Protein AF-A0AAE1AYA0-F1 (afdb_monomer_lite)

Sequence (391 aa):
MIQSLRWNLAQKEGGDSVVDEEDGDSIVDDSVVDEEDGDSIVDGEEGANSIVVREEGADSVVGGEEGVDSIVDGEQDGEEGANSIVDGEEGVDSIVDREEGANSIVDREEGADSFVDGEEGVDSIVDGEEGGDSVVDGEEGADSIVDGEEGVDSIVDGEQGADSIVDGEEGADSIVDGEKGADSFVDGEEGADSIVDGDEGADSFVDGEEGADSIVDGEEGDGEEGADSIVDGEEGANSIVDGEEGADSIVDGEEGADSIVDRQEGANSIVDGEEGADSIVDDGEDCADFIVDGEEGADSIVDREEGADSIVDGRIVLTLLLEEGADSIVDGEEGADSIVGGEECGDTIGDEEEGADSIVDGEEGDDSAEEIDSVKREVKALLVKGVGRFA

Radius of gyration: 27.56 Å; chains: 1; bounding box: 66×39×86 Å

Organism: NCBI:txid231223

Secondary structure (DSSP, 8-state):
-HHHHHHHHHHH-S------SSS-----SEEEE-SSS--EEEEESS-EEEEEE-SS-EEEEEEEEEEEEEEEE--S--SS-EEEEEEEEEEEEEEEEEEEEEEEEEEEEEEEEEEEEEEEEEEEEEEEEEEEEEEEEEEEEEEEEEEEEEEEEEEEEETT-EEEEEEETT-EEEEEEEBTBEEEEEEESS-EEEEEEETT-EEEEEEESS-EEEEEEE---SSS--EEEEEEESS-EEEEEEESS-EEEEEEESS-EEEEEEESS-EEEEEEESS-EEEEEEE-SS--EEEEEESS-EEEEEEESS--EEEEEESSEEEEEESSS-EEEEEESS--EEEEE-SS---EEEEE-TT---EE-S------HHHHHHHHHHHHHHHHHHGGG--

Foldseek 3Di:
DVVVVVVVVVPPDPDPPPPDDDDDQDADQEDEDDDDDDEAEHEHAEHTEYEYEEAEEYEYETEYAEHTEYEAYYDDDYPYEYEYEWYYAYAIEYEFAEAEHTEYEEEYEADYEYEWYYAAHTEYEWEYAHEEYYEWYYAHETEYEYEYEAYYEYEWEYANETEYEWEYAHETEYEWEYAAETEYEWEYACETEYEWEYANAYEYEWEYANEYEYEWEYHDDPDLYWYEYEWEYANEYEYEGETENEYEYEFEYANEYEYEYEYAEEYEYEFAYAQEYEYEYEYHDYEYEYETAYAAEYEYEYHYDDEYEYEYYYQEYEYHAHEDDYEYEYEYNAAHEYEHDYDDDYAYHYDDDPHYDYHDPYDHDPDDPVVSVVVVVVVVVVVVVVVVPPD

Structure (mmCIF, N/CA/C/O backbone):
data_AF-A0AAE1AYA0-F1
#
_entry.id   AF-A0AAE1AYA0-F1
#
loop_
_atom_site.group_PDB
_atom_site.id
_atom_site.type_symbol
_atom_site.label_atom_id
_atom_site.label_alt_id
_atom_site.label_comp_id
_atom_site.label_asym_id
_atom_site.label_entity_id
_atom_site.label_seq_id
_atom_site.pdbx_PDB_ins_code
_atom_site.Cartn_x
_atom_site.Cartn_y
_atom_site.Cartn_z
_atom_site.occupancy
_atom_site.B_iso_or_equiv
_atom_site.auth_seq_id
_atom_site.auth_comp_id
_atom_site.auth_asym_id
_atom_site.auth_atom_id
_atom_site.pdbx_PDB_model_num
ATOM 1 N N . MET A 1 1 ? 8.132 17.082 -20.319 1.00 33.81 1 MET A N 1
ATOM 2 C CA . MET A 1 1 ? 9.471 17.606 -19.935 1.00 33.81 1 MET A CA 1
ATOM 3 C C . MET A 1 1 ? 10.578 16.988 -20.803 1.00 33.81 1 MET A C 1
ATOM 5 O O . MET A 1 1 ? 11.505 17.686 -21.213 1.00 33.81 1 MET A O 1
ATOM 9 N N . ILE A 1 2 ? 10.353 15.738 -21.206 1.00 35.69 2 ILE A N 1
ATOM 10 C CA . ILE A 1 2 ? 11.074 14.866 -22.145 1.00 35.69 2 ILE A CA 1
ATOM 11 C C . ILE A 1 2 ? 11.607 15.566 -23.413 1.00 35.69 2 ILE A C 1
ATOM 13 O O . ILE A 1 2 ? 12.790 15.468 -23.723 1.00 35.69 2 ILE A O 1
ATOM 17 N N . GLN A 1 3 ? 10.820 16.408 -24.105 1.00 33.41 3 GLN A N 1
ATOM 18 C CA . GLN A 1 3 ? 11.326 17.135 -25.292 1.00 33.41 3 GLN A CA 1
ATOM 19 C C . GLN A 1 3 ? 12.483 18.116 -25.000 1.00 33.41 3 GLN A C 1
ATOM 21 O O . GLN A 1 3 ? 13.282 18.408 -25.892 1.00 33.41 3 GLN A O 1
ATOM 26 N N . SER A 1 4 ? 12.586 18.648 -23.774 1.00 34.00 4 SER A N 1
ATOM 27 C CA . SER A 1 4 ? 13.729 19.490 -23.373 1.00 34.00 4 SER A CA 1
ATOM 28 C C . SER A 1 4 ? 14.957 18.661 -22.978 1.00 34.00 4 SER A C 1
ATOM 30 O O . SER A 1 4 ? 16.074 19.137 -23.189 1.00 34.00 4 SER A O 1
ATOM 32 N N . LEU A 1 5 ? 14.764 17.443 -22.456 1.00 39.72 5 LEU A N 1
ATOM 33 C CA . LEU A 1 5 ? 15.823 16.465 -22.162 1.00 39.72 5 LEU A CA 1
ATOM 34 C C . LEU A 1 5 ? 16.424 15.907 -23.459 1.00 39.72 5 LEU A C 1
ATOM 36 O O . LEU A 1 5 ? 17.626 16.074 -23.678 1.00 39.72 5 LEU A O 1
ATOM 40 N N . ARG A 1 6 ? 15.572 15.465 -24.401 1.00 38.69 6 ARG A N 1
ATOM 41 C CA . ARG A 1 6 ? 15.940 15.109 -25.790 1.00 38.69 6 ARG A CA 1
ATOM 42 C C . ARG A 1 6 ? 16.827 16.168 -26.457 1.00 38.69 6 ARG A C 1
ATOM 44 O O . ARG A 1 6 ? 17.748 15.848 -27.202 1.00 38.69 6 ARG A O 1
ATOM 51 N N . TRP A 1 7 ? 16.577 17.455 -26.195 1.00 33.69 7 TRP A N 1
ATOM 52 C CA . TRP A 1 7 ? 17.359 18.546 -26.788 1.00 33.69 7 TRP A CA 1
ATOM 53 C C . TRP A 1 7 ? 18.688 18.831 -26.071 1.00 33.69 7 TRP A C 1
ATOM 55 O O . TRP A 1 7 ? 19.635 19.292 -26.712 1.00 33.69 7 TRP A O 1
ATOM 65 N N . ASN A 1 8 ? 18.766 18.600 -24.758 1.00 36.56 8 ASN A N 1
ATOM 66 C CA . ASN A 1 8 ? 19.980 18.832 -23.972 1.00 36.56 8 ASN A CA 1
ATOM 67 C C . ASN A 1 8 ? 21.006 17.705 -24.140 1.00 36.56 8 ASN A C 1
ATOM 69 O O . ASN A 1 8 ? 22.193 18.013 -24.271 1.00 36.56 8 ASN A O 1
ATOM 73 N N . LEU A 1 9 ? 20.570 16.443 -24.212 1.00 39.91 9 LEU A N 1
ATOM 74 C CA . LEU A 1 9 ? 21.470 15.301 -24.411 1.00 39.91 9 LEU A CA 1
ATOM 75 C C . LEU A 1 9 ? 22.108 15.339 -25.812 1.00 39.91 9 LEU A C 1
ATOM 77 O O . LEU A 1 9 ? 23.330 15.313 -25.948 1.00 39.91 9 LEU A O 1
ATOM 81 N N . ALA A 1 10 ? 21.307 15.649 -26.840 1.00 42.19 10 ALA A N 1
ATOM 82 C CA . ALA A 1 10 ? 21.772 15.853 -28.218 1.00 42.19 10 ALA A CA 1
ATOM 83 C C . ALA A 1 10 ? 22.782 17.016 -28.407 1.00 42.19 10 ALA A C 1
ATOM 85 O O . ALA A 1 10 ? 23.360 17.173 -29.485 1.00 42.19 10 ALA A O 1
ATOM 86 N N . GLN A 1 11 ? 22.986 17.883 -27.405 1.00 37.62 11 GLN A N 1
ATOM 87 C CA . GLN A 1 11 ? 23.966 18.982 -27.450 1.00 37.62 11 GLN A CA 1
ATOM 88 C C . GLN A 1 11 ? 25.286 18.659 -26.733 1.00 37.62 11 GLN A C 1
ATOM 90 O O . GLN A 1 11 ? 26.266 19.381 -26.957 1.00 37.62 11 GLN A O 1
ATOM 95 N N . LYS A 1 12 ? 25.320 17.648 -25.852 1.00 37.25 12 LYS A N 1
ATOM 96 C CA . LYS A 1 12 ? 26.459 17.395 -24.954 1.00 37.25 12 LYS A CA 1
ATOM 97 C C . LYS A 1 12 ? 27.565 16.570 -25.624 1.00 37.25 12 LYS A C 1
ATOM 99 O O . LYS A 1 12 ? 28.739 16.818 -25.358 1.00 37.25 12 LYS A O 1
ATOM 104 N N . GLU A 1 13 ? 27.217 15.743 -26.602 1.00 38.91 13 GLU A N 1
ATOM 105 C CA . GLU A 1 13 ? 28.126 14.779 -27.218 1.00 38.91 13 GLU A CA 1
ATOM 106 C C . GLU A 1 13 ? 28.423 15.125 -28.686 1.00 38.91 13 GLU A C 1
ATOM 108 O O . GLU A 1 13 ? 27.560 15.231 -29.555 1.00 38.91 13 GLU A O 1
ATOM 113 N N . GLY A 1 14 ? 29.703 15.330 -28.987 1.00 32.44 14 GLY A N 1
ATOM 114 C CA . GLY A 1 14 ? 30.216 15.502 -30.343 1.00 32.44 14 GLY A CA 1
ATOM 115 C C . GLY A 1 14 ? 30.458 14.172 -31.055 1.00 32.44 14 GLY A C 1
ATOM 116 O O . GLY A 1 14 ? 31.501 14.043 -31.704 1.00 32.44 14 GLY A O 1
ATOM 117 N N . GLY A 1 15 ? 29.536 13.217 -30.947 1.00 33.94 15 GLY A N 1
ATOM 118 C CA . GLY A 1 15 ? 29.652 11.883 -31.526 1.00 33.94 15 GLY A CA 1
ATOM 119 C C . GLY A 1 15 ? 28.302 11.341 -31.984 1.00 33.94 15 GLY A C 1
ATOM 120 O O . GLY A 1 15 ? 27.676 10.586 -31.265 1.00 33.94 15 GLY A O 1
ATOM 121 N N . ASP A 1 16 ? 27.876 11.681 -33.204 1.00 34.97 16 ASP A N 1
ATOM 122 C CA . ASP A 1 16 ? 26.909 10.845 -33.930 1.00 34.97 16 ASP A CA 1
ATOM 123 C C . ASP A 1 16 ? 27.562 9.464 -34.126 1.00 34.97 16 ASP A C 1
ATOM 125 O O . ASP A 1 16 ? 28.413 9.306 -35.013 1.00 34.97 16 ASP A O 1
ATOM 129 N N . SER A 1 17 ? 27.181 8.461 -33.341 1.00 35.94 17 SER A N 1
ATOM 130 C CA . SER A 1 17 ? 27.207 7.073 -33.802 1.00 35.94 17 SER A CA 1
ATOM 131 C C . SER A 1 17 ? 25.781 6.619 -34.053 1.00 35.94 17 SER A C 1
ATOM 133 O O . SER A 1 17 ? 25.221 5.824 -33.314 1.00 35.94 17 SER A O 1
ATOM 135 N N . VAL A 1 18 ? 25.210 7.133 -35.143 1.00 34.47 18 VAL A N 1
ATOM 136 C CA . VAL A 1 18 ? 24.113 6.457 -35.836 1.00 34.47 18 VAL A CA 1
ATOM 137 C C . VAL A 1 18 ? 24.665 5.105 -36.291 1.00 34.47 18 VAL A C 1
ATOM 139 O O . VAL A 1 18 ? 25.616 5.062 -37.082 1.00 34.47 18 VAL A O 1
ATOM 142 N N . VAL A 1 19 ? 24.143 4.017 -35.733 1.00 37.12 19 VAL A N 1
ATOM 143 C CA . VAL A 1 19 ? 24.541 2.655 -36.088 1.00 37.12 19 VAL A CA 1
ATOM 144 C C . VAL A 1 19 ? 23.963 2.352 -37.474 1.00 37.12 19 VAL A C 1
ATOM 146 O O . VAL A 1 19 ? 22.764 2.183 -37.634 1.00 37.12 19 VAL A O 1
ATOM 149 N N . ASP A 1 20 ? 24.817 2.342 -38.503 1.00 33.53 20 ASP A N 1
ATOM 150 C CA . ASP A 1 20 ? 24.484 1.787 -39.823 1.00 33.53 20 ASP A CA 1
ATOM 151 C C . ASP A 1 20 ? 24.476 0.251 -39.688 1.00 33.53 20 ASP A C 1
ATOM 153 O O . ASP A 1 20 ? 25.505 -0.345 -39.350 1.00 33.53 20 ASP A O 1
ATOM 157 N N . GLU A 1 21 ? 23.330 -0.371 -39.973 1.00 44.53 21 GLU A N 1
ATOM 158 C CA . GLU A 1 21 ? 23.114 -1.820 -40.026 1.00 44.53 21 GLU A CA 1
ATOM 159 C C . GLU A 1 21 ? 24.237 -2.562 -40.782 1.00 44.53 21 GLU A C 1
ATOM 161 O O . GLU A 1 21 ? 24.446 -2.355 -41.980 1.00 44.53 21 GLU A O 1
ATOM 166 N N . GLU A 1 22 ? 24.947 -3.462 -40.099 1.00 36.59 22 GLU A N 1
ATOM 167 C CA . GLU A 1 22 ? 25.309 -4.810 -40.573 1.00 36.59 22 GLU A CA 1
ATOM 168 C C . GLU A 1 22 ? 26.148 -5.508 -39.480 1.00 36.59 22 GLU A C 1
ATOM 170 O O . GLU A 1 22 ? 27.347 -5.269 -39.345 1.00 36.59 22 GLU A O 1
ATOM 175 N N . ASP A 1 23 ? 25.503 -6.414 -38.740 1.00 39.00 23 ASP A N 1
ATOM 176 C CA . ASP A 1 23 ? 26.092 -7.423 -37.847 1.00 39.00 23 ASP A CA 1
ATOM 177 C C . ASP A 1 23 ? 26.921 -6.915 -36.633 1.00 39.00 23 ASP A C 1
ATOM 179 O O . ASP A 1 23 ? 28.152 -6.828 -36.702 1.00 39.00 23 ASP A O 1
ATOM 183 N N . GLY A 1 24 ? 26.275 -6.777 -35.465 1.00 32.44 24 GLY A N 1
ATOM 184 C CA . GLY A 1 24 ? 26.909 -7.009 -34.155 1.00 32.44 24 GLY A CA 1
ATOM 185 C C . GLY A 1 24 ? 26.628 -5.965 -33.073 1.00 32.44 24 GLY A C 1
ATOM 186 O O . GLY A 1 24 ? 26.996 -4.809 -33.247 1.00 32.44 24 GLY A O 1
ATOM 187 N N . ASP A 1 25 ? 26.065 -6.434 -31.955 1.00 35.78 25 ASP A N 1
ATOM 188 C CA . ASP A 1 25 ? 25.894 -5.767 -30.656 1.00 35.78 25 ASP A CA 1
ATOM 189 C C . ASP A 1 25 ? 27.031 -4.767 -30.376 1.00 35.78 25 ASP A C 1
ATOM 191 O O . ASP A 1 25 ? 28.193 -5.149 -30.176 1.00 35.78 25 ASP A O 1
ATOM 195 N N . SER A 1 26 ? 26.716 -3.472 -30.428 1.00 39.00 26 SER A N 1
ATOM 196 C CA . SER A 1 26 ? 27.653 -2.400 -30.110 1.00 39.00 26 SER A CA 1
ATOM 197 C C . SER A 1 26 ? 27.361 -1.879 -28.712 1.00 39.00 26 SER A C 1
ATOM 199 O O . SER A 1 26 ? 26.448 -1.082 -28.543 1.00 39.00 26 SER A O 1
ATOM 201 N N . ILE A 1 27 ? 28.167 -2.315 -27.746 1.00 44.03 27 ILE A N 1
ATOM 202 C CA . ILE A 1 27 ? 28.256 -1.702 -26.419 1.00 44.03 27 ILE A CA 1
ATOM 203 C C . ILE A 1 27 ? 28.769 -0.268 -26.623 1.00 44.03 27 ILE A C 1
ATOM 205 O O . ILE A 1 27 ? 29.884 -0.072 -27.127 1.00 44.03 27 ILE A O 1
ATOM 209 N N . VAL A 1 28 ? 27.917 0.712 -26.346 1.00 51.00 28 VAL A N 1
ATOM 210 C CA . VAL A 1 28 ? 28.199 2.151 -26.421 1.00 51.00 28 VAL A CA 1
ATOM 211 C C . VAL A 1 28 ? 28.004 2.745 -25.029 1.00 51.00 28 VAL A C 1
ATOM 213 O O . VAL A 1 28 ? 27.150 2.255 -24.307 1.00 51.00 28 VAL A O 1
ATOM 216 N N . ASP A 1 29 ? 28.783 3.773 -24.674 1.00 53.44 29 ASP A N 1
ATOM 217 C CA . ASP A 1 29 ? 28.665 4.456 -23.370 1.00 53.44 29 ASP A CA 1
ATOM 218 C C . ASP A 1 29 ? 27.330 5.229 -23.257 1.00 53.44 29 ASP A C 1
ATOM 220 O O . ASP A 1 29 ? 26.771 5.357 -22.184 1.00 53.44 29 ASP A O 1
ATOM 224 N N . ASP A 1 30 ? 26.779 5.700 -24.381 1.00 63.28 30 ASP A N 1
ATOM 225 C CA . ASP A 1 30 ? 25.440 6.291 -24.461 1.00 63.28 30 ASP A CA 1
ATOM 226 C C . ASP A 1 30 ? 24.755 5.797 -25.742 1.00 63.28 30 ASP A C 1
ATOM 228 O O . ASP A 1 30 ? 25.370 5.790 -26.820 1.00 63.28 30 ASP A O 1
ATOM 232 N N . SER A 1 31 ? 23.473 5.435 -25.665 1.00 65.94 31 SER A N 1
ATOM 233 C CA . SER A 1 31 ? 22.680 5.049 -26.833 1.00 65.94 31 SER A CA 1
ATOM 234 C C . SER A 1 31 ? 21.377 5.834 -26.941 1.00 65.94 31 SER A C 1
ATOM 236 O O . SER A 1 31 ? 20.686 6.103 -25.963 1.00 65.94 31 SER A O 1
ATOM 238 N N . VAL A 1 32 ? 21.044 6.225 -28.172 1.00 60.88 32 VAL A N 1
ATOM 239 C CA . VAL A 1 32 ? 19.717 6.733 -28.524 1.00 60.88 32 VAL A CA 1
ATOM 240 C C . VAL A 1 32 ? 19.245 5.912 -29.709 1.00 60.88 32 VAL A C 1
ATOM 242 O O . VAL A 1 32 ? 19.850 5.996 -30.785 1.00 60.88 32 VAL A O 1
ATOM 245 N N . VAL A 1 33 ? 18.197 5.112 -29.518 1.00 64.00 33 VAL A N 1
ATOM 246 C CA . VAL A 1 33 ? 17.671 4.225 -30.560 1.00 64.00 33 VAL A CA 1
ATOM 247 C C . VAL A 1 33 ? 16.290 4.704 -31.015 1.00 64.00 33 VAL A C 1
ATOM 249 O O . VAL A 1 33 ? 15.387 4.884 -30.207 1.00 64.00 33 VAL A O 1
ATOM 252 N N . ASP A 1 34 ? 16.158 4.942 -32.324 1.00 57.00 34 ASP A N 1
ATOM 253 C CA . ASP A 1 34 ? 14.989 5.564 -32.987 1.00 57.00 34 ASP A CA 1
ATOM 254 C C . ASP A 1 34 ? 14.735 4.901 -34.372 1.00 57.00 34 ASP A C 1
ATOM 256 O O . ASP A 1 34 ? 14.246 5.534 -35.306 1.00 57.00 34 ASP A O 1
ATOM 260 N N . GLU A 1 35 ? 15.164 3.640 -34.571 1.00 50.94 35 GLU A N 1
ATOM 261 C CA . GLU A 1 35 ? 14.922 2.871 -35.813 1.00 50.94 35 GLU A CA 1
ATOM 262 C C . GLU A 1 35 ? 14.000 1.652 -35.583 1.00 50.94 35 GLU A C 1
ATOM 264 O O . GLU A 1 35 ? 13.852 1.195 -34.449 1.00 50.94 35 GLU A O 1
ATOM 269 N N . GLU A 1 36 ? 13.376 1.179 -36.680 1.00 51.78 36 GLU A N 1
ATOM 270 C CA . GLU A 1 36 ? 12.169 0.317 -36.748 1.00 51.78 36 GLU A CA 1
ATOM 271 C C . GLU A 1 36 ? 12.240 -1.031 -35.998 1.00 51.78 36 GLU A C 1
ATOM 273 O O . GLU A 1 36 ? 11.193 -1.613 -35.766 1.00 51.78 36 GLU A O 1
ATOM 278 N N . ASP A 1 37 ? 13.421 -1.514 -35.604 1.00 52.66 37 ASP A N 1
ATOM 279 C CA . ASP A 1 37 ? 13.614 -2.702 -34.760 1.00 52.66 37 ASP A CA 1
ATOM 280 C C . ASP A 1 37 ? 14.918 -2.508 -33.954 1.00 52.66 37 ASP A C 1
ATOM 282 O O . ASP A 1 37 ? 15.969 -2.290 -34.567 1.00 52.66 37 ASP A O 1
ATOM 286 N N . GLY A 1 38 ? 14.924 -2.630 -32.618 1.00 57.91 38 GLY A N 1
ATOM 287 C CA . GLY A 1 38 ? 16.206 -2.875 -31.936 1.00 57.91 38 GLY A CA 1
ATOM 288 C C . GLY A 1 38 ? 16.301 -2.577 -30.450 1.00 57.91 38 GLY A C 1
ATOM 289 O O . GLY A 1 38 ? 16.657 -1.472 -30.064 1.00 57.91 38 GLY A O 1
ATOM 290 N N . ASP A 1 39 ? 16.101 -3.571 -29.606 1.00 70.31 39 ASP A N 1
ATOM 291 C CA . ASP A 1 39 ? 16.470 -3.536 -28.186 1.00 70.31 39 ASP A CA 1
ATOM 292 C C . ASP A 1 39 ? 17.809 -2.809 -27.965 1.00 70.31 39 ASP A C 1
ATOM 294 O O . ASP A 1 39 ? 18.777 -3.012 -28.714 1.00 70.31 39 ASP A O 1
ATOM 298 N N . SER A 1 40 ? 17.869 -1.921 -26.975 1.00 72.81 40 SER A N 1
ATOM 299 C CA . SER A 1 40 ? 19.121 -1.248 -26.636 1.00 72.81 40 SER A CA 1
ATOM 300 C C . SER A 1 40 ? 19.826 -2.006 -25.529 1.00 72.81 40 SER A C 1
ATOM 302 O O . SER A 1 40 ? 19.225 -2.292 -24.500 1.00 72.81 40 SER A O 1
ATOM 304 N N . ILE A 1 41 ? 21.112 -2.283 -25.725 1.00 76.31 41 ILE A N 1
ATOM 305 C CA . ILE A 1 41 ? 21.983 -2.774 -24.660 1.00 76.31 41 ILE A CA 1
ATOM 306 C C . ILE A 1 41 ? 23.145 -1.794 -24.534 1.00 76.31 41 ILE A C 1
ATOM 308 O O . ILE A 1 41 ? 23.935 -1.641 -25.474 1.00 76.31 41 ILE A O 1
ATOM 312 N N . VAL A 1 42 ? 23.225 -1.129 -23.388 1.00 75.94 42 VAL A N 1
ATOM 313 C CA . VAL A 1 42 ? 24.241 -0.132 -23.035 1.00 75.94 42 VAL A CA 1
ATOM 314 C C . VAL A 1 42 ? 25.000 -0.665 -21.826 1.00 75.94 42 VAL A C 1
ATOM 316 O O . VAL A 1 42 ? 24.391 -1.160 -20.888 1.00 75.94 42 VAL A O 1
ATOM 319 N N . ASP A 1 43 ? 26.328 -0.635 -21.885 1.00 76.88 43 ASP A N 1
ATOM 320 C CA . ASP A 1 43 ? 27.203 -1.084 -20.795 1.00 76.88 43 ASP A CA 1
ATOM 321 C C . ASP A 1 43 ? 28.429 -0.160 -20.767 1.00 76.88 43 ASP A C 1
ATOM 323 O O . ASP A 1 43 ? 29.169 -0.089 -21.757 1.00 76.88 43 ASP A O 1
ATOM 327 N N . GLY A 1 44 ? 28.595 0.609 -19.689 1.00 66.31 44 GLY A N 1
ATOM 328 C CA . GLY A 1 44 ? 29.562 1.709 -19.599 1.00 66.31 44 GLY A CA 1
ATOM 329 C C . GLY A 1 44 ? 30.313 1.764 -18.264 1.00 66.31 44 GLY A C 1
ATOM 330 O O . GLY A 1 44 ? 29.733 1.594 -17.202 1.00 66.31 44 GLY A O 1
ATOM 331 N N . GLU A 1 45 ? 31.624 2.044 -18.301 1.00 64.50 45 GLU A N 1
ATOM 332 C CA . GLU A 1 45 ? 32.474 2.105 -17.087 1.00 64.50 45 GLU A CA 1
ATOM 333 C C . GLU A 1 45 ? 32.364 3.443 -16.303 1.00 64.50 45 GLU A C 1
ATOM 335 O O . GLU A 1 45 ? 32.765 3.485 -15.152 1.00 64.50 45 GLU A O 1
ATOM 340 N N . GLU A 1 46 ? 31.905 4.559 -16.894 1.00 65.19 46 GLU A N 1
ATOM 341 C CA . GLU A 1 46 ? 31.835 5.894 -16.229 1.00 65.19 46 GLU A CA 1
ATOM 342 C C . GLU A 1 46 ? 30.532 6.650 -16.605 1.00 65.19 46 GLU A C 1
ATOM 344 O O . GLU A 1 46 ? 30.565 7.853 -16.899 1.00 65.19 46 GLU A O 1
ATOM 349 N N . GLY A 1 47 ? 29.409 5.933 -16.702 1.00 67.94 47 GLY A N 1
ATOM 350 C CA . GLY A 1 47 ? 28.131 6.453 -17.207 1.00 67.94 47 GLY A CA 1
ATOM 351 C C . GLY A 1 47 ? 27.570 5.592 -18.323 1.00 67.94 47 GLY A C 1
ATOM 352 O O . GLY A 1 47 ? 28.281 5.316 -19.294 1.00 67.94 47 GLY A O 1
ATOM 353 N N . ALA A 1 48 ? 26.307 5.198 -18.183 1.00 76.56 48 ALA A N 1
ATOM 354 C CA . ALA A 1 48 ? 25.588 4.422 -19.179 1.00 76.56 48 ALA A CA 1
ATOM 355 C C . ALA A 1 48 ? 24.170 4.966 -19.319 1.00 76.56 48 ALA A C 1
ATOM 357 O O . ALA A 1 48 ? 23.336 4.747 -18.454 1.00 76.56 48 ALA A O 1
ATOM 358 N N . ASN A 1 49 ? 23.890 5.681 -20.412 1.00 78.31 49 ASN A N 1
ATOM 359 C CA . ASN A 1 49 ? 22.544 6.198 -20.654 1.00 78.31 49 ASN A CA 1
ATOM 360 C C . ASN A 1 49 ? 21.927 5.556 -21.890 1.00 78.31 49 ASN A C 1
ATOM 362 O O . ASN A 1 49 ? 22.524 5.566 -22.974 1.00 78.31 49 ASN A O 1
ATOM 366 N N . SER A 1 50 ? 20.698 5.066 -21.764 1.00 78.38 50 SER A N 1
ATOM 367 C CA . SER A 1 50 ? 19.908 4.613 -22.901 1.00 78.38 50 SER A CA 1
ATOM 368 C C . SER A 1 50 ? 18.605 5.377 -23.014 1.00 78.38 50 SER A C 1
ATOM 370 O O . SER A 1 50 ? 17.873 5.561 -22.050 1.00 78.38 50 SER A O 1
ATOM 372 N N . ILE A 1 51 ? 18.301 5.816 -24.232 1.00 79.06 51 ILE A N 1
ATOM 373 C CA . ILE A 1 51 ? 16.985 6.342 -24.573 1.00 79.06 51 ILE A CA 1
ATOM 374 C C . ILE A 1 51 ? 16.457 5.556 -25.766 1.00 79.06 51 ILE A C 1
ATOM 376 O O . ILE A 1 51 ? 16.965 5.687 -26.887 1.00 79.06 51 ILE A O 1
ATOM 380 N N . VAL A 1 52 ? 15.400 4.788 -25.534 1.00 75.12 52 VAL A N 1
ATOM 381 C CA . VAL A 1 52 ? 14.650 4.069 -26.560 1.00 75.12 52 VAL A CA 1
ATOM 382 C C . VAL A 1 52 ? 13.327 4.788 -26.756 1.00 75.12 52 VAL A C 1
ATOM 384 O O . VAL A 1 52 ? 12.531 4.875 -25.830 1.00 75.12 52 VAL A O 1
ATOM 387 N N . VAL A 1 53 ? 13.098 5.329 -27.959 1.00 73.69 53 VAL A N 1
ATOM 388 C CA . VAL A 1 53 ? 11.790 5.907 -28.302 1.00 73.69 53 VAL A CA 1
ATOM 389 C C . VAL A 1 53 ? 11.211 5.219 -29.526 1.00 73.69 53 VAL A C 1
ATOM 391 O O . VAL A 1 53 ? 11.827 5.297 -30.592 1.00 73.69 53 VAL A O 1
ATOM 394 N N . ARG A 1 54 ? 10.053 4.552 -29.396 1.00 70.62 54 ARG A N 1
ATOM 395 C CA . ARG A 1 54 ? 9.491 3.703 -30.469 1.00 70.62 54 ARG A CA 1
ATOM 396 C C . ARG A 1 54 ? 7.972 3.650 -30.565 1.00 70.62 54 ARG A C 1
ATOM 398 O O . ARG A 1 54 ? 7.268 3.827 -29.587 1.00 70.62 54 ARG A O 1
ATOM 405 N N . GLU A 1 55 ? 7.488 3.302 -31.760 1.00 58.22 55 GLU A N 1
ATOM 406 C CA . GLU A 1 55 ? 6.067 2.994 -32.006 1.00 58.22 55 GLU A CA 1
ATOM 407 C C . GLU A 1 55 ? 5.718 1.524 -31.634 1.00 58.22 55 GLU A C 1
ATOM 409 O O . GLU A 1 55 ? 4.681 1.272 -31.028 1.00 58.22 55 GLU A O 1
ATOM 414 N N . GLU A 1 56 ? 6.595 0.541 -31.894 1.00 65.38 56 GLU A N 1
ATOM 415 C CA . GLU A 1 56 ? 6.376 -0.888 -31.570 1.00 65.38 56 GLU A CA 1
ATOM 416 C C . GLU A 1 56 ? 7.522 -1.428 -30.691 1.00 65.38 56 GLU A C 1
ATOM 418 O O . GLU A 1 56 ? 8.671 -1.125 -31.003 1.00 65.38 56 GLU A O 1
ATOM 423 N N . GLY A 1 57 ? 7.189 -2.187 -29.631 1.00 67.38 57 GLY A N 1
ATOM 424 C CA . GLY A 1 57 ? 8.056 -3.018 -28.768 1.00 67.38 57 GLY A CA 1
ATOM 425 C C . GLY A 1 57 ? 9.448 -2.469 -28.420 1.00 67.38 57 GLY A C 1
ATOM 426 O O . GLY A 1 57 ? 10.329 -2.348 -29.278 1.00 67.38 57 GLY A O 1
ATOM 427 N N . ALA A 1 58 ? 9.704 -2.183 -27.143 1.00 73.38 58 ALA A N 1
ATOM 428 C CA . ALA A 1 58 ? 10.972 -1.584 -26.734 1.00 73.38 58 ALA A CA 1
ATOM 429 C C . ALA A 1 58 ? 11.550 -2.215 -25.469 1.00 73.38 58 ALA A C 1
ATOM 431 O O . ALA A 1 58 ? 11.089 -1.939 -24.369 1.00 73.38 58 ALA A O 1
ATOM 432 N N . ASP A 1 59 ? 12.626 -2.983 -25.640 1.00 80.31 59 ASP A N 1
ATOM 433 C CA . ASP A 1 59 ? 13.431 -3.449 -24.517 1.00 80.31 59 ASP A CA 1
ATOM 434 C C . ASP A 1 59 ? 14.713 -2.610 -24.389 1.00 80.31 59 ASP A C 1
ATOM 436 O O . ASP A 1 59 ? 15.419 -2.347 -25.374 1.00 80.31 59 ASP A O 1
ATOM 440 N N . SER A 1 60 ? 15.031 -2.202 -23.165 1.00 82.44 60 SER A N 1
ATOM 441 C CA . SER A 1 60 ? 16.280 -1.538 -22.806 1.00 82.44 60 SER A CA 1
ATOM 442 C C . SER A 1 60 ? 16.959 -2.292 -21.675 1.00 82.44 60 SER A C 1
ATOM 444 O O . SER A 1 60 ? 16.330 -2.649 -20.685 1.00 82.44 60 SER A O 1
ATOM 446 N N . VAL A 1 61 ? 18.257 -2.536 -21.830 1.00 84.69 61 VAL A N 1
ATOM 447 C CA . VAL A 1 61 ? 19.123 -3.027 -20.762 1.00 84.69 61 VAL A CA 1
ATOM 448 C C . VAL A 1 61 ? 20.305 -2.078 -20.655 1.00 84.69 61 VAL A C 1
ATOM 450 O O . VAL A 1 61 ? 21.051 -1.906 -21.624 1.00 84.69 61 VAL A O 1
ATOM 453 N N . VAL A 1 62 ? 20.471 -1.459 -19.495 1.00 83.25 62 VAL A N 1
ATOM 454 C CA . VAL A 1 62 ? 21.502 -0.450 -19.247 1.00 83.25 62 VAL A CA 1
ATOM 455 C C . VAL A 1 62 ? 22.281 -0.856 -18.006 1.00 83.25 62 VAL A C 1
ATOM 457 O O . VAL A 1 62 ? 21.690 -1.091 -16.962 1.00 83.25 62 VAL A O 1
ATOM 460 N N . GLY A 1 63 ? 23.596 -0.989 -18.143 1.00 83.44 63 GLY A N 1
ATOM 461 C CA . GLY A 1 63 ? 24.496 -1.346 -17.051 1.00 83.44 63 GLY A CA 1
ATOM 462 C C . GLY A 1 63 ? 25.646 -0.354 -16.922 1.00 83.44 63 GLY A C 1
ATOM 463 O O . GLY A 1 63 ? 26.197 0.076 -17.939 1.00 83.44 63 GLY A O 1
ATOM 464 N N . GLY A 1 64 ? 26.064 -0.009 -15.709 1.00 81.88 64 GLY A N 1
ATOM 465 C CA . GLY A 1 64 ? 27.278 0.789 -15.523 1.00 81.88 64 GLY A CA 1
ATOM 466 C C . GLY A 1 64 ? 27.687 1.011 -14.072 1.00 81.88 64 GLY A C 1
ATOM 467 O O . GLY A 1 64 ? 26.938 0.700 -13.165 1.00 81.88 64 GLY A O 1
ATOM 468 N N . GLU A 1 65 ? 28.897 1.529 -13.839 1.00 78.81 65 GLU A N 1
ATOM 469 C CA . GLU A 1 65 ? 29.382 1.767 -12.462 1.00 78.81 65 GLU A CA 1
ATOM 470 C C . GLU A 1 65 ? 28.725 3.018 -11.833 1.00 78.81 65 GLU A C 1
ATOM 472 O O . GLU A 1 65 ? 28.207 2.953 -10.730 1.00 78.81 65 GLU A O 1
ATOM 477 N N . GLU A 1 66 ? 28.680 4.154 -12.537 1.00 78.50 66 GLU A N 1
ATOM 478 C CA . GLU A 1 66 ? 28.126 5.416 -12.010 1.00 78.50 66 GLU A CA 1
ATOM 479 C C . GLU A 1 66 ? 27.176 6.059 -13.030 1.00 78.50 66 GLU A C 1
ATOM 481 O O . GLU A 1 66 ? 27.552 6.178 -14.196 1.00 78.50 66 GLU A O 1
ATOM 486 N N . GLY A 1 67 ? 26.021 6.574 -12.600 1.00 79.38 67 GLY A N 1
ATOM 487 C CA . GLY A 1 67 ? 25.099 7.388 -13.398 1.00 79.38 67 GLY A CA 1
ATOM 488 C C . GLY A 1 67 ? 24.487 6.616 -14.562 1.00 79.38 67 GLY A C 1
ATOM 489 O O . GLY A 1 67 ? 24.887 6.823 -15.718 1.00 79.38 67 GLY A O 1
ATOM 490 N N . VAL A 1 68 ? 23.565 5.712 -14.236 1.00 83.75 68 VAL A N 1
ATOM 491 C CA . VAL A 1 68 ? 22.947 4.789 -15.186 1.00 83.75 68 VAL A CA 1
ATOM 492 C C . VAL A 1 68 ? 21.487 5.175 -15.402 1.00 83.75 68 VAL A C 1
ATOM 494 O O . VAL A 1 68 ? 20.644 4.899 -14.560 1.00 83.75 68 VAL A O 1
ATOM 497 N N . ASP A 1 69 ? 21.181 5.777 -16.552 1.00 84.50 69 ASP A N 1
ATOM 498 C CA . ASP A 1 69 ? 19.824 6.241 -16.856 1.00 84.50 69 ASP A CA 1
ATOM 499 C C . ASP A 1 69 ? 19.223 5.427 -18.015 1.00 84.50 69 ASP A C 1
ATOM 501 O O . ASP A 1 69 ? 19.802 5.342 -19.106 1.00 84.50 69 ASP A O 1
ATOM 505 N N . SER A 1 70 ? 18.013 4.899 -17.848 1.00 85.75 70 SER A N 1
ATOM 506 C CA . SER A 1 70 ? 17.229 4.296 -18.931 1.00 85.75 70 SER A CA 1
ATOM 507 C C . SER A 1 70 ? 15.905 5.024 -19.105 1.00 85.75 70 SER A C 1
ATOM 509 O O . SER A 1 70 ? 15.169 5.257 -18.154 1.00 85.75 70 SER A O 1
ATOM 511 N N . ILE A 1 71 ? 15.578 5.377 -20.346 1.00 85.06 71 ILE A N 1
ATOM 512 C CA . ILE A 1 71 ? 14.258 5.890 -20.708 1.00 85.06 71 ILE A CA 1
ATOM 513 C C . ILE A 1 71 ? 13.727 5.057 -21.863 1.00 85.06 71 ILE A C 1
ATOM 515 O O . ILE A 1 71 ? 14.308 5.063 -22.954 1.00 85.06 71 ILE A O 1
ATOM 519 N N . VAL A 1 72 ? 12.598 4.399 -21.639 1.00 84.69 72 VAL A N 1
ATOM 520 C CA . VAL A 1 72 ? 11.836 3.673 -22.647 1.00 84.69 72 VAL A CA 1
ATOM 521 C C . VAL A 1 72 ? 10.481 4.355 -22.800 1.00 84.69 72 VAL A C 1
ATOM 523 O O . VAL A 1 72 ? 9.662 4.328 -21.898 1.00 84.69 72 VAL A O 1
ATOM 526 N N . ASP A 1 73 ? 10.267 5.014 -23.935 1.00 82.81 73 ASP A N 1
ATOM 527 C CA . ASP A 1 73 ? 9.072 5.825 -24.221 1.00 82.81 73 ASP A CA 1
ATOM 528 C C . ASP A 1 73 ? 8.497 5.398 -25.581 1.00 82.81 73 ASP A C 1
ATOM 530 O O . ASP A 1 73 ? 9.247 5.166 -26.538 1.00 82.81 73 ASP A O 1
ATOM 534 N N . GLY A 1 74 ? 7.179 5.281 -25.721 1.00 68.38 74 GLY A N 1
ATOM 535 C CA . GLY A 1 74 ? 6.585 4.995 -27.022 1.00 68.38 74 GLY A CA 1
ATOM 536 C C . GLY A 1 74 ? 5.184 5.543 -27.248 1.00 68.38 74 GLY A C 1
ATOM 537 O O . GLY A 1 74 ? 4.264 5.264 -26.495 1.00 68.38 74 GLY A O 1
ATOM 538 N N . GLU A 1 75 ? 4.992 6.256 -28.366 1.00 59.66 75 GLU A N 1
ATOM 539 C CA . GLU A 1 75 ? 3.674 6.754 -28.774 1.00 59.66 75 GLU A CA 1
ATOM 540 C C . GLU A 1 75 ? 2.899 5.678 -29.568 1.00 59.66 75 GLU A C 1
ATOM 542 O O . GLU A 1 75 ? 3.282 5.352 -30.690 1.00 59.66 75 GLU A O 1
ATOM 547 N N . GLN A 1 76 ? 1.782 5.225 -28.987 1.00 53.72 76 GLN A N 1
ATOM 548 C CA . GLN A 1 76 ? 0.529 4.724 -29.585 1.00 53.72 76 GLN A CA 1
ATOM 549 C C . GLN A 1 76 ? 0.543 3.655 -30.701 1.00 53.72 76 GLN A C 1
ATOM 551 O O . GLN A 1 76 ? 1.077 3.868 -31.788 1.00 53.72 76 GLN A O 1
ATOM 556 N N . ASP A 1 77 ? -0.265 2.602 -30.481 1.00 52.66 77 ASP A N 1
ATOM 557 C CA . ASP A 1 77 ? -0.701 1.514 -31.395 1.00 52.66 77 ASP A CA 1
ATOM 558 C C . ASP A 1 77 ? 0.109 0.186 -31.391 1.00 52.66 77 ASP A C 1
ATOM 560 O O . ASP A 1 77 ? -0.180 -0.702 -32.207 1.00 52.66 77 ASP A O 1
ATOM 564 N N . GLY A 1 78 ? 1.090 -0.009 -30.505 1.00 54.00 78 GLY A N 1
ATOM 565 C CA . GLY A 1 78 ? 1.859 -1.263 -30.442 1.00 54.00 78 GLY A CA 1
ATOM 566 C C . GLY A 1 78 ? 1.288 -2.288 -29.453 1.00 54.00 78 GLY A C 1
ATOM 567 O O . GLY A 1 78 ? 1.398 -2.064 -28.261 1.00 54.00 78 GLY A O 1
ATOM 568 N N . GLU A 1 79 ? 0.807 -3.452 -29.924 1.00 59.78 79 GLU A N 1
ATOM 569 C CA . GLU A 1 79 ? 0.391 -4.611 -29.080 1.00 59.78 79 GLU A CA 1
ATOM 570 C C . GLU A 1 79 ? 1.574 -5.299 -28.338 1.00 59.78 79 GLU A C 1
ATOM 572 O O . GLU A 1 79 ? 1.479 -6.459 -27.933 1.00 59.78 79 GLU A O 1
ATOM 577 N N . GLU A 1 80 ? 2.745 -4.661 -28.266 1.00 70.25 80 GLU A N 1
ATOM 578 C CA . GLU A 1 80 ? 3.950 -5.219 -27.646 1.00 70.25 80 GLU A CA 1
ATOM 579 C C . GLU A 1 80 ? 4.451 -4.270 -26.564 1.00 70.25 80 GLU A C 1
ATOM 581 O O . GLU A 1 80 ? 4.632 -3.076 -26.834 1.00 70.25 80 GLU A O 1
ATOM 586 N N . GLY A 1 81 ? 4.695 -4.830 -25.379 1.00 78.75 81 GLY A N 1
ATOM 587 C CA . GLY A 1 81 ? 5.156 -4.098 -24.208 1.00 78.75 81 GLY A CA 1
ATOM 588 C C . GLY A 1 81 ? 6.584 -3.580 -24.273 1.00 78.75 81 GLY A C 1
ATOM 589 O O . GLY A 1 81 ? 7.307 -3.787 -25.255 1.00 78.75 81 GLY A O 1
ATOM 590 N N . ALA A 1 82 ? 6.958 -2.862 -23.223 1.00 84.06 82 ALA A N 1
ATOM 591 C CA . ALA A 1 82 ? 8.286 -2.332 -22.992 1.00 84.06 82 ALA A CA 1
ATOM 592 C C . ALA A 1 82 ? 8.848 -2.868 -21.686 1.00 84.06 82 ALA A C 1
ATOM 594 O O . AL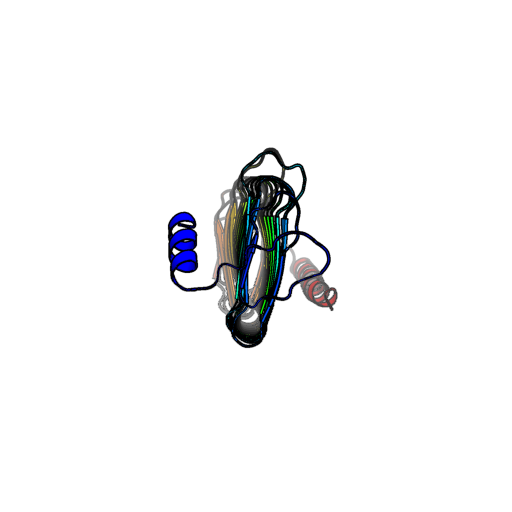A A 1 82 ? 8.165 -2.896 -20.667 1.00 84.06 82 ALA A O 1
ATOM 595 N N . ASN A 1 83 ? 10.118 -3.253 -21.731 1.00 86.12 83 ASN A N 1
ATOM 596 C CA . ASN A 1 83 ? 10.855 -3.655 -20.546 1.00 86.12 83 ASN A CA 1
ATOM 597 C C . ASN A 1 83 ? 12.114 -2.796 -20.424 1.00 86.12 83 ASN A C 1
ATOM 599 O O . ASN A 1 83 ? 12.896 -2.692 -21.371 1.00 86.12 83 ASN A O 1
ATOM 603 N N . SER A 1 84 ? 12.345 -2.216 -19.254 1.00 88.94 84 SER A N 1
ATOM 604 C CA . SER A 1 84 ? 13.610 -1.573 -18.901 1.00 88.94 84 SER A CA 1
ATOM 605 C C . SER A 1 84 ? 14.267 -2.356 -17.776 1.00 88.94 84 SER A C 1
ATOM 607 O O . SER A 1 84 ? 13.622 -2.690 -16.788 1.00 88.94 84 SER A O 1
ATOM 609 N N . ILE A 1 85 ? 15.545 -2.679 -17.942 1.00 89.94 85 ILE A N 1
ATOM 610 C CA . ILE A 1 85 ? 16.381 -3.250 -16.889 1.00 89.94 85 ILE A CA 1
ATOM 611 C C . ILE A 1 85 ? 17.584 -2.335 -16.724 1.00 89.94 85 ILE A C 1
ATOM 613 O O . ILE A 1 85 ? 18.323 -2.114 -17.690 1.00 89.94 85 ILE A O 1
ATOM 617 N N . VAL A 1 86 ? 17.778 -1.822 -15.517 1.00 88.88 86 VAL A N 1
ATOM 618 C CA . VAL A 1 86 ? 18.846 -0.879 -15.194 1.00 88.88 86 VAL A CA 1
ATOM 619 C C . VAL A 1 86 ? 19.629 -1.406 -13.996 1.00 88.88 86 VAL A C 1
ATOM 621 O O . VAL A 1 86 ? 19.036 -1.760 -12.986 1.00 88.88 86 VAL A O 1
ATOM 624 N N . ASP A 1 87 ? 20.947 -1.517 -14.147 1.00 89.50 87 ASP A N 1
ATOM 625 C CA . ASP A 1 87 ? 21.864 -2.088 -13.149 1.00 89.50 87 ASP A CA 1
ATOM 626 C C . ASP A 1 87 ? 23.074 -1.156 -12.971 1.00 89.50 87 ASP A C 1
ATOM 628 O O . ASP A 1 87 ? 23.746 -0.818 -13.956 1.00 89.50 87 ASP A O 1
ATOM 632 N N . GLY A 1 88 ? 23.374 -0.725 -11.745 1.00 84.81 88 GLY A N 1
ATOM 633 C CA . GLY A 1 88 ? 24.583 0.063 -11.497 1.00 84.81 88 GLY A CA 1
ATOM 634 C C . GLY A 1 88 ? 24.960 0.303 -10.040 1.00 84.81 88 GLY A C 1
ATOM 635 O O . GLY A 1 88 ? 24.195 0.000 -9.143 1.00 84.81 88 GLY A O 1
ATOM 636 N N . GLU A 1 89 ? 26.165 0.826 -9.776 1.00 84.81 89 GLU A N 1
ATOM 637 C CA . GLU A 1 89 ? 26.629 1.023 -8.387 1.00 84.81 89 GLU A CA 1
ATOM 638 C C . GLU A 1 89 ? 26.080 2.335 -7.790 1.00 84.81 89 GLU A C 1
ATOM 640 O O . GLU A 1 89 ? 25.510 2.313 -6.707 1.00 84.81 89 GLU A O 1
ATOM 645 N N . GLU A 1 90 ? 26.185 3.470 -8.494 1.00 82.44 90 GLU A N 1
ATOM 646 C CA . GLU A 1 90 ? 25.726 4.781 -7.990 1.00 82.44 90 GLU A CA 1
ATOM 647 C C . GLU A 1 90 ? 24.767 5.489 -8.966 1.00 82.44 90 GLU A C 1
ATOM 649 O O . GLU A 1 90 ? 25.145 5.764 -10.107 1.00 82.44 90 GLU A O 1
ATOM 654 N N . GLY A 1 91 ? 23.587 5.906 -8.495 1.00 80.00 91 GLY A N 1
ATOM 655 C CA . GLY A 1 91 ? 22.647 6.783 -9.201 1.00 80.00 91 GLY A CA 1
ATOM 656 C C . GLY A 1 91 ? 22.032 6.134 -10.438 1.00 80.00 91 GLY A C 1
ATOM 657 O O . GLY A 1 91 ? 22.526 6.346 -11.551 1.00 80.00 91 GLY A O 1
ATOM 658 N N . VAL A 1 92 ? 20.970 5.356 -10.229 1.00 85.12 92 VAL A N 1
ATOM 659 C CA . VAL A 1 92 ? 20.339 4.529 -11.261 1.00 85.12 92 VAL A CA 1
ATOM 660 C C . VAL A 1 92 ? 18.878 4.926 -11.471 1.00 85.12 92 VAL A C 1
ATOM 662 O O . VAL A 1 92 ? 18.041 4.664 -10.621 1.00 85.12 92 VAL A O 1
ATOM 665 N N . ASP A 1 93 ? 18.551 5.496 -12.629 1.00 86.88 93 ASP A N 1
ATOM 666 C CA . ASP A 1 93 ? 17.196 5.975 -12.920 1.00 86.88 93 ASP A CA 1
ATOM 667 C C . ASP A 1 93 ? 16.572 5.180 -14.078 1.00 86.88 93 ASP A C 1
ATOM 669 O O . ASP A 1 93 ? 17.172 5.024 -15.149 1.00 86.88 93 ASP A O 1
ATOM 673 N N . SER A 1 94 ? 15.326 4.730 -13.916 1.00 88.88 94 SER A N 1
ATOM 674 C CA . SER A 1 94 ? 14.551 4.086 -14.985 1.00 88.88 94 SER A CA 1
ATOM 675 C C . SER A 1 94 ? 13.212 4.778 -15.187 1.00 88.88 94 SER A C 1
ATOM 677 O O . SER A 1 94 ? 12.476 5.042 -14.243 1.00 88.88 94 SER A O 1
ATOM 679 N N . ILE A 1 95 ? 12.878 5.064 -16.444 1.00 89.69 95 ILE A N 1
ATOM 680 C CA . ILE A 1 95 ? 11.567 5.577 -16.839 1.00 89.69 95 ILE A CA 1
ATOM 681 C C . ILE A 1 95 ? 11.021 4.692 -17.951 1.00 89.69 95 ILE A C 1
ATOM 683 O O . ILE A 1 95 ? 11.656 4.573 -19.004 1.00 89.69 95 ILE A O 1
ATOM 687 N N . VAL A 1 96 ? 9.834 4.129 -17.750 1.00 88.56 96 VAL A N 1
ATOM 688 C CA . VAL A 1 96 ? 9.101 3.356 -18.756 1.00 88.56 96 VAL A CA 1
ATOM 689 C C . VAL A 1 96 ? 7.709 3.959 -18.927 1.00 88.56 96 VAL A C 1
ATOM 691 O O . VAL A 1 96 ? 6.974 4.086 -17.962 1.00 88.56 96 VAL A O 1
ATOM 694 N N . ASP A 1 97 ? 7.368 4.359 -20.148 1.00 89.12 97 ASP A N 1
ATOM 695 C CA . ASP A 1 97 ? 6.071 4.955 -20.506 1.00 89.12 97 ASP A CA 1
ATOM 696 C C . ASP A 1 97 ? 5.519 4.222 -21.737 1.00 89.12 97 ASP A C 1
ATOM 698 O O . ASP A 1 97 ? 6.120 4.280 -22.829 1.00 89.12 97 ASP A O 1
ATOM 702 N N . ARG A 1 98 ? 4.428 3.462 -21.551 1.00 83.75 98 ARG A N 1
ATOM 703 C CA . ARG A 1 98 ? 3.815 2.679 -22.630 1.00 83.75 98 ARG A CA 1
ATOM 704 C C . ARG A 1 98 ? 2.359 2.281 -22.386 1.00 83.75 98 ARG A C 1
ATOM 706 O O . ARG A 1 98 ? 2.046 1.688 -21.372 1.00 83.75 98 ARG A O 1
ATOM 713 N N . GLU A 1 99 ? 1.512 2.440 -23.411 1.00 82.94 99 GLU A N 1
ATOM 714 C CA . GLU A 1 99 ? 0.087 2.048 -23.344 1.00 82.94 99 GLU A CA 1
ATOM 715 C C . GLU A 1 99 ? -0.138 0.574 -22.959 1.00 82.94 99 GLU A C 1
ATOM 717 O O . GLU A 1 99 ? -0.988 0.296 -22.128 1.00 82.94 99 GLU A O 1
ATOM 722 N N . GLU A 1 100 ? 0.602 -0.380 -23.528 1.00 82.81 100 GLU A N 1
ATOM 723 C CA . GLU A 1 100 ? 0.463 -1.796 -23.157 1.00 82.81 100 GLU A CA 1
ATOM 724 C C . GLU A 1 100 ? 1.762 -2.346 -22.588 1.00 82.81 100 GLU A C 1
ATOM 726 O O . GLU A 1 100 ? 2.794 -2.240 -23.248 1.00 82.81 100 GLU A O 1
ATOM 731 N N . GLY A 1 101 ? 1.685 -2.995 -21.426 1.00 82.44 101 GLY A N 1
ATOM 732 C CA . GLY A 1 101 ? 2.740 -3.767 -20.781 1.00 82.44 101 GLY A CA 1
ATOM 733 C C . GLY A 1 101 ? 4.003 -2.958 -20.527 1.00 82.44 101 GLY A C 1
ATOM 734 O O . GLY A 1 101 ? 4.927 -3.023 -21.341 1.00 82.44 101 GLY A O 1
ATOM 735 N N . ALA A 1 102 ? 4.066 -2.233 -19.416 1.00 88.75 102 ALA A N 1
ATOM 736 C CA . ALA A 1 102 ? 5.223 -1.428 -19.038 1.00 88.75 102 ALA A CA 1
ATOM 737 C C . ALA A 1 102 ? 5.908 -2.047 -17.816 1.00 88.75 102 ALA A C 1
ATOM 739 O O . ALA A 1 102 ? 5.332 -2.071 -16.739 1.00 88.75 102 ALA A O 1
ATOM 740 N N . ASN A 1 103 ? 7.136 -2.547 -17.988 1.00 91.44 103 ASN A N 1
ATOM 741 C CA . ASN A 1 103 ? 7.879 -3.191 -16.905 1.00 91.44 103 ASN A CA 1
ATOM 742 C C . ASN A 1 103 ? 9.233 -2.519 -16.680 1.00 91.44 103 ASN A C 1
ATOM 744 O O . ASN A 1 103 ? 10.007 -2.336 -17.628 1.00 91.44 103 ASN A O 1
ATOM 748 N N . SER A 1 104 ? 9.565 -2.238 -15.425 1.00 92.19 104 SER A N 1
ATOM 749 C CA . SER A 1 104 ? 10.869 -1.711 -15.020 1.00 92.19 104 SER A CA 1
ATOM 750 C C . SER A 1 104 ? 11.486 -2.574 -13.926 1.00 92.19 104 SER A C 1
ATOM 752 O O . SER A 1 104 ? 10.811 -2.987 -12.990 1.00 92.19 104 SER A O 1
ATOM 754 N N . ILE A 1 105 ? 12.779 -2.860 -14.056 1.00 93.31 105 ILE A N 1
ATOM 755 C CA . ILE A 1 105 ? 13.590 -3.481 -13.008 1.00 93.31 105 ILE A CA 1
ATOM 756 C C . ILE A 1 105 ? 14.823 -2.611 -12.805 1.00 93.31 105 ILE A C 1
ATOM 758 O O . ILE A 1 105 ? 15.566 -2.370 -13.763 1.00 93.31 105 ILE A O 1
ATOM 762 N N . VAL A 1 106 ? 15.048 -2.182 -11.569 1.00 90.88 106 VAL A N 1
ATOM 763 C CA . VAL A 1 106 ? 16.197 -1.373 -11.164 1.00 90.88 106 VAL A CA 1
ATOM 764 C C . VAL A 1 106 ? 16.913 -2.053 -9.996 1.00 90.88 106 VAL A C 1
ATOM 766 O O . VAL A 1 106 ? 16.268 -2.405 -9.018 1.00 90.88 106 VAL A O 1
ATOM 769 N N . ASP A 1 107 ? 18.222 -2.269 -10.124 1.00 90.50 107 ASP A N 1
ATOM 770 C CA . ASP A 1 107 ? 19.090 -2.931 -9.128 1.00 90.50 107 ASP A CA 1
ATOM 771 C C . ASP A 1 107 ? 20.364 -2.094 -8.934 1.00 90.50 107 ASP A C 1
ATOM 773 O O . ASP A 1 107 ? 20.960 -1.661 -9.934 1.00 90.50 107 ASP A O 1
ATOM 777 N N . ARG A 1 108 ? 20.756 -1.809 -7.679 1.00 83.81 108 ARG A N 1
ATOM 778 C CA . ARG A 1 108 ? 21.924 -0.954 -7.381 1.00 83.81 108 ARG A CA 1
ATOM 779 C C . ARG A 1 108 ? 22.434 -0.917 -5.932 1.00 83.81 108 ARG A C 1
ATOM 781 O O . ARG A 1 108 ? 21.768 -1.355 -5.009 1.00 83.81 108 ARG A O 1
ATOM 788 N N . GLU A 1 109 ? 23.599 -0.284 -5.716 1.00 83.44 109 GLU A N 1
ATOM 789 C CA . GLU A 1 109 ? 24.134 0.009 -4.366 1.00 83.44 109 GLU A CA 1
ATOM 790 C C . GLU A 1 109 ? 23.592 1.355 -3.800 1.00 83.44 109 GLU A C 1
ATOM 792 O O . GLU A 1 109 ? 22.939 1.352 -2.763 1.00 83.44 109 GLU A O 1
ATOM 797 N N . GLU A 1 110 ? 23.747 2.509 -4.472 1.00 84.06 110 GLU A N 1
ATOM 798 C CA . GLU A 1 110 ? 23.361 3.841 -3.929 1.00 84.06 110 GLU A CA 1
ATOM 799 C C . GLU A 1 110 ? 22.396 4.645 -4.845 1.00 84.06 110 GLU A C 1
ATOM 801 O O . GLU A 1 110 ? 22.789 5.048 -5.939 1.00 84.06 110 GLU A O 1
ATOM 806 N N . GLY A 1 111 ? 21.175 4.972 -4.385 1.00 75.69 111 GLY A N 1
ATOM 807 C CA . GLY A 1 111 ? 20.182 5.882 -5.014 1.00 75.69 111 GLY A CA 1
ATOM 808 C C . GLY A 1 111 ? 19.576 5.486 -6.385 1.00 75.69 111 GLY A C 1
ATOM 809 O O . GLY A 1 111 ? 20.288 5.370 -7.381 1.00 75.69 111 GLY A O 1
ATOM 810 N N . ALA A 1 112 ? 18.253 5.269 -6.450 1.00 80.81 112 ALA A N 1
ATOM 811 C CA . ALA A 1 112 ? 17.504 4.836 -7.637 1.00 80.81 112 ALA A CA 1
ATOM 812 C C . ALA A 1 112 ? 16.040 5.157 -7.519 1.00 80.81 112 ALA A C 1
ATOM 814 O O . ALA A 1 112 ? 15.410 4.840 -6.508 1.00 80.81 112 ALA A O 1
ATOM 815 N N . ASP A 1 113 ? 15.560 5.616 -8.663 1.00 86.56 113 ASP A N 1
ATOM 816 C CA . ASP A 1 113 ? 14.192 5.988 -8.900 1.00 86.56 113 ASP A CA 1
ATOM 817 C C . ASP A 1 113 ? 13.692 5.182 -10.112 1.00 86.56 113 ASP A C 1
ATOM 819 O O . ASP A 1 113 ? 14.298 5.189 -11.194 1.00 86.56 113 ASP A O 1
ATOM 823 N N . SER A 1 114 ? 12.561 4.499 -9.956 1.00 90.56 114 SER A N 1
ATOM 824 C CA . SER A 1 114 ? 11.817 3.894 -11.062 1.00 90.56 114 SER A CA 1
ATOM 825 C C . SER A 1 114 ? 10.492 4.623 -11.244 1.00 90.56 114 SER A C 1
ATOM 827 O O . SER A 1 114 ? 9.748 4.839 -10.292 1.00 90.56 114 SER A O 1
ATOM 829 N N . PHE A 1 115 ? 10.189 5.007 -12.481 1.00 93.94 115 PHE A N 1
ATOM 830 C CA . PHE A 1 115 ? 8.879 5.522 -12.866 1.00 93.94 115 PHE A CA 1
ATOM 831 C C . PHE A 1 115 ? 8.319 4.676 -14.005 1.00 93.94 115 PHE A C 1
ATOM 833 O O . PHE A 1 115 ? 8.947 4.579 -15.066 1.00 93.94 115 PHE A O 1
ATOM 840 N N . VAL A 1 116 ? 7.139 4.098 -13.801 1.00 92.44 116 VAL A N 1
ATOM 841 C CA . VAL A 1 116 ? 6.469 3.239 -14.778 1.00 92.44 116 VAL A CA 1
ATOM 842 C C . VAL A 1 116 ? 5.036 3.729 -14.975 1.00 92.44 116 VAL A C 1
ATOM 844 O O . VAL A 1 116 ? 4.296 3.872 -14.012 1.00 92.44 116 VAL A O 1
ATOM 847 N N . ASP A 1 117 ? 4.667 4.020 -16.217 1.00 92.56 117 ASP A N 1
ATOM 848 C CA . ASP A 1 117 ? 3.345 4.530 -16.606 1.00 92.56 117 ASP A CA 1
ATOM 849 C C . ASP A 1 117 ? 2.828 3.718 -17.800 1.00 92.56 117 ASP A C 1
ATOM 851 O O . ASP A 1 117 ? 3.556 3.512 -18.786 1.00 92.56 117 ASP A O 1
ATOM 855 N N . GLY A 1 118 ? 1.592 3.231 -17.710 1.00 88.00 118 GLY A N 1
ATOM 856 C CA . GLY A 1 118 ? 0.940 2.507 -18.793 1.00 88.00 118 GLY A CA 1
ATOM 857 C C . GLY A 1 118 ? -0.557 2.289 -18.606 1.00 88.00 118 GLY A C 1
ATOM 858 O O . GLY A 1 118 ? -1.128 2.620 -17.581 1.00 88.00 118 GLY A O 1
ATOM 859 N N . GLU A 1 119 ? -1.228 1.732 -19.617 1.00 88.38 119 GLU A N 1
ATOM 860 C CA . GLU A 1 119 ? -2.677 1.483 -19.533 1.00 88.38 119 GLU A CA 1
ATOM 861 C C . GLU A 1 119 ? -3.018 0.017 -19.251 1.00 88.38 119 GLU A C 1
ATOM 863 O O . GLU A 1 119 ? -4.026 -0.254 -18.616 1.00 88.38 119 GLU A O 1
ATOM 868 N N . GLU A 1 120 ? -2.192 -0.955 -19.647 1.00 87.69 120 GLU A N 1
ATOM 869 C CA . GLU A 1 120 ? -2.421 -2.368 -19.302 1.00 87.69 120 GLU A CA 1
ATOM 870 C C . GLU A 1 120 ? -1.174 -3.022 -18.698 1.00 87.69 120 GLU A C 1
ATOM 872 O O . GLU A 1 120 ? -0.160 -3.128 -19.387 1.00 87.69 120 GLU A O 1
ATOM 877 N N . GLY A 1 121 ? -1.275 -3.554 -17.472 1.00 87.06 121 GLY A N 1
ATOM 878 C CA . GLY A 1 121 ? -0.239 -4.367 -16.822 1.00 87.06 121 GLY A CA 1
ATOM 879 C C . GLY A 1 121 ? 1.090 -3.637 -16.632 1.00 87.06 121 GLY A C 1
ATOM 880 O O . GLY A 1 121 ? 2.001 -3.776 -17.458 1.00 87.06 121 GLY A O 1
ATOM 881 N N . VAL A 1 122 ? 1.178 -2.865 -15.553 1.00 94.06 122 VAL A N 1
ATOM 882 C CA . VAL A 1 122 ? 2.321 -2.010 -15.233 1.00 94.06 122 VAL A CA 1
ATOM 883 C C . VAL A 1 122 ? 3.053 -2.574 -14.015 1.00 94.06 122 VAL A C 1
ATOM 885 O O . VAL A 1 122 ? 2.485 -2.596 -12.932 1.00 94.06 122 VAL A O 1
ATOM 888 N N . ASP A 1 123 ? 4.308 -3.000 -14.188 1.00 95.44 123 ASP A N 1
ATOM 889 C CA . ASP A 1 123 ? 5.107 -3.621 -13.122 1.00 95.44 123 ASP A CA 1
ATOM 890 C C . ASP A 1 123 ? 6.408 -2.832 -12.863 1.00 95.44 123 ASP A C 1
ATOM 892 O O . ASP A 1 123 ? 7.178 -2.536 -13.787 1.00 95.44 123 ASP A O 1
ATOM 896 N N . SER A 1 124 ? 6.735 -2.568 -11.597 1.00 95.50 124 SER A N 1
ATOM 897 C CA . SER A 1 124 ? 8.027 -1.999 -11.183 1.00 95.50 124 SER A CA 1
ATOM 898 C C . SER A 1 124 ? 8.673 -2.823 -10.074 1.00 95.50 124 SER A C 1
ATOM 900 O O . SER A 1 124 ? 8.019 -3.224 -9.116 1.00 95.50 124 SER A O 1
ATOM 902 N N . ILE A 1 125 ? 9.976 -3.075 -10.201 1.00 95.62 125 ILE A N 1
ATOM 903 C CA . ILE A 1 125 ? 10.799 -3.678 -9.148 1.00 95.62 125 ILE A CA 1
ATOM 904 C C . ILE A 1 125 ? 12.029 -2.801 -8.935 1.00 95.62 125 ILE A C 1
ATOM 906 O O . ILE A 1 125 ? 12.776 -2.558 -9.889 1.00 95.62 125 ILE A O 1
ATOM 910 N N . VAL A 1 126 ? 12.256 -2.370 -7.698 1.00 93.94 126 VAL A N 1
ATOM 911 C CA . VAL A 1 126 ? 13.423 -1.582 -7.285 1.00 93.94 126 VAL A CA 1
ATOM 912 C C . VAL A 1 126 ? 14.112 -2.280 -6.114 1.00 93.94 126 VAL A C 1
ATOM 914 O O . VAL A 1 126 ? 13.464 -2.608 -5.129 1.00 93.94 126 VAL A O 1
ATOM 917 N N . ASP A 1 127 ? 15.415 -2.519 -6.241 1.00 92.94 127 ASP A N 1
ATOM 918 C CA . ASP A 1 127 ? 16.279 -3.104 -5.207 1.00 92.94 127 ASP A CA 1
ATOM 919 C C . ASP A 1 127 ? 17.497 -2.184 -5.011 1.00 92.94 127 ASP A C 1
ATOM 921 O O . ASP A 1 127 ? 18.161 -1.823 -5.997 1.00 92.94 127 ASP A O 1
ATOM 925 N N . GLY A 1 128 ? 17.792 -1.768 -3.774 1.00 86.31 128 GLY A N 1
ATOM 926 C CA . GLY A 1 128 ? 19.069 -1.111 -3.498 1.00 86.31 128 GLY A CA 1
ATOM 927 C C . GLY A 1 128 ? 19.445 -0.847 -2.039 1.00 86.31 128 GLY A C 1
ATOM 928 O O . GLY A 1 128 ? 18.596 -0.679 -1.180 1.00 86.31 128 GLY A O 1
ATOM 929 N N . GLU A 1 129 ? 20.754 -0.753 -1.759 1.00 87.25 129 GLU A N 1
ATOM 930 C CA . GLU A 1 129 ? 21.265 -0.593 -0.380 1.00 87.25 129 GLU A CA 1
ATOM 931 C C . GLU A 1 129 ? 20.917 0.797 0.217 1.00 87.25 129 GLU A C 1
ATOM 933 O O . GLU A 1 129 ? 20.246 0.873 1.239 1.00 87.25 129 GLU A O 1
ATOM 938 N N . GLU A 1 130 ? 21.312 1.915 -0.412 1.00 86.94 130 GLU A N 1
ATOM 939 C CA . GLU A 1 130 ? 21.047 3.277 0.110 1.00 86.94 130 GLU A CA 1
ATOM 940 C C . GLU A 1 130 ? 19.910 3.992 -0.660 1.00 86.94 130 GLU A C 1
ATOM 942 O O . GLU A 1 130 ? 20.165 4.721 -1.629 1.00 86.94 130 GLU A O 1
ATOM 947 N N . GLY A 1 131 ? 18.656 3.804 -0.242 1.00 79.31 131 GLY A N 1
ATOM 948 C CA . GLY A 1 131 ? 17.446 4.405 -0.831 1.00 79.31 131 GLY A CA 1
ATOM 949 C C . GLY A 1 131 ? 16.668 3.432 -1.710 1.00 79.31 131 GLY A C 1
ATOM 950 O O . GLY A 1 131 ? 17.248 2.445 -2.154 1.00 79.31 131 GLY A O 1
ATOM 951 N N . GLY A 1 132 ? 15.442 3.763 -2.118 1.00 83.06 132 GLY A N 1
ATOM 952 C CA . GLY A 1 132 ? 14.700 3.063 -3.177 1.00 83.06 132 GLY A CA 1
ATOM 953 C C . GLY A 1 132 ? 13.336 3.692 -3.421 1.00 83.06 132 GLY A C 1
ATOM 954 O O . GLY A 1 132 ? 12.462 3.528 -2.586 1.00 83.06 132 GLY A O 1
ATOM 955 N N . ASP A 1 133 ? 13.152 4.365 -4.561 1.00 91.19 133 ASP A N 1
ATOM 956 C CA . ASP A 1 133 ? 11.887 5.036 -4.877 1.00 91.19 133 ASP A CA 1
ATOM 957 C C . ASP A 1 133 ? 11.237 4.389 -6.111 1.00 91.19 133 ASP A C 1
ATOM 959 O O . ASP A 1 133 ? 11.858 4.262 -7.175 1.00 91.19 133 ASP A O 1
ATOM 963 N N . SER A 1 134 ? 9.961 4.019 -6.007 1.00 93.81 134 SER A N 1
ATOM 964 C CA . SER A 1 134 ? 9.169 3.514 -7.135 1.00 93.81 134 SER A CA 1
ATOM 965 C C . SER A 1 134 ? 7.849 4.263 -7.264 1.00 93.81 134 SER A C 1
ATOM 967 O O . SER A 1 134 ? 7.147 4.501 -6.283 1.00 93.81 134 SER A O 1
ATOM 969 N N . VAL A 1 135 ? 7.499 4.632 -8.495 1.00 96.31 135 VAL A N 1
ATOM 970 C CA . VAL A 1 135 ? 6.198 5.211 -8.836 1.00 96.31 135 VAL A CA 1
ATOM 971 C C . VAL A 1 135 ? 5.606 4.447 -10.013 1.00 96.31 135 VAL A C 1
ATOM 973 O O . VAL A 1 135 ? 6.237 4.369 -11.072 1.00 96.31 135 VAL A O 1
ATOM 976 N N . VAL A 1 136 ? 4.395 3.926 -9.831 1.00 95.88 136 VAL A N 1
ATOM 977 C CA . VAL A 1 136 ? 3.671 3.115 -10.817 1.00 95.88 136 VAL A CA 1
ATOM 978 C C . VAL A 1 136 ? 2.270 3.689 -11.038 1.00 95.88 136 VAL A C 1
ATOM 980 O O . VAL A 1 136 ? 1.556 3.940 -10.074 1.00 95.88 136 VAL A O 1
ATOM 983 N N . ASP A 1 137 ? 1.894 3.912 -12.298 1.00 96.12 137 ASP A N 1
ATOM 984 C CA . ASP A 1 137 ? 0.571 4.404 -12.722 1.00 96.12 137 ASP A CA 1
ATOM 985 C C . ASP A 1 137 ? 0.017 3.469 -13.815 1.00 96.12 137 ASP A C 1
ATOM 987 O O . ASP A 1 137 ? 0.700 3.237 -14.822 1.00 96.12 137 ASP A O 1
ATOM 991 N N . GLY A 1 138 ? -1.167 2.879 -13.595 1.00 92.12 138 GLY A N 1
ATOM 992 C CA . GLY A 1 138 ? -1.735 1.834 -14.457 1.00 92.12 138 GLY A CA 1
ATOM 993 C C . GLY A 1 138 ? -3.266 1.799 -14.553 1.00 92.12 138 GLY A C 1
ATOM 994 O O . GLY A 1 138 ? -3.942 1.551 -13.562 1.00 92.12 138 GLY A O 1
ATOM 995 N N . GLU A 1 139 ? -3.862 1.910 -15.752 1.00 92.25 139 GLU A N 1
ATOM 996 C CA . GLU A 1 139 ? -5.335 1.767 -15.879 1.00 92.25 139 GLU A CA 1
ATOM 997 C C . GLU A 1 139 ? -5.815 0.326 -15.561 1.00 92.25 139 GLU A C 1
ATOM 999 O O . GLU A 1 139 ? -6.723 0.125 -14.754 1.00 92.25 139 GLU A O 1
ATOM 1004 N N . GLU A 1 140 ? -5.222 -0.707 -16.170 1.00 92.06 140 GLU A N 1
ATOM 1005 C CA . GLU A 1 140 ? -5.562 -2.125 -15.961 1.00 92.06 140 GLU A CA 1
ATOM 1006 C C . GLU A 1 140 ? -4.467 -2.884 -15.183 1.00 92.06 140 GLU A C 1
ATOM 1008 O O . GLU A 1 140 ? -3.876 -3.842 -15.696 1.00 92.06 140 GLU A O 1
ATOM 1013 N N . GLY A 1 141 ? -4.235 -2.473 -13.933 1.00 90.88 141 GLY A N 1
ATOM 1014 C CA . GLY A 1 141 ? -3.344 -3.135 -12.972 1.00 90.88 141 GLY A CA 1
ATOM 1015 C C . GLY A 1 141 ? -1.969 -2.475 -12.868 1.00 90.88 141 GLY A C 1
ATOM 1016 O O . GLY A 1 141 ? -1.275 -2.333 -13.881 1.00 90.88 141 GLY A O 1
ATOM 1017 N N . ALA A 1 142 ? -1.597 -2.111 -11.642 1.00 96.19 142 ALA A N 1
ATOM 1018 C CA . ALA A 1 142 ? -0.336 -1.476 -11.287 1.00 96.19 142 ALA A CA 1
ATOM 1019 C C . ALA A 1 142 ? 0.299 -2.198 -10.086 1.00 96.19 142 ALA A C 1
ATOM 1021 O O . ALA A 1 142 ? -0.281 -2.203 -9.005 1.00 96.19 142 ALA A O 1
ATOM 1022 N N . ASP A 1 143 ? 1.490 -2.769 -10.277 1.00 97.38 143 ASP A N 1
ATOM 1023 C CA . ASP A 1 143 ? 2.202 -3.546 -9.259 1.00 97.38 143 ASP A CA 1
ATOM 1024 C C . ASP A 1 143 ? 3.595 -2.938 -8.995 1.00 97.38 143 ASP A C 1
ATOM 1026 O O . ASP A 1 143 ? 4.386 -2.712 -9.920 1.00 97.38 143 ASP A O 1
ATOM 1030 N N . SER A 1 144 ? 3.943 -2.722 -7.724 1.00 97.06 144 SER A N 1
ATOM 1031 C CA . SER A 1 144 ? 5.269 -2.236 -7.308 1.00 97.06 144 SER A CA 1
ATOM 1032 C C . SER A 1 144 ? 5.875 -3.098 -6.203 1.00 97.06 144 SER A C 1
ATOM 1034 O O . SER A 1 144 ? 5.203 -3.466 -5.240 1.00 97.06 144 SER A O 1
ATOM 1036 N N . ILE A 1 145 ? 7.168 -3.404 -6.328 1.00 97.00 145 ILE A N 1
ATOM 1037 C CA . ILE A 1 145 ? 7.972 -4.031 -5.274 1.00 97.00 145 ILE A CA 1
ATOM 1038 C C . ILE A 1 145 ? 9.229 -3.194 -5.054 1.00 97.00 145 ILE A C 1
ATOM 1040 O O . ILE A 1 145 ? 9.987 -2.971 -6.003 1.00 97.00 145 ILE A O 1
ATOM 1044 N N . VAL A 1 146 ? 9.469 -2.779 -3.813 1.00 95.69 146 VAL A N 1
ATOM 1045 C CA . VAL A 1 146 ? 10.648 -1.999 -3.417 1.00 95.69 146 VAL A CA 1
ATOM 1046 C C . VAL A 1 146 ? 11.324 -2.658 -2.213 1.00 95.69 146 VAL A C 1
ATOM 1048 O O . VAL A 1 146 ? 10.654 -2.968 -1.234 1.00 95.69 146 VAL A O 1
ATOM 1051 N N . ASP A 1 147 ? 12.631 -2.896 -2.305 1.00 94.56 147 ASP A N 1
ATOM 1052 C CA . ASP A 1 147 ? 13.465 -3.501 -1.253 1.00 94.56 147 ASP A CA 1
ATOM 1053 C C . ASP A 1 147 ? 14.739 -2.656 -1.065 1.00 94.56 147 ASP A C 1
ATOM 1055 O O . ASP A 1 147 ? 15.343 -2.224 -2.058 1.00 94.56 147 ASP A O 1
ATOM 1059 N N . GLY A 1 148 ? 15.145 -2.395 0.181 1.00 91.31 148 GLY A N 1
ATOM 1060 C CA . GLY A 1 148 ? 16.391 -1.679 0.458 1.00 91.31 148 GLY A CA 1
ATOM 1061 C C . GLY A 1 148 ? 16.804 -1.545 1.925 1.00 91.31 148 GLY A C 1
ATOM 1062 O O . GLY A 1 148 ? 16.022 -1.767 2.840 1.00 91.31 148 GLY A O 1
ATOM 1063 N N . GLU A 1 149 ? 18.068 -1.173 2.178 1.00 91.12 149 GLU A N 1
ATOM 1064 C CA . GLU A 1 149 ? 18.567 -1.025 3.561 1.00 91.12 149 GLU A CA 1
ATOM 1065 C C . GLU A 1 149 ? 18.201 0.348 4.156 1.00 91.12 149 GLU A C 1
ATOM 1067 O O . GLU A 1 149 ? 17.774 0.418 5.300 1.00 91.12 149 GLU A O 1
ATOM 1072 N N . GLU A 1 150 ? 18.329 1.458 3.419 1.00 89.94 150 GLU A N 1
ATOM 1073 C CA . GLU A 1 150 ? 18.062 2.801 3.970 1.00 89.94 150 GLU A CA 1
ATOM 1074 C C . GLU A 1 150 ? 16.957 3.561 3.220 1.00 89.94 150 GLU A C 1
ATOM 1076 O O . GLU A 1 150 ? 17.238 4.135 2.175 1.00 89.94 150 GLU A O 1
ATOM 1081 N N . GLY A 1 151 ? 15.754 3.679 3.796 1.00 85.62 151 GLY A N 1
ATOM 1082 C CA . GLY A 1 151 ? 14.686 4.578 3.334 1.00 85.62 151 GLY A CA 1
ATOM 1083 C C . GLY A 1 151 ? 14.119 4.235 1.954 1.00 85.62 151 GLY A C 1
ATOM 1084 O O . GLY A 1 151 ? 14.634 4.700 0.932 1.00 85.62 151 GLY A O 1
ATOM 1085 N N . VAL A 1 152 ? 13.035 3.462 1.938 1.00 92.81 152 VAL A N 1
ATOM 1086 C CA . VAL A 1 152 ? 12.363 3.013 0.713 1.00 92.81 152 VAL A CA 1
ATOM 1087 C C . VAL A 1 152 ? 10.924 3.519 0.626 1.00 92.81 152 VAL A C 1
ATOM 1089 O O . VAL A 1 152 ? 10.160 3.397 1.580 1.00 92.81 152 VAL A O 1
ATOM 1092 N N . ASP A 1 153 ? 10.560 4.043 -0.546 1.00 95.38 153 ASP A N 1
ATOM 1093 C CA . ASP A 1 153 ? 9.262 4.657 -0.819 1.00 95.38 153 ASP A CA 1
ATOM 1094 C C . ASP A 1 153 ? 8.610 4.018 -2.065 1.00 95.38 153 ASP A C 1
ATOM 1096 O O . ASP A 1 153 ? 9.218 3.911 -3.138 1.00 95.38 153 ASP A O 1
ATOM 1100 N N . SER A 1 154 ? 7.326 3.664 -1.974 1.00 96.62 154 SER A N 1
ATOM 1101 C CA . SER A 1 154 ? 6.525 3.205 -3.121 1.00 96.62 154 SER A CA 1
ATOM 1102 C C . SER A 1 154 ? 5.223 3.991 -3.251 1.00 96.62 154 SER A C 1
ATOM 1104 O O . SER A 1 154 ? 4.519 4.229 -2.269 1.00 96.62 154 SER A O 1
ATOM 1106 N N . ILE A 1 155 ? 4.887 4.392 -4.479 1.00 97.75 155 ILE A N 1
ATOM 1107 C CA . ILE A 1 155 ? 3.602 5.009 -4.825 1.00 97.75 155 ILE A CA 1
ATOM 1108 C C . ILE A 1 155 ? 2.986 4.248 -5.996 1.00 97.75 155 ILE A C 1
ATOM 1110 O O . ILE A 1 155 ? 3.605 4.155 -7.059 1.00 97.75 155 ILE A O 1
ATOM 1114 N N . VAL A 1 156 ? 1.760 3.760 -5.822 1.00 97.31 156 VAL A N 1
ATOM 1115 C CA . VAL A 1 156 ? 1.029 2.994 -6.841 1.00 97.31 156 VAL A CA 1
ATOM 1116 C C . VAL A 1 156 ? -0.375 3.573 -7.026 1.00 97.31 156 VAL A C 1
ATOM 1118 O O . VAL A 1 156 ? -1.082 3.783 -6.046 1.00 97.31 156 VAL A O 1
ATOM 1121 N N . ASP A 1 157 ? -0.759 3.844 -8.272 1.00 97.19 157 ASP A N 1
ATOM 1122 C CA . ASP A 1 157 ? -2.096 4.313 -8.671 1.00 97.19 157 ASP A CA 1
ATOM 1123 C C . ASP A 1 157 ? -2.654 3.378 -9.757 1.00 97.19 157 ASP A C 1
ATOM 1125 O O . ASP A 1 157 ? -1.960 3.106 -10.748 1.00 97.19 157 ASP A O 1
ATOM 1129 N N . GLY A 1 158 ? -3.883 2.869 -9.591 1.00 94.12 158 GLY A N 1
ATOM 1130 C CA . GLY A 1 158 ? -4.519 2.086 -10.649 1.00 94.12 158 GLY A CA 1
ATOM 1131 C C . GLY A 1 158 ? -6.049 1.989 -10.670 1.00 94.12 158 GLY A C 1
ATOM 1132 O O . GLY A 1 158 ? -6.719 1.731 -9.675 1.00 94.12 158 GLY A O 1
ATOM 1133 N N . GLU A 1 159 ? -6.651 2.091 -11.865 1.00 93.00 159 GLU A N 1
ATOM 1134 C CA . GLU A 1 159 ? -8.124 2.094 -12.010 1.00 93.00 159 GLU A CA 1
ATOM 1135 C C . GLU A 1 159 ? -8.775 0.699 -11.838 1.00 93.00 159 GLU A C 1
ATOM 1137 O O . GLU A 1 159 ? -9.993 0.570 -11.668 1.00 93.00 159 GLU A O 1
ATOM 1142 N N . GLN A 1 160 ? -8.024 -0.394 -11.994 1.00 92.06 160 GLN A N 1
ATOM 1143 C CA . GLN A 1 160 ? -8.552 -1.770 -11.918 1.00 92.06 160 GLN A CA 1
ATOM 1144 C C . GLN A 1 160 ? -7.793 -2.662 -10.926 1.00 92.06 160 GLN A C 1
ATOM 1146 O O . GLN A 1 160 ? -7.898 -3.889 -11.029 1.00 92.06 160 GLN A O 1
ATOM 1151 N N . GLY A 1 161 ? -7.052 -2.053 -10.003 1.00 91.88 161 GLY A N 1
ATOM 1152 C CA . GLY A 1 161 ? -6.225 -2.728 -9.007 1.00 91.88 161 GLY A CA 1
ATOM 1153 C C . GLY A 1 161 ? -4.852 -2.072 -8.897 1.00 91.88 161 GLY A C 1
ATOM 1154 O O . GLY A 1 161 ? -4.231 -1.790 -9.928 1.00 91.88 161 GLY A O 1
ATOM 1155 N N . ALA A 1 162 ? -4.407 -1.860 -7.665 1.00 96.44 162 ALA A N 1
ATOM 1156 C CA . ALA A 1 162 ? -3.102 -1.313 -7.330 1.00 96.44 162 ALA A CA 1
ATOM 1157 C C . ALA A 1 162 ? -2.503 -2.105 -6.159 1.00 96.44 162 ALA A C 1
ATOM 1159 O O . ALA A 1 162 ? -3.112 -2.158 -5.092 1.00 96.44 162 ALA A O 1
ATOM 1160 N N . ASP A 1 163 ? -1.318 -2.688 -6.357 1.00 97.75 163 ASP A N 1
ATOM 1161 C CA . ASP A 1 163 ? -0.640 -3.523 -5.362 1.00 97.75 163 ASP A CA 1
ATOM 1162 C C . ASP A 1 163 ? 0.777 -2.985 -5.079 1.00 97.75 163 ASP A C 1
ATOM 1164 O O . ASP A 1 163 ? 1.573 -2.744 -5.994 1.00 97.75 163 ASP A O 1
ATOM 1168 N N . SER A 1 164 ? 1.138 -2.848 -3.800 1.00 97.75 164 SER A N 1
ATOM 1169 C CA . SER A 1 164 ? 2.480 -2.414 -3.375 1.00 97.75 164 SER A CA 1
ATOM 1170 C C . SER A 1 164 ? 3.066 -3.318 -2.290 1.00 97.75 164 SER A C 1
ATOM 1172 O O . SER A 1 164 ? 2.394 -3.663 -1.315 1.00 97.75 164 SER A O 1
ATOM 1174 N N . ILE A 1 165 ? 4.341 -3.685 -2.444 1.00 97.94 165 ILE A N 1
ATOM 1175 C CA . ILE A 1 165 ? 5.140 -4.384 -1.429 1.00 97.94 165 ILE A CA 1
ATOM 1176 C C . ILE A 1 165 ? 6.416 -3.583 -1.170 1.00 97.94 165 ILE A C 1
ATOM 1178 O O . ILE A 1 165 ? 7.181 -3.342 -2.106 1.00 97.94 165 ILE A O 1
ATOM 1182 N N . VAL A 1 166 ? 6.662 -3.220 0.088 1.00 97.25 166 VAL A N 1
ATOM 1183 C CA . VAL A 1 166 ? 7.834 -2.439 0.509 1.00 97.25 166 VAL A CA 1
ATOM 1184 C C . VAL A 1 166 ? 8.523 -3.116 1.699 1.00 97.25 166 VAL A C 1
ATOM 1186 O O . VAL A 1 166 ? 7.847 -3.488 2.656 1.00 97.25 166 VAL A O 1
ATOM 1189 N N . ASP A 1 167 ? 9.843 -3.299 1.623 1.00 96.19 167 ASP A N 1
ATOM 1190 C CA . ASP A 1 167 ? 10.697 -3.882 2.677 1.00 96.19 167 ASP A CA 1
ATOM 1191 C C . ASP A 1 167 ? 11.918 -2.971 2.916 1.00 96.19 167 ASP A C 1
ATOM 1193 O O . ASP A 1 167 ? 12.613 -2.625 1.954 1.00 96.19 167 ASP A O 1
ATOM 1197 N N . GLY A 1 168 ? 12.152 -2.542 4.165 1.00 93.44 168 GLY A N 1
ATOM 1198 C CA . GLY A 1 168 ? 13.189 -1.558 4.507 1.00 93.44 168 GLY A CA 1
ATOM 1199 C C . GLY A 1 168 ? 13.854 -1.733 5.880 1.00 93.44 168 GLY A C 1
ATOM 1200 O O . GLY A 1 168 ? 13.170 -1.789 6.895 1.00 93.44 168 GLY A O 1
ATOM 1201 N N . GLU A 1 169 ? 15.193 -1.712 5.982 1.00 93.12 169 GLU A N 1
ATOM 1202 C CA . GLU A 1 169 ? 15.846 -1.733 7.315 1.00 93.12 169 GLU A CA 1
ATOM 1203 C C . GLU A 1 169 ? 15.677 -0.380 8.058 1.00 93.12 169 GLU A C 1
ATOM 1205 O O . GLU A 1 169 ? 15.144 -0.339 9.163 1.00 93.12 169 GLU A O 1
ATOM 1210 N N . GLU A 1 170 ? 16.069 0.757 7.467 1.00 92.56 170 GLU A N 1
ATOM 1211 C CA . GLU A 1 170 ? 15.957 2.102 8.074 1.00 92.56 170 GLU A CA 1
ATOM 1212 C C . GLU A 1 170 ? 14.718 2.894 7.583 1.00 92.56 170 GLU A C 1
ATOM 1214 O O . GLU A 1 170 ? 14.809 4.094 7.294 1.00 92.56 170 GLU A O 1
ATOM 1219 N N . GLY A 1 171 ? 13.562 2.229 7.477 1.00 91.69 171 GLY A N 1
ATOM 1220 C CA . GLY A 1 171 ? 12.259 2.845 7.182 1.00 91.69 171 GLY A CA 1
ATOM 1221 C C . GLY A 1 171 ? 11.646 2.434 5.839 1.00 91.69 171 GLY A C 1
ATOM 1222 O O . GLY A 1 171 ? 12.344 2.424 4.820 1.00 91.69 171 GLY A O 1
ATOM 1223 N N . ALA A 1 172 ? 10.342 2.149 5.849 1.00 96.25 172 ALA A N 1
ATOM 1224 C CA . ALA A 1 172 ? 9.570 1.732 4.681 1.00 96.25 172 ALA A CA 1
ATOM 1225 C C . ALA A 1 172 ? 8.214 2.452 4.590 1.00 96.25 172 ALA A C 1
ATOM 1227 O O . ALA A 1 172 ? 7.386 2.316 5.491 1.00 96.25 172 ALA A O 1
ATOM 1228 N N . ASP A 1 173 ? 7.972 3.160 3.480 1.00 97.62 173 ASP A N 1
ATOM 1229 C CA . ASP A 1 173 ? 6.741 3.920 3.241 1.00 97.62 173 ASP A CA 1
ATOM 1230 C C . ASP A 1 173 ? 6.023 3.441 1.961 1.00 97.62 173 ASP A C 1
ATOM 1232 O O . ASP A 1 173 ? 6.614 3.329 0.880 1.00 97.62 173 ASP A O 1
ATOM 1236 N N . SER A 1 174 ? 4.706 3.222 2.042 1.00 97.88 174 SER A N 1
ATOM 1237 C CA . SER A 1 174 ? 3.864 2.882 0.881 1.00 97.88 174 SER A CA 1
ATOM 1238 C C . SER A 1 174 ? 2.603 3.744 0.798 1.00 97.88 174 SER A C 1
ATOM 1240 O O . SER A 1 174 ? 1.918 3.978 1.796 1.00 97.88 174 SER A O 1
ATOM 1242 N N . ILE A 1 175 ? 2.274 4.198 -0.416 1.00 98.25 175 ILE A N 1
ATOM 1243 C CA . ILE A 1 175 ? 1.005 4.858 -0.747 1.00 98.25 175 ILE A CA 1
ATOM 1244 C C . ILE A 1 175 ? 0.365 4.138 -1.934 1.00 98.25 175 ILE A C 1
ATOM 1246 O O . ILE A 1 175 ? 0.968 4.067 -3.006 1.00 98.25 175 ILE A O 1
ATOM 1250 N N . VAL A 1 176 ? -0.868 3.666 -1.759 1.00 97.94 176 VAL A N 1
ATOM 1251 C CA . VAL A 1 176 ? -1.619 2.933 -2.788 1.00 97.94 176 VAL A CA 1
ATOM 1252 C C . VAL A 1 176 ? -3.003 3.556 -2.975 1.00 97.94 176 VAL A C 1
ATOM 1254 O O . VAL A 1 176 ? -3.709 3.779 -1.995 1.00 97.94 176 VAL A O 1
ATOM 1257 N N . ASP A 1 177 ? -3.372 3.852 -4.222 1.00 97.19 177 ASP A N 1
ATOM 1258 C CA . ASP A 1 177 ? -4.690 4.367 -4.628 1.00 97.19 177 ASP A CA 1
ATOM 1259 C C . ASP A 1 177 ? -5.277 3.449 -5.713 1.00 97.19 177 ASP A C 1
ATOM 1261 O O . ASP A 1 177 ? -4.597 3.139 -6.699 1.00 97.19 177 ASP A O 1
ATOM 1265 N N . GLY A 1 178 ? -6.514 2.976 -5.530 1.00 93.31 178 GLY A N 1
ATOM 1266 C CA . GLY A 1 178 ? -7.139 2.032 -6.453 1.00 93.31 178 GLY A CA 1
ATOM 1267 C C . GLY A 1 178 ? -8.655 2.170 -6.602 1.00 93.31 178 GLY A C 1
ATOM 1268 O O . GLY A 1 178 ? -9.413 1.922 -5.668 1.00 93.31 178 GLY A O 1
ATOM 1269 N N . GLU A 1 179 ? -9.155 2.419 -7.823 1.00 91.75 179 GLU A N 1
ATOM 1270 C CA . GLU A 1 179 ? -10.616 2.539 -8.037 1.00 91.75 179 GLU A CA 1
ATOM 1271 C C . GLU A 1 179 ? -11.372 1.206 -7.821 1.00 91.75 179 GLU A C 1
ATOM 1273 O O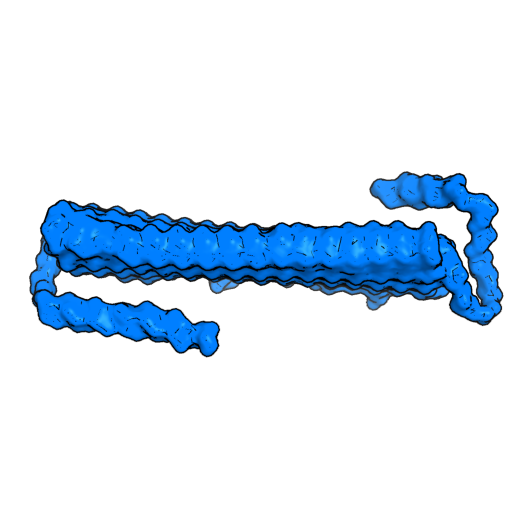 . GLU A 1 179 ? -12.594 1.203 -7.687 1.00 91.75 179 GLU A O 1
ATOM 1278 N N . LYS A 1 180 ? -10.696 0.047 -7.862 1.00 90.06 180 LYS A N 1
ATOM 1279 C CA . LYS A 1 180 ? -11.341 -1.282 -7.737 1.00 90.06 180 LYS A CA 1
ATOM 1280 C C . LYS A 1 180 ? -10.654 -2.251 -6.785 1.00 90.06 180 LYS A C 1
ATOM 1282 O O . LYS A 1 180 ? -10.773 -3.467 -6.961 1.00 90.06 180 LYS A O 1
ATOM 1287 N N . GLY A 1 181 ? -9.901 -1.711 -5.845 1.00 90.69 181 GLY A N 1
ATOM 1288 C CA . GLY A 1 181 ? -9.050 -2.481 -4.954 1.00 90.69 181 GLY A CA 1
ATOM 1289 C C . GLY A 1 181 ? -7.670 -1.854 -4.875 1.00 90.69 181 GLY A C 1
ATOM 1290 O O . GLY A 1 181 ? -7.070 -1.553 -5.913 1.00 90.69 181 GLY A O 1
ATOM 1291 N N . ALA A 1 182 ? -7.196 -1.686 -3.651 1.00 95.50 182 ALA A N 1
ATOM 1292 C CA . ALA A 1 182 ? -5.864 -1.214 -3.329 1.00 95.50 182 ALA A CA 1
ATOM 1293 C C . ALA A 1 182 ? -5.297 -2.080 -2.198 1.00 95.50 182 ALA A C 1
ATOM 1295 O O . ALA A 1 182 ? -5.898 -2.145 -1.126 1.00 95.50 182 ALA A O 1
ATOM 1296 N N . ASP A 1 183 ? -4.151 -2.721 -2.434 1.00 97.31 183 ASP A N 1
ATOM 1297 C CA . ASP A 1 183 ? -3.497 -3.603 -1.465 1.00 97.31 183 ASP A CA 1
ATOM 1298 C C . ASP A 1 183 ? -2.073 -3.105 -1.156 1.00 97.31 183 ASP A C 1
ATOM 1300 O O . ASP A 1 183 ? -1.257 -2.871 -2.055 1.00 97.31 183 ASP A O 1
ATOM 1304 N N . SER A 1 184 ? -1.728 -2.998 0.131 1.00 97.88 184 SER A N 1
ATOM 1305 C CA . SER A 1 184 ? -0.371 -2.649 0.576 1.00 97.88 184 SER A CA 1
ATOM 1306 C C . SER A 1 184 ? 0.189 -3.642 1.592 1.00 97.88 184 SER A C 1
ATOM 1308 O O . SER A 1 184 ? -0.469 -4.007 2.566 1.00 97.88 184 SER A O 1
ATOM 1310 N N . PHE A 1 185 ? 1.460 -4.010 1.413 1.00 98.25 185 PHE A N 1
ATOM 1311 C CA . PHE A 1 185 ? 2.264 -4.735 2.398 1.00 98.25 185 PHE A CA 1
ATOM 1312 C C . PHE A 1 185 ? 3.556 -3.965 2.686 1.00 98.25 185 PHE A C 1
ATOM 1314 O O . PHE A 1 185 ? 4.317 -3.692 1.757 1.00 98.25 185 PHE A O 1
ATOM 1321 N N . VAL A 1 186 ? 3.807 -3.635 3.953 1.00 97.88 186 VAL A N 1
ATOM 1322 C CA . VAL A 1 186 ? 5.000 -2.892 4.386 1.00 97.88 186 VAL A CA 1
ATOM 1323 C C . VAL A 1 186 ? 5.659 -3.606 5.568 1.00 97.88 186 VAL A C 1
ATOM 1325 O O . VAL A 1 186 ? 4.976 -3.938 6.536 1.00 97.88 186 VAL A O 1
ATOM 1328 N N . ASP A 1 187 ? 6.964 -3.851 5.474 1.00 97.38 187 ASP A N 1
ATOM 1329 C CA . ASP A 1 187 ? 7.810 -4.421 6.534 1.00 97.38 187 ASP A CA 1
ATOM 1330 C C . ASP A 1 187 ? 9.003 -3.481 6.777 1.00 97.38 187 ASP A C 1
ATOM 1332 O O . ASP A 1 187 ? 9.632 -3.035 5.811 1.00 97.38 187 ASP A O 1
ATOM 1336 N N . GLY A 1 188 ? 9.296 -3.139 8.037 1.00 94.50 188 GLY A N 1
ATOM 1337 C CA . GLY A 1 188 ? 10.399 -2.229 8.349 1.00 94.50 188 GLY A CA 1
ATOM 1338 C C . GLY A 1 188 ? 11.047 -2.388 9.728 1.00 94.50 188 GLY A C 1
ATOM 1339 O O . GLY A 1 188 ? 10.366 -2.380 10.749 1.00 94.50 188 GLY A O 1
ATOM 1340 N N . GLU A 1 189 ? 12.385 -2.448 9.812 1.00 93.88 189 GLU A N 1
ATOM 1341 C CA . GLU A 1 189 ? 13.062 -2.573 11.122 1.00 93.88 189 GLU A CA 1
ATOM 1342 C C . GLU A 1 189 ? 12.973 -1.262 11.945 1.00 93.88 189 GLU A C 1
ATOM 1344 O O . GLU A 1 189 ? 12.513 -1.281 13.086 1.00 93.88 189 GLU A O 1
ATOM 1349 N N . GLU A 1 190 ? 13.358 -0.100 11.398 1.00 92.69 190 GLU A N 1
ATOM 1350 C CA . GLU A 1 190 ? 13.298 1.196 12.118 1.00 92.69 190 GLU A CA 1
ATOM 1351 C C . GLU A 1 190 ? 11.987 1.994 11.902 1.00 92.69 190 GLU A C 1
ATOM 1353 O O . GLU A 1 190 ? 11.886 3.153 12.323 1.00 92.69 190 GLU A O 1
ATOM 1358 N N . GLY A 1 191 ? 10.980 1.398 11.258 1.00 93.12 191 GLY A N 1
ATOM 1359 C CA . GLY A 1 191 ? 9.649 1.985 11.076 1.00 93.12 191 GLY A CA 1
ATOM 1360 C C . GLY A 1 191 ? 8.972 1.581 9.766 1.00 93.12 191 GLY A C 1
ATOM 1361 O O . GLY A 1 191 ? 9.641 1.458 8.739 1.00 93.12 191 GLY A O 1
ATOM 1362 N N . ALA A 1 192 ? 7.651 1.416 9.801 1.00 96.94 192 ALA A N 1
ATOM 1363 C CA . ALA A 1 192 ? 6.845 1.048 8.640 1.00 96.94 192 ALA A CA 1
ATOM 1364 C C . ALA A 1 192 ? 5.540 1.860 8.589 1.00 96.94 192 ALA A C 1
ATOM 1366 O O . ALA A 1 192 ? 4.740 1.800 9.525 1.00 96.94 192 ALA A O 1
ATOM 1367 N N . ASP A 1 193 ? 5.309 2.575 7.484 1.00 98.06 193 ASP A N 1
ATOM 1368 C CA . ASP A 1 193 ? 4.119 3.405 7.277 1.00 98.06 193 ASP A CA 1
ATOM 1369 C C . ASP A 1 193 ? 3.372 2.994 5.991 1.00 98.06 193 ASP A C 1
ATOM 1371 O O . ASP A 1 193 ? 3.950 2.877 4.905 1.00 98.06 193 ASP A O 1
ATOM 1375 N N . SER A 1 194 ? 2.047 2.836 6.078 1.00 98.06 194 SER A N 1
ATOM 1376 C CA . SER A 1 194 ? 1.195 2.583 4.905 1.00 98.06 194 SER A CA 1
ATOM 1377 C C . SER A 1 194 ? -0.051 3.464 4.860 1.00 98.06 194 SER A C 1
ATOM 1379 O O . SER A 1 194 ? -0.745 3.658 5.865 1.00 98.06 194 SER A O 1
ATOM 1381 N N . ILE A 1 195 ? -0.358 3.971 3.663 1.00 98.19 195 ILE A N 1
ATOM 1382 C CA . ILE A 1 195 ? -1.610 4.656 3.336 1.00 98.19 195 ILE A CA 1
ATOM 1383 C C . ILE A 1 195 ? -2.255 3.968 2.133 1.00 98.19 195 ILE A C 1
ATOM 1385 O O . ILE A 1 195 ? -1.646 3.900 1.065 1.00 98.19 195 ILE A O 1
ATOM 1389 N N . VAL A 1 196 ? -3.501 3.528 2.294 1.00 97.44 196 VAL A N 1
ATOM 1390 C CA . VAL A 1 196 ? -4.272 2.839 1.252 1.00 97.44 196 VAL A CA 1
ATOM 1391 C C . VAL A 1 196 ? -5.637 3.508 1.087 1.00 97.44 196 VAL A C 1
ATOM 1393 O O . VAL A 1 196 ? -6.337 3.718 2.077 1.00 97.44 196 VAL A O 1
ATOM 1396 N N . ASP A 1 197 ? -5.993 3.859 -0.149 1.00 95.81 197 ASP A N 1
ATOM 1397 C CA . ASP A 1 197 ? -7.284 4.448 -0.535 1.00 95.81 197 ASP A CA 1
ATOM 1398 C C . ASP A 1 197 ? -7.908 3.601 -1.657 1.00 95.81 197 ASP A C 1
ATOM 1400 O O . ASP A 1 197 ? -7.245 3.314 -2.659 1.00 95.81 197 ASP A O 1
ATOM 1404 N N . GLY A 1 198 ? -9.154 3.153 -1.477 1.00 91.69 198 GLY A N 1
ATOM 1405 C CA . GLY A 1 198 ? -9.824 2.274 -2.432 1.00 91.69 198 GLY A CA 1
ATOM 1406 C C . GLY A 1 198 ? -11.332 2.497 -2.561 1.00 91.69 198 GLY A C 1
ATOM 1407 O O . GLY A 1 198 ? -12.086 2.342 -1.604 1.00 91.69 198 GLY A O 1
ATOM 1408 N N . ASP A 1 199 ? -11.808 2.765 -3.782 1.00 90.00 199 ASP A N 1
ATOM 1409 C CA . ASP A 1 199 ? -13.238 3.024 -4.054 1.00 90.00 199 ASP A CA 1
ATOM 1410 C C . ASP A 1 199 ? -14.120 1.754 -3.972 1.00 90.00 199 ASP A C 1
ATOM 1412 O O . ASP A 1 199 ? -15.327 1.850 -3.749 1.00 90.00 199 ASP A O 1
ATOM 1416 N N . GLU A 1 200 ? -13.562 0.563 -4.229 1.00 88.69 200 GLU A N 1
ATOM 1417 C CA . GLU A 1 200 ? -14.274 -0.727 -4.120 1.00 88.69 200 GLU A CA 1
ATOM 1418 C C . GLU A 1 200 ? -13.530 -1.723 -3.205 1.00 88.69 200 GLU A C 1
ATOM 1420 O O . GLU A 1 200 ? -13.643 -2.927 -3.426 1.00 88.69 200 GLU A O 1
ATOM 1425 N N . GLY A 1 201 ? -12.773 -1.238 -2.213 1.00 8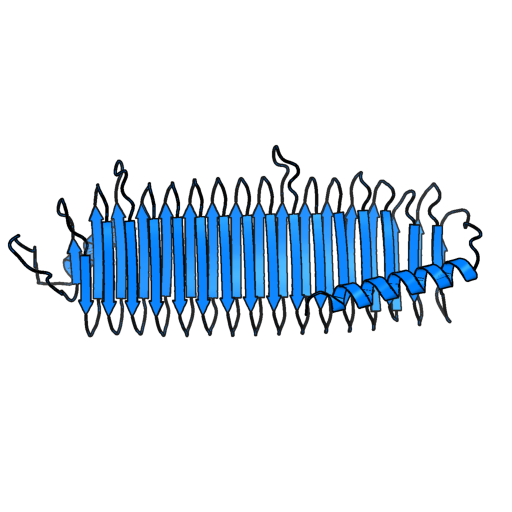9.44 201 GLY A N 1
ATOM 1426 C CA . GLY A 1 201 ? -12.052 -2.058 -1.227 1.00 89.44 201 GLY A CA 1
ATOM 1427 C C . GLY A 1 201 ? -10.592 -1.638 -1.035 1.00 89.44 201 GLY A C 1
ATOM 1428 O O . GLY A 1 201 ? -9.929 -1.248 -1.999 1.00 89.44 201 GLY A O 1
ATOM 1429 N N . ALA A 1 202 ? -10.098 -1.727 0.201 1.00 93.88 202 ALA A N 1
ATOM 1430 C CA . ALA A 1 202 ? -8.734 -1.346 0.561 1.00 93.88 202 ALA A CA 1
ATOM 1431 C C . ALA A 1 202 ? -8.185 -2.229 1.693 1.00 93.88 202 ALA A C 1
ATOM 1433 O O . ALA A 1 202 ? -8.784 -2.286 2.768 1.00 93.88 202 ALA A O 1
ATOM 1434 N N . ASP A 1 203 ? -7.028 -2.859 1.476 1.00 95.44 203 ASP A N 1
ATOM 1435 C CA . ASP A 1 203 ? -6.371 -3.721 2.462 1.00 95.44 203 ASP A CA 1
ATOM 1436 C C . ASP A 1 203 ? -4.937 -3.245 2.757 1.00 95.44 203 ASP A C 1
ATOM 1438 O O . ASP A 1 203 ? -4.132 -2.983 1.858 1.00 95.44 203 ASP A O 1
ATOM 1442 N N . SER A 1 204 ? -4.572 -3.204 4.041 1.00 97.25 204 SER A N 1
ATOM 1443 C CA . SER A 1 204 ? -3.207 -2.892 4.481 1.00 97.25 204 SER A CA 1
ATOM 1444 C C . SER A 1 204 ? -2.676 -3.879 5.518 1.00 97.25 204 SER A C 1
ATOM 1446 O O . SER A 1 204 ? -3.348 -4.215 6.499 1.00 97.25 204 SER A O 1
ATOM 1448 N N . PHE A 1 205 ? -1.424 -4.297 5.329 1.00 98.00 205 PHE A N 1
ATOM 1449 C CA . PHE A 1 205 ? -0.630 -5.010 6.324 1.00 98.00 205 PHE A CA 1
ATOM 1450 C C . PHE A 1 205 ? 0.687 -4.273 6.580 1.00 98.00 205 PHE A C 1
ATOM 1452 O O . PHE A 1 205 ? 1.451 -4.038 5.641 1.00 98.00 205 PHE A O 1
ATOM 1459 N N . VAL A 1 206 ? 0.960 -3.960 7.848 1.00 97.56 206 VAL A N 1
ATOM 1460 C CA . VAL A 1 206 ? 2.169 -3.248 8.283 1.00 97.56 206 VAL A CA 1
ATOM 1461 C C . VAL A 1 206 ? 2.808 -3.979 9.467 1.00 97.56 206 VAL A C 1
ATOM 1463 O O . VAL A 1 206 ? 2.122 -4.271 10.448 1.00 97.56 206 VAL A O 1
ATOM 1466 N N . ASP A 1 207 ? 4.103 -4.271 9.369 1.00 97.44 207 ASP A N 1
ATOM 1467 C CA . ASP A 1 207 ? 4.930 -4.857 10.435 1.00 97.44 207 ASP A CA 1
ATOM 1468 C C . ASP A 1 207 ? 6.161 -3.967 10.657 1.00 97.44 207 ASP A C 1
ATOM 1470 O O . ASP A 1 207 ? 6.819 -3.587 9.685 1.00 97.44 207 ASP A O 1
ATOM 1474 N N . GLY A 1 208 ? 6.466 -3.601 11.906 1.00 94.31 208 GLY A N 1
ATOM 1475 C CA . GLY A 1 208 ? 7.672 -2.822 12.182 1.00 94.31 208 GLY A CA 1
ATOM 1476 C C . GLY A 1 208 ? 8.255 -2.939 13.589 1.00 94.31 208 GLY A C 1
ATOM 1477 O O . GLY A 1 208 ? 7.550 -2.796 14.587 1.00 94.31 208 GLY A O 1
ATOM 1478 N N . GLU A 1 209 ? 9.576 -3.140 13.706 1.00 92.56 209 GLU A N 1
ATOM 1479 C CA . GLU A 1 209 ? 10.213 -3.336 15.023 1.00 92.56 209 GLU A CA 1
ATOM 1480 C C . GLU A 1 209 ? 10.194 -2.037 15.865 1.00 92.56 209 GLU A C 1
ATOM 1482 O O . GLU A 1 209 ? 9.729 -2.049 17.006 1.00 92.56 209 GLU A O 1
ATOM 1487 N N . GLU A 1 210 ? 10.636 -0.891 15.330 1.00 92.69 210 GLU A N 1
ATOM 1488 C CA . GLU A 1 210 ? 10.615 0.399 16.062 1.00 92.69 210 GLU A CA 1
ATOM 1489 C C . GLU A 1 210 ? 9.309 1.212 15.894 1.00 92.69 210 GLU A C 1
ATOM 1491 O O . GLU A 1 210 ? 9.201 2.334 16.404 1.00 92.69 210 GLU A O 1
ATOM 1496 N N . GLY A 1 211 ? 8.298 0.650 15.226 1.00 93.38 211 GLY A N 1
ATOM 1497 C CA . GLY A 1 211 ? 6.951 1.214 15.139 1.00 93.38 211 GLY A CA 1
ATOM 1498 C C . GLY A 1 211 ? 6.265 0.972 13.795 1.00 93.38 211 GLY A C 1
ATOM 1499 O O . GLY A 1 211 ? 6.927 0.892 12.761 1.00 93.38 211 GLY A O 1
ATOM 1500 N N . ALA A 1 212 ? 4.935 0.897 13.821 1.00 96.69 212 ALA A N 1
ATOM 1501 C CA . ALA A 1 212 ? 4.120 0.644 12.637 1.00 96.69 212 ALA A CA 1
ATOM 1502 C C . ALA A 1 212 ? 2.853 1.514 12.615 1.00 96.69 212 ALA A C 1
ATOM 1504 O O . ALA A 1 212 ? 2.082 1.515 13.582 1.00 96.69 212 ALA A O 1
ATOM 1505 N N . ASP A 1 213 ? 2.612 2.217 11.505 1.00 97.94 213 ASP A N 1
ATOM 1506 C CA . ASP A 1 213 ? 1.421 3.045 11.297 1.00 97.94 213 ASP A CA 1
ATOM 1507 C C . ASP A 1 213 ? 0.680 2.652 10.003 1.00 97.94 213 ASP A C 1
ATOM 1509 O O . ASP A 1 213 ? 1.260 2.534 8.923 1.00 97.94 213 ASP A O 1
ATOM 1513 N N . SER A 1 214 ? -0.647 2.514 10.083 1.00 97.75 214 SER A N 1
ATOM 1514 C CA . SER A 1 214 ? -1.496 2.283 8.908 1.00 97.75 214 SER A CA 1
ATOM 1515 C C . SER A 1 214 ? -2.721 3.192 8.877 1.00 97.75 214 SER A C 1
ATOM 1517 O O . SER A 1 214 ? -3.399 3.396 9.888 1.00 97.75 214 SER A O 1
ATOM 1519 N N . ILE A 1 215 ? -3.025 3.717 7.689 1.00 97.62 215 ILE A N 1
ATOM 1520 C CA . ILE A 1 215 ? -4.271 4.422 7.383 1.00 97.62 215 ILE A CA 1
ATOM 1521 C C . ILE A 1 215 ? -4.921 3.751 6.175 1.00 97.62 215 ILE A C 1
ATOM 1523 O O . ILE A 1 215 ? -4.296 3.661 5.121 1.00 97.62 215 ILE A O 1
ATOM 1527 N N . VAL A 1 216 ? -6.172 3.324 6.326 1.00 96.31 216 VAL A N 1
ATOM 1528 C CA . VAL A 1 216 ? -6.956 2.676 5.268 1.00 96.31 216 VAL A CA 1
ATOM 1529 C C . VAL A 1 216 ? -8.300 3.388 5.126 1.00 96.31 216 VAL A C 1
ATOM 1531 O O . VAL A 1 216 ? -8.996 3.583 6.125 1.00 96.31 216 VAL A O 1
ATOM 1534 N N . ASP A 1 217 ? -8.641 3.791 3.905 1.00 93.75 217 ASP A N 1
ATOM 1535 C CA . ASP A 1 217 ? -9.925 4.403 3.541 1.00 93.75 217 ASP A CA 1
ATOM 1536 C C . ASP A 1 217 ? -10.570 3.585 2.411 1.00 93.75 217 ASP A C 1
ATOM 1538 O O . ASP A 1 217 ? -9.956 3.376 1.364 1.00 93.75 217 ASP A O 1
ATOM 1542 N N . GLY A 1 218 ? -11.778 3.069 2.651 1.00 87.00 218 GLY A N 1
ATOM 1543 C CA . GLY A 1 218 ? -12.533 2.252 1.700 1.00 87.00 218 GLY A CA 1
ATOM 1544 C C . GLY A 1 218 ? -13.945 2.795 1.461 1.00 87.00 218 GLY A C 1
ATOM 1545 O O . GLY A 1 218 ? -14.798 2.735 2.353 1.00 87.00 218 GLY A O 1
ATOM 1546 N N . GLU A 1 219 ? -14.238 3.288 0.253 1.00 83.19 219 GLU A N 1
ATOM 1547 C CA . GLU A 1 219 ? -15.578 3.799 -0.098 1.00 83.19 219 GLU A CA 1
ATOM 1548 C C . GLU A 1 219 ? -16.548 2.700 -0.619 1.00 83.19 219 GLU A C 1
ATOM 1550 O O . GLU A 1 219 ? -16.188 1.546 -0.854 1.00 83.19 219 GLU A O 1
ATOM 1555 N N . GLU A 1 220 ? -17.842 3.046 -0.754 1.00 68.56 220 GLU A N 1
ATOM 1556 C CA . GLU A 1 220 ? -18.910 2.140 -1.221 1.00 68.56 220 GLU A CA 1
ATOM 1557 C C . GLU A 1 220 ? -18.750 1.779 -2.712 1.00 68.56 220 GLU A C 1
ATOM 1559 O O . GLU A 1 220 ? -19.115 2.543 -3.617 1.00 68.56 220 GLU A O 1
ATOM 1564 N N . GLY A 1 221 ? -18.316 0.542 -2.964 1.00 61.19 221 GLY A N 1
ATOM 1565 C CA . GLY A 1 221 ? -18.339 -0.094 -4.279 1.00 61.19 221 GLY A CA 1
ATOM 1566 C C . GLY A 1 221 ? -19.660 -0.802 -4.626 1.00 61.19 221 GLY A C 1
ATOM 1567 O O . GLY A 1 221 ? -20.525 -1.055 -3.796 1.00 61.19 221 GLY A O 1
ATOM 1568 N N . ASP A 1 222 ? -19.833 -1.231 -5.888 1.00 57.75 222 ASP A N 1
ATOM 1569 C CA . ASP A 1 222 ? -20.953 -2.118 -6.297 1.00 57.75 222 ASP A CA 1
ATOM 1570 C C . ASP A 1 222 ? -20.812 -3.563 -5.695 1.00 57.75 222 ASP A C 1
ATOM 1572 O O . ASP A 1 222 ? -21.600 -4.464 -6.042 1.00 57.75 222 ASP A O 1
ATOM 1576 N N . GLY A 1 223 ? -19.804 -3.800 -4.834 1.00 53.06 223 GLY A N 1
ATOM 1577 C CA . GLY A 1 223 ? -19.454 -5.040 -4.122 1.00 53.06 223 GLY A CA 1
ATOM 1578 C C . GLY A 1 223 ? -19.370 -4.844 -2.595 1.00 53.06 223 GLY A C 1
ATOM 1579 O O . GLY A 1 223 ? -19.212 -3.727 -2.137 1.00 53.06 223 GLY A O 1
ATOM 1580 N N . GLU A 1 224 ? -19.520 -5.932 -1.824 1.00 55.84 224 GLU A N 1
ATOM 1581 C CA . GLU A 1 224 ? -19.423 -5.936 -0.344 1.00 55.84 224 GLU A CA 1
ATOM 1582 C C . GLU A 1 224 ? -17.948 -5.878 0.095 1.00 55.84 224 GLU A C 1
ATOM 1584 O O . GLU A 1 224 ? -17.444 -6.847 0.668 1.00 55.84 224 GLU A O 1
ATOM 1589 N N . GLU A 1 225 ? -17.227 -4.828 -0.277 1.00 63.69 225 GLU A N 1
ATOM 1590 C CA . GLU A 1 225 ? -15.812 -4.677 0.067 1.00 63.69 225 GLU A CA 1
ATOM 1591 C C . GLU A 1 225 ? -15.651 -3.442 0.956 1.00 63.69 225 GLU A C 1
ATOM 1593 O O . GLU A 1 225 ? -16.300 -2.419 0.744 1.00 63.69 225 GLU A O 1
ATOM 1598 N N . GLY A 1 226 ? -14.897 -3.628 2.036 1.00 81.56 226 GLY A N 1
ATOM 1599 C CA . GLY A 1 226 ? -14.671 -2.650 3.091 1.00 81.56 226 GLY A CA 1
ATOM 1600 C C . GLY A 1 226 ? -13.197 -2.269 3.164 1.00 81.56 226 GLY A C 1
ATOM 1601 O O . GLY A 1 226 ? -12.447 -2.506 2.218 1.00 81.56 226 GLY A O 1
ATOM 1602 N N . ALA A 1 227 ? -12.800 -1.698 4.293 1.00 90.44 227 ALA A N 1
ATOM 1603 C CA . ALA A 1 227 ? -11.418 -1.359 4.597 1.00 90.44 227 ALA A CA 1
ATOM 1604 C C . ALA A 1 227 ? -10.875 -2.287 5.691 1.00 90.44 227 ALA A C 1
ATOM 1606 O O . ALA A 1 227 ? -11.420 -2.303 6.796 1.00 90.44 227 ALA A O 1
ATOM 1607 N N . ASP A 1 228 ? -9.793 -3.019 5.423 1.00 93.00 228 ASP A N 1
ATOM 1608 C CA . ASP A 1 228 ? -9.158 -3.883 6.420 1.00 93.00 228 ASP A CA 1
ATOM 1609 C C . ASP A 1 228 ? -7.710 -3.446 6.707 1.00 93.00 228 ASP A C 1
ATOM 1611 O O . ASP A 1 228 ? -6.913 -3.164 5.812 1.00 93.00 228 ASP A O 1
ATOM 1615 N N . SER A 1 229 ? -7.335 -3.420 7.989 1.00 95.38 229 SER A N 1
ATOM 1616 C CA . SER A 1 229 ? -5.976 -3.080 8.430 1.00 95.38 229 SER A CA 1
ATOM 1617 C C . SER A 1 229 ? -5.461 -4.058 9.482 1.00 95.38 229 SER A C 1
ATOM 1619 O O . SER A 1 229 ? -6.146 -4.376 10.461 1.00 95.38 229 SER A O 1
ATOM 1621 N N . ILE A 1 230 ? -4.225 -4.520 9.298 1.00 96.50 230 ILE A N 1
ATOM 1622 C CA . ILE A 1 230 ? -3.476 -5.292 10.292 1.00 96.50 230 ILE A CA 1
ATOM 1623 C C . ILE A 1 230 ? -2.141 -4.593 10.538 1.00 96.50 230 ILE A C 1
ATOM 1625 O O . ILE A 1 230 ? -1.372 -4.398 9.600 1.00 96.50 230 ILE A O 1
ATOM 1629 N N . VAL A 1 231 ? -1.872 -4.255 11.799 1.00 96.62 231 VAL A N 1
ATOM 1630 C CA . VAL A 1 231 ? -0.659 -3.548 12.223 1.00 96.62 231 VAL A CA 1
ATOM 1631 C C . VAL A 1 231 ? -0.021 -4.278 13.404 1.00 96.62 231 VAL A C 1
ATOM 1633 O O . VAL A 1 231 ? -0.699 -4.535 14.402 1.00 96.62 231 VAL A O 1
ATOM 1636 N N . ASP A 1 232 ? 1.261 -4.613 13.286 1.00 96.75 232 ASP A N 1
ATOM 1637 C CA . ASP A 1 232 ? 2.090 -5.208 14.344 1.00 96.75 232 ASP A CA 1
ATOM 1638 C C . ASP A 1 232 ? 3.333 -4.332 14.559 1.00 96.75 232 ASP A C 1
ATOM 1640 O O . ASP A 1 232 ? 3.971 -3.925 13.586 1.00 96.75 232 ASP A O 1
ATOM 1644 N N . GLY A 1 233 ? 3.672 -4.005 15.809 1.00 92.31 233 GLY A N 1
ATOM 1645 C CA . GLY A 1 233 ? 4.916 -3.285 16.076 1.00 92.31 233 GLY A CA 1
ATOM 1646 C C . GLY A 1 233 ? 5.450 -3.371 17.503 1.00 92.31 233 GLY A C 1
ATOM 1647 O O . GLY A 1 233 ? 4.723 -3.163 18.475 1.00 92.31 233 GLY A O 1
ATOM 1648 N N . GLU A 1 234 ? 6.756 -3.631 17.662 1.00 91.25 234 GLU A N 1
ATOM 1649 C CA . GLU A 1 234 ? 7.339 -3.851 18.998 1.00 91.25 234 GLU A CA 1
ATOM 1650 C C . GLU A 1 234 ? 7.345 -2.552 19.836 1.00 91.25 234 GLU A C 1
ATOM 1652 O O . GLU A 1 234 ? 6.876 -2.548 20.976 1.00 91.25 234 GLU A O 1
ATOM 1657 N N . GLU A 1 235 ? 7.808 -1.420 19.289 1.00 91.94 235 GLU A N 1
ATOM 1658 C CA . GLU A 1 235 ? 7.804 -0.123 20.005 1.00 91.94 235 GLU A CA 1
ATOM 1659 C C . GLU A 1 235 ? 6.497 0.691 19.851 1.00 91.94 235 GLU A C 1
ATOM 1661 O O . GLU A 1 235 ? 6.380 1.802 20.383 1.00 91.94 235 GLU A O 1
ATOM 1666 N N . GLY A 1 236 ? 5.485 0.124 19.191 1.00 93.06 236 GLY A N 1
ATOM 1667 C CA . GLY A 1 236 ? 4.125 0.653 19.143 1.00 93.06 236 GLY A CA 1
ATOM 1668 C C . GLY A 1 236 ? 3.455 0.505 17.779 1.00 93.06 236 GLY A C 1
ATOM 1669 O O . GLY A 1 236 ? 4.117 0.555 16.745 1.00 93.06 236 GLY A O 1
ATOM 1670 N N . ALA A 1 237 ? 2.131 0.372 17.788 1.00 96.44 237 ALA A N 1
ATOM 1671 C CA . ALA A 1 237 ? 1.335 0.154 16.585 1.00 96.44 237 ALA A CA 1
ATOM 1672 C C . ALA A 1 237 ? 0.105 1.069 16.552 1.00 96.44 237 ALA A C 1
ATOM 1674 O O . ALA A 1 237 ? -0.628 1.162 17.542 1.00 96.44 237 ALA A O 1
ATOM 1675 N N . ASN A 1 238 ? -0.147 1.731 15.417 1.00 97.50 238 ASN A N 1
ATOM 1676 C CA . ASN A 1 238 ? -1.340 2.556 15.228 1.00 97.50 238 ASN A CA 1
ATOM 1677 C C . ASN A 1 238 ? -2.078 2.217 13.930 1.00 97.50 238 ASN A C 1
ATOM 1679 O O . ASN A 1 238 ? -1.483 2.113 12.860 1.00 97.50 238 ASN A O 1
ATOM 1683 N N . SER A 1 239 ? -3.406 2.131 14.006 1.00 97.06 239 SER A N 1
ATOM 1684 C CA . SER A 1 239 ? -4.266 1.921 12.837 1.00 97.06 239 SER A CA 1
ATOM 1685 C C . SER A 1 239 ? -5.432 2.906 12.818 1.00 97.06 239 SER A C 1
ATOM 1687 O O . SER A 1 239 ? -6.072 3.167 13.843 1.00 97.06 239 SER A O 1
ATOM 1689 N N . ILE A 1 240 ? -5.719 3.454 11.639 1.00 96.12 240 ILE A N 1
ATOM 1690 C CA . ILE A 1 240 ? -6.936 4.212 11.350 1.00 96.12 240 ILE A CA 1
ATOM 1691 C C . ILE A 1 240 ? -7.622 3.559 10.156 1.00 96.12 240 ILE A C 1
ATOM 1693 O O . ILE A 1 240 ? -7.019 3.460 9.090 1.00 96.12 240 ILE A O 1
ATOM 1697 N N . VAL A 1 241 ? -8.878 3.160 10.333 1.00 93.94 241 VAL A N 1
ATOM 1698 C CA . VAL A 1 241 ? -9.690 2.522 9.293 1.00 93.94 241 VAL A CA 1
ATOM 1699 C C . VAL A 1 241 ? -11.013 3.274 9.151 1.00 93.94 241 VAL A C 1
ATOM 1701 O O . VAL A 1 241 ? -11.723 3.450 10.145 1.00 93.94 241 VAL A O 1
ATOM 1704 N N . ASP A 1 242 ? -11.327 3.724 7.938 1.00 91.50 242 ASP A N 1
ATOM 1705 C CA . ASP A 1 242 ? -12.622 4.310 7.559 1.00 91.50 242 ASP A CA 1
ATOM 1706 C C . ASP A 1 242 ? -13.252 3.459 6.445 1.00 91.50 242 ASP A C 1
ATOM 1708 O O . ASP A 1 242 ? -12.574 3.114 5.477 1.00 91.50 242 ASP A O 1
ATOM 1712 N N . GLY A 1 243 ? -14.520 3.065 6.600 1.00 85.19 243 GLY A N 1
ATOM 1713 C CA . GLY A 1 243 ? -15.196 2.181 5.644 1.00 85.19 243 GLY A CA 1
ATOM 1714 C C . GLY A 1 243 ? -16.721 2.316 5.612 1.00 85.19 243 GLY A C 1
ATOM 1715 O O . GLY A 1 243 ? -17.381 2.381 6.653 1.00 85.19 243 GLY A O 1
ATOM 1716 N N . GLU A 1 244 ? -17.337 2.313 4.421 1.00 82.25 244 GLU A N 1
ATOM 1717 C CA . GLU A 1 244 ? -18.808 2.405 4.317 1.00 82.25 244 GLU A CA 1
ATOM 1718 C C . GLU A 1 244 ? -19.533 1.066 4.614 1.00 82.25 244 GLU A C 1
ATOM 1720 O O . GLU A 1 244 ? -20.438 1.058 5.455 1.00 82.25 244 GLU A O 1
ATOM 1725 N N . GLU A 1 245 ? -19.147 -0.062 3.993 1.00 78.19 245 GLU A N 1
ATOM 1726 C CA . GLU A 1 245 ? -19.821 -1.384 4.139 1.00 78.19 245 GLU A CA 1
ATOM 1727 C C . GLU A 1 245 ? -19.021 -2.446 4.936 1.00 78.19 245 GLU A C 1
ATOM 1729 O O . GLU A 1 245 ? -19.406 -3.620 4.994 1.00 78.19 245 GLU A O 1
ATOM 1734 N N . GLY A 1 246 ? -17.911 -2.053 5.560 1.00 79.62 246 GLY A N 1
ATOM 1735 C CA . GLY A 1 246 ? -17.093 -2.929 6.395 1.00 79.62 246 GLY A CA 1
ATOM 1736 C C . GLY A 1 246 ? -15.796 -2.246 6.808 1.00 79.62 246 GLY A C 1
ATOM 1737 O O . GLY A 1 246 ? -15.154 -1.628 5.965 1.00 79.62 246 GLY A O 1
ATOM 1738 N N . ALA A 1 247 ? -15.415 -2.338 8.081 1.00 86.56 247 ALA A N 1
ATOM 1739 C CA . ALA A 1 247 ? -14.118 -1.847 8.543 1.00 86.56 247 ALA A CA 1
ATOM 1740 C C . ALA A 1 247 ? -13.540 -2.759 9.633 1.00 86.56 247 ALA A C 1
ATOM 1742 O O . ALA A 1 247 ? -14.005 -2.709 10.777 1.00 86.56 247 ALA A O 1
ATOM 1743 N N . ASP A 1 248 ? -12.551 -3.596 9.308 1.00 88.94 248 ASP A N 1
ATOM 1744 C CA . ASP A 1 248 ? -11.882 -4.445 10.297 1.00 88.94 248 ASP A CA 1
ATOM 1745 C C . ASP A 1 248 ? -10.458 -3.941 10.603 1.00 88.94 248 ASP A C 1
ATOM 1747 O O . ASP A 1 248 ? -9.652 -3.662 9.720 1.00 88.94 248 ASP A O 1
ATOM 1751 N N . SER A 1 249 ? -10.117 -3.845 11.891 1.00 92.56 249 SER A N 1
ATOM 1752 C CA . SER A 1 249 ? -8.783 -3.436 12.350 1.00 92.56 249 SER A CA 1
ATOM 1753 C C . SER A 1 249 ? -8.238 -4.419 13.382 1.00 92.56 249 SER A C 1
ATOM 1755 O O . SER A 1 249 ? -8.925 -4.796 14.339 1.00 92.56 249 SER A O 1
ATOM 1757 N N . ILE A 1 250 ? -6.988 -4.839 13.204 1.00 94.06 250 ILE A N 1
ATOM 1758 C CA . ILE A 1 250 ? -6.229 -5.606 14.192 1.00 94.06 250 ILE A CA 1
ATOM 1759 C C . ILE A 1 250 ? -4.923 -4.866 14.461 1.00 94.06 250 ILE A C 1
ATOM 1761 O O . ILE A 1 250 ? -4.143 -4.658 13.539 1.00 94.06 250 ILE A O 1
ATOM 1765 N N . VAL A 1 251 ? -4.687 -4.506 15.721 1.00 95.56 251 VAL A N 1
ATOM 1766 C CA . VAL A 1 251 ? -3.487 -3.790 16.166 1.00 95.56 251 VAL A CA 1
ATOM 1767 C C . VAL A 1 251 ? -2.862 -4.540 17.340 1.00 95.56 251 VAL A C 1
ATOM 1769 O O . VAL A 1 251 ? -3.547 -4.795 18.334 1.00 95.56 251 VAL A O 1
ATOM 1772 N N . ASP A 1 252 ? -1.588 -4.906 17.218 1.00 95.62 252 ASP A N 1
ATOM 1773 C CA . ASP A 1 252 ? -0.782 -5.543 18.269 1.00 95.62 252 ASP A CA 1
ATOM 1774 C C . ASP A 1 252 ? 0.492 -4.716 18.486 1.00 95.62 252 ASP A C 1
ATOM 1776 O O . ASP A 1 252 ? 1.171 -4.374 17.519 1.00 95.62 252 ASP A O 1
ATOM 1780 N N . GLY A 1 253 ? 0.811 -4.352 19.731 1.00 91.31 253 GLY A N 1
ATOM 1781 C CA . GLY A 1 253 ? 2.059 -3.640 20.006 1.00 91.31 253 GLY A CA 1
ATOM 1782 C C . GLY A 1 253 ? 2.588 -3.773 21.431 1.00 91.31 253 GLY A C 1
ATOM 1783 O O . GLY A 1 253 ? 1.861 -3.575 22.406 1.00 91.31 253 GLY A O 1
ATOM 1784 N N . GLU A 1 254 ? 3.885 -4.068 21.595 1.00 90.12 254 GLU A N 1
ATOM 1785 C CA . GLU A 1 254 ? 4.444 -4.318 22.935 1.00 90.12 254 GLU A CA 1
ATOM 1786 C C . GLU A 1 254 ? 4.457 -3.031 23.790 1.00 90.12 254 GLU A C 1
ATOM 1788 O O . GLU A 1 254 ? 3.983 -3.034 24.930 1.00 90.12 254 GLU A O 1
ATOM 1793 N N . GLU A 1 255 ? 4.939 -1.901 23.256 1.00 90.75 255 GLU A N 1
ATOM 1794 C CA . GLU A 1 255 ? 4.966 -0.617 23.989 1.00 90.75 255 GLU A CA 1
ATOM 1795 C C . GLU A 1 255 ? 3.681 0.232 23.856 1.00 90.75 255 GLU A C 1
ATOM 1797 O O . GLU A 1 255 ? 3.570 1.295 24.479 1.00 90.75 255 GLU A O 1
ATOM 1802 N N . GLY A 1 256 ? 2.679 -0.248 23.117 1.00 91.50 256 GLY A N 1
ATOM 1803 C CA . GLY A 1 256 ? 1.354 0.364 23.035 1.00 91.50 256 GLY A CA 1
ATOM 1804 C C . GLY A 1 256 ? 0.656 0.135 21.697 1.00 91.50 256 GLY A C 1
ATOM 1805 O O . GLY A 1 256 ? 1.313 0.030 20.665 1.00 91.50 256 GLY A O 1
ATOM 1806 N N . ALA A 1 257 ? -0.674 0.096 21.721 1.00 95.19 257 ALA A N 1
ATOM 1807 C CA . ALA A 1 257 ? -1.491 -0.109 20.531 1.00 95.19 257 ALA A CA 1
ATOM 1808 C C . ALA A 1 257 ? -2.690 0.848 20.506 1.00 95.19 257 ALA A C 1
ATOM 1810 O O . ALA A 1 257 ? -3.505 0.834 21.432 1.00 95.19 257 ALA A O 1
ATOM 1811 N N . ASP A 1 258 ? -2.829 1.635 19.437 1.00 95.44 258 ASP A N 1
ATOM 1812 C CA . ASP A 1 258 ? -3.973 2.531 19.243 1.00 95.44 258 ASP A CA 1
ATOM 1813 C C . ASP A 1 258 ? -4.738 2.177 17.954 1.00 95.44 258 ASP A C 1
ATOM 1815 O O . ASP A 1 258 ? -4.163 2.027 16.877 1.00 95.44 258 ASP A O 1
ATOM 1819 N N . SER A 1 259 ? -6.067 2.100 18.036 1.00 94.69 259 SER A N 1
ATOM 1820 C CA . SER A 1 259 ? -6.932 1.892 16.865 1.00 94.69 259 SER A CA 1
ATOM 1821 C C . SER A 1 259 ? -8.077 2.897 16.824 1.00 94.69 259 SER A C 1
ATOM 1823 O O . SER A 1 259 ? -8.731 3.177 17.836 1.00 94.69 259 SER A O 1
ATOM 1825 N N . ILE A 1 260 ? -8.345 3.430 15.635 1.00 92.56 260 ILE A N 1
ATOM 1826 C CA . ILE A 1 260 ? -9.549 4.201 15.333 1.00 92.56 260 ILE A CA 1
ATOM 1827 C C . ILE A 1 260 ? -10.261 3.526 14.168 1.00 92.56 260 ILE A C 1
ATOM 1829 O O . ILE A 1 260 ? -9.687 3.401 13.092 1.00 92.56 260 ILE A O 1
ATOM 1833 N N . VAL A 1 261 ? -11.518 3.149 14.376 1.00 89.56 261 VAL A N 1
ATOM 1834 C CA . VAL A 1 261 ? -12.379 2.585 13.333 1.00 89.56 261 VAL A CA 1
ATOM 1835 C C . VAL A 1 261 ? -13.635 3.448 13.213 1.00 89.56 261 VAL A C 1
ATOM 1837 O O . VAL A 1 261 ? -14.352 3.623 14.198 1.00 89.56 261 VAL A O 1
ATOM 1840 N N . ASP A 1 262 ? -13.888 4.020 12.038 1.00 87.44 262 ASP A N 1
ATOM 1841 C CA . ASP A 1 262 ? -15.108 4.779 11.712 1.00 87.44 262 ASP A CA 1
ATOM 1842 C C . ASP A 1 262 ? -15.837 4.076 10.565 1.00 87.44 262 ASP A C 1
ATOM 1844 O O . ASP A 1 262 ? -15.195 3.612 9.624 1.00 87.44 262 ASP A O 1
ATOM 1848 N N . ARG A 1 263 ? -17.164 3.924 10.663 1.00 78.12 263 ARG A N 1
ATOM 1849 C CA . ARG A 1 263 ? -17.935 3.236 9.618 1.00 78.12 263 ARG A CA 1
ATOM 1850 C C . ARG A 1 263 ? -19.451 3.410 9.655 1.00 78.12 263 ARG A C 1
ATOM 1852 O O . ARG A 1 263 ? -20.051 3.773 10.670 1.00 78.12 263 ARG A O 1
ATOM 1859 N N . GLN A 1 264 ? -20.109 2.991 8.564 1.00 74.12 264 GLN A N 1
ATOM 1860 C CA . GLN A 1 264 ? -21.578 2.971 8.446 1.00 74.12 264 GLN A CA 1
ATOM 1861 C C . GLN A 1 264 ? -22.225 1.590 8.725 1.00 74.12 264 GLN A C 1
ATOM 1863 O O . GLN A 1 264 ? -23.205 1.553 9.476 1.00 74.12 264 GLN A O 1
ATOM 1868 N N . GLU A 1 265 ? -21.687 0.465 8.222 1.00 75.00 265 GLU A N 1
ATOM 1869 C CA . GLU A 1 265 ? -22.248 -0.900 8.410 1.00 75.00 265 GLU A CA 1
ATOM 1870 C C . GLU A 1 265 ? -21.152 -1.982 8.661 1.00 75.00 265 GLU A C 1
ATOM 1872 O O . GLU A 1 265 ? -20.309 -2.204 7.813 1.00 75.00 265 GLU A O 1
ATOM 1877 N N . GLY A 1 266 ? -21.161 -2.682 9.811 1.00 73.25 266 GLY A N 1
ATOM 1878 C CA . GLY A 1 266 ? -20.235 -3.773 10.219 1.00 73.25 266 GLY A CA 1
ATOM 1879 C C . GLY A 1 266 ? -18.740 -3.431 10.472 1.00 73.25 266 GLY A C 1
ATOM 1880 O O . GLY A 1 266 ? -18.034 -3.033 9.564 1.00 73.25 266 GLY A O 1
ATOM 1881 N N . ALA A 1 267 ? -18.211 -3.618 11.695 1.00 76.44 267 ALA A N 1
ATOM 1882 C CA . ALA A 1 267 ? -16.772 -3.472 12.014 1.00 76.44 267 ALA A CA 1
ATOM 1883 C C . ALA A 1 267 ? -16.370 -4.479 13.063 1.00 76.44 267 ALA A C 1
ATOM 1885 O O . ALA A 1 267 ? -17.165 -4.827 13.934 1.00 76.44 267 ALA A O 1
ATOM 1886 N N . ASN A 1 268 ? -15.107 -4.858 13.056 1.00 83.50 268 ASN A N 1
ATOM 1887 C CA . ASN A 1 268 ? -14.484 -5.508 14.185 1.00 83.50 268 ASN A CA 1
ATOM 1888 C C . ASN A 1 268 ? -13.150 -4.833 14.471 1.00 83.50 268 ASN A C 1
ATOM 1890 O O . ASN A 1 268 ? -12.372 -4.549 13.570 1.00 83.50 268 ASN A O 1
ATOM 1894 N N . SER A 1 269 ? -12.870 -4.596 15.746 1.00 88.12 269 SER A N 1
ATOM 1895 C CA . SER A 1 269 ? -11.576 -4.063 16.177 1.00 88.12 269 SER A CA 1
ATOM 1896 C C . SER A 1 269 ? -11.003 -4.950 17.267 1.00 88.12 269 SER A C 1
ATOM 1898 O O . SER A 1 269 ? -11.698 -5.318 18.223 1.00 88.12 269 SER A O 1
ATOM 1900 N N . ILE A 1 270 ? -9.741 -5.325 17.105 1.00 90.88 270 ILE A N 1
ATOM 1901 C CA . ILE A 1 270 ? -8.953 -6.012 18.121 1.00 90.88 270 ILE A CA 1
ATOM 1902 C C . ILE A 1 270 ? -7.703 -5.176 18.357 1.00 90.88 270 ILE A C 1
ATOM 1904 O O . ILE A 1 270 ? -6.921 -4.983 17.435 1.00 90.88 270 ILE A O 1
ATOM 1908 N N . VAL A 1 271 ? -7.520 -4.721 19.592 1.00 93.00 271 VAL A N 1
ATOM 1909 C CA . VAL A 1 271 ? -6.345 -3.963 20.030 1.00 93.00 271 VAL A CA 1
ATOM 1910 C C . VAL A 1 271 ? -5.719 -4.695 21.212 1.00 93.00 271 VAL A C 1
ATOM 1912 O O . VAL A 1 271 ? -6.402 -4.926 22.213 1.00 93.00 271 VAL A O 1
ATOM 1915 N N . ASP A 1 272 ? -4.457 -5.095 21.090 1.00 92.62 272 ASP A N 1
ATOM 1916 C CA . ASP A 1 272 ? -3.672 -5.749 22.146 1.00 92.62 272 ASP A CA 1
ATOM 1917 C C . ASP A 1 272 ? -2.386 -4.947 22.380 1.00 92.62 272 ASP A C 1
ATOM 1919 O O . ASP A 1 272 ? -1.667 -4.645 21.431 1.00 92.62 272 ASP A O 1
ATOM 1923 N N . GLY A 1 273 ? -2.107 -4.568 23.628 1.00 89.31 273 GLY A N 1
ATOM 1924 C CA . GLY A 1 273 ? -0.869 -3.867 23.956 1.00 89.31 273 GLY A CA 1
ATOM 1925 C C . GLY A 1 273 ? -0.358 -4.114 25.371 1.00 89.31 273 GLY A C 1
ATOM 1926 O O . GLY A 1 273 ? -1.108 -4.050 26.350 1.00 89.31 273 GLY A O 1
ATOM 1927 N N . GLU A 1 274 ? 0.944 -4.375 25.538 1.00 88.12 274 GLU A N 1
ATOM 1928 C CA . GLU A 1 274 ? 1.472 -4.671 26.880 1.00 88.12 274 GLU A CA 1
ATOM 1929 C C . GLU A 1 274 ? 1.505 -3.405 27.762 1.00 88.12 274 GLU A C 1
ATOM 1931 O O . GLU A 1 274 ? 1.040 -3.423 28.909 1.00 88.12 274 GLU A O 1
ATOM 1936 N N . GLU A 1 275 ? 2.009 -2.274 27.255 1.00 88.12 275 GLU A N 1
ATOM 1937 C CA . GLU A 1 275 ? 2.070 -1.019 28.031 1.00 88.12 275 GLU A CA 1
ATOM 1938 C C . GLU A 1 275 ? 0.805 -0.141 27.936 1.00 88.12 275 GLU A C 1
ATOM 1940 O O . GLU A 1 275 ? 0.631 0.781 28.744 1.00 88.12 275 GLU A O 1
ATOM 1945 N N . GLY A 1 276 ? -0.120 -0.452 27.028 1.00 89.06 276 GLY A N 1
ATOM 1946 C CA . GLY A 1 276 ? -1.409 0.227 26.918 1.00 89.06 276 GLY A CA 1
ATOM 1947 C C . GLY A 1 276 ? -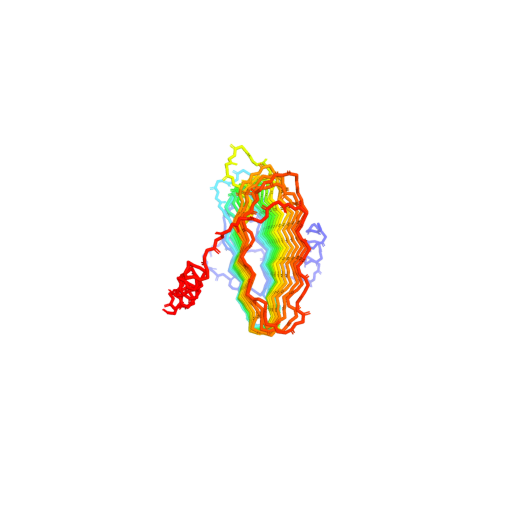2.131 -0.063 25.606 1.00 89.06 276 GLY A C 1
ATOM 1948 O O . GLY A 1 276 ? -1.479 -0.297 24.595 1.00 89.06 276 GLY A O 1
ATOM 1949 N N . ALA A 1 277 ? -3.462 -0.028 25.629 1.00 91.75 277 ALA A N 1
ATOM 1950 C CA . ALA A 1 277 ? -4.284 -0.216 24.438 1.00 91.75 277 ALA A CA 1
ATOM 1951 C C . ALA A 1 277 ? -5.449 0.782 24.406 1.00 91.75 277 ALA A C 1
ATOM 1953 O O . ALA A 1 277 ? -6.312 0.743 25.288 1.00 91.75 277 ALA A O 1
ATOM 1954 N N . ASP A 1 278 ? -5.503 1.641 23.388 1.00 91.25 278 ASP A N 1
ATOM 1955 C CA . ASP A 1 278 ? -6.602 2.586 23.201 1.00 91.25 278 ASP A CA 1
ATOM 1956 C C . ASP A 1 278 ? -7.395 2.255 21.927 1.00 91.25 278 ASP A C 1
ATOM 1958 O O . ASP A 1 278 ? -6.851 2.033 20.849 1.00 91.25 278 ASP A O 1
ATOM 1962 N N . SER A 1 279 ? -8.723 2.248 22.032 1.00 90.06 279 SER A N 1
ATOM 1963 C CA . SER A 1 279 ? -9.600 2.029 20.878 1.00 90.06 279 SER A CA 1
ATOM 1964 C C . SER A 1 279 ? -10.736 3.040 2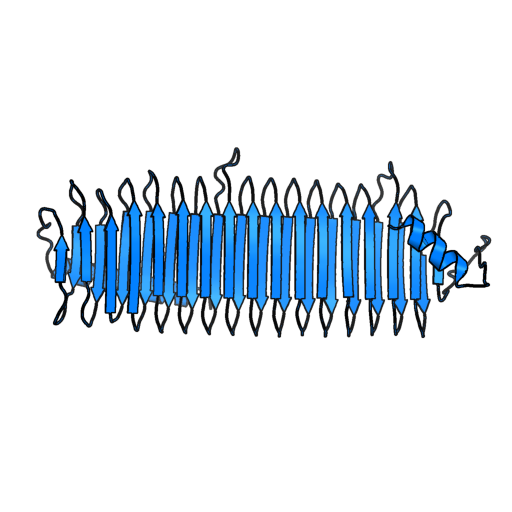0.830 1.00 90.06 279 SER A C 1
ATOM 1966 O O . SER A 1 279 ? -11.416 3.310 21.828 1.00 90.06 279 SER A O 1
ATOM 1968 N N . ILE A 1 280 ? -10.972 3.596 19.648 1.00 87.94 280 ILE A N 1
ATOM 1969 C CA . ILE A 1 280 ? -12.155 4.396 19.352 1.00 87.94 280 ILE A CA 1
ATOM 1970 C C . ILE A 1 280 ? -12.881 3.729 18.201 1.00 87.94 280 ILE A C 1
ATOM 1972 O O . ILE A 1 280 ? -12.307 3.570 17.130 1.00 87.94 280 ILE A O 1
ATOM 1976 N N . VAL A 1 281 ? -14.151 3.404 18.413 1.00 85.12 281 VAL A N 1
ATOM 1977 C CA . VAL A 1 281 ? -15.003 2.901 17.346 1.00 85.12 281 VAL A CA 1
ATOM 1978 C C . VAL A 1 281 ? -16.275 3.730 17.234 1.00 85.12 281 VAL A C 1
ATOM 1980 O O . VAL A 1 281 ? -17.010 3.886 18.215 1.00 85.12 281 VAL A O 1
ATOM 1983 N N . ASP A 1 282 ? -16.506 4.282 16.047 1.00 84.31 282 ASP A N 1
ATOM 1984 C CA . ASP A 1 282 ? -17.778 4.878 15.641 1.00 84.31 282 ASP A CA 1
ATOM 1985 C C . ASP A 1 282 ? -18.449 3.929 14.650 1.00 84.31 282 ASP A C 1
ATOM 1987 O O . ASP A 1 282 ? -17.894 3.560 13.617 1.00 84.31 282 ASP A O 1
ATOM 1991 N N . ASP A 1 283 ? -19.619 3.452 15.035 1.00 72.44 283 ASP A N 1
ATOM 1992 C CA . ASP A 1 283 ? -20.313 2.366 14.384 1.00 72.44 283 ASP A CA 1
ATOM 1993 C C . ASP A 1 283 ? -21.743 2.817 14.071 1.00 72.44 283 ASP A C 1
ATOM 1995 O O . ASP A 1 283 ? -22.509 3.177 14.963 1.00 72.44 283 ASP A O 1
ATOM 1999 N N . GLY A 1 284 ? -22.113 2.823 12.791 1.00 70.25 284 GLY A N 1
ATOM 2000 C CA . GLY A 1 284 ? -23.465 3.161 12.355 1.00 70.25 284 GLY A CA 1
ATOM 2001 C C . GLY A 1 284 ? -24.555 2.158 12.773 1.00 70.25 284 GLY A C 1
ATOM 2002 O O . GLY A 1 284 ? -24.885 1.991 13.950 1.00 70.25 284 GLY A O 1
ATOM 2003 N N . GLU A 1 285 ? -25.235 1.577 11.780 1.00 66.62 285 GLU A N 1
ATOM 2004 C CA . GLU A 1 285 ? -26.538 0.912 11.975 1.00 66.62 285 GLU A CA 1
ATOM 2005 C C . GLU A 1 285 ? -26.446 -0.591 12.338 1.00 66.62 285 GLU A C 1
ATOM 2007 O O . GLU A 1 285 ? -27.478 -1.192 12.647 1.00 66.62 285 GLU A O 1
ATOM 2012 N N . ASP A 1 286 ? -25.254 -1.204 12.330 1.00 67.62 286 ASP A N 1
ATOM 2013 C CA . ASP A 1 286 ? -25.074 -2.667 12.375 1.00 67.62 286 ASP A CA 1
ATOM 2014 C C . ASP A 1 286 ? -24.156 -3.182 13.494 1.00 67.62 286 ASP A C 1
ATOM 2016 O O . ASP A 1 286 ? -23.264 -2.496 13.975 1.00 67.62 286 ASP A O 1
ATOM 2020 N N . CYS A 1 287 ? -24.343 -4.453 13.863 1.00 62.84 287 CYS A N 1
ATOM 2021 C CA . CYS A 1 287 ? -23.621 -5.106 14.955 1.00 62.84 287 CYS A CA 1
ATOM 2022 C C . CYS A 1 287 ? -22.116 -5.278 14.680 1.00 62.84 287 CYS A C 1
ATOM 2024 O O . CYS A 1 287 ? -21.744 -5.865 13.662 1.00 62.84 287 CYS A O 1
ATOM 2026 N N . ALA A 1 288 ? -21.289 -4.917 15.660 1.00 70.00 288 ALA A N 1
ATOM 2027 C CA . ALA A 1 288 ? -19.843 -5.133 15.679 1.00 70.00 288 ALA A CA 1
ATOM 2028 C C . ALA A 1 288 ? -19.355 -5.860 16.934 1.00 70.00 288 ALA A C 1
ATOM 2030 O O . ALA A 1 288 ? -20.005 -5.803 17.980 1.00 70.00 288 ALA A O 1
ATOM 2031 N N . ASP A 1 289 ? -18.172 -6.471 16.847 1.00 78.88 289 ASP A N 1
ATOM 2032 C CA . ASP A 1 289 ? -17.468 -7.023 18.002 1.00 78.88 289 ASP A CA 1
ATOM 2033 C C . ASP A 1 289 ? -16.131 -6.296 18.221 1.00 78.88 289 ASP A C 1
ATOM 2035 O O . ASP A 1 289 ? -15.329 -6.137 17.300 1.00 78.88 289 ASP A O 1
ATOM 2039 N N . PHE A 1 290 ? -15.856 -5.900 19.467 1.00 83.00 290 PHE A N 1
ATOM 2040 C CA . PHE A 1 290 ? -14.630 -5.174 19.817 1.00 83.00 290 PHE A CA 1
ATOM 2041 C C . PHE A 1 290 ? -13.904 -5.791 21.006 1.00 83.00 290 PHE A C 1
ATOM 2043 O O . PHE A 1 290 ? -14.522 -6.168 22.010 1.00 83.00 290 PHE A O 1
ATOM 2050 N N . ILE A 1 291 ? -12.578 -5.859 20.918 1.00 85.44 291 ILE A N 1
ATOM 2051 C CA . ILE A 1 291 ? -11.710 -6.349 21.987 1.00 85.44 291 ILE A CA 1
ATOM 2052 C C . ILE A 1 291 ? -10.559 -5.366 22.183 1.00 85.44 291 ILE A C 1
ATOM 2054 O O . ILE A 1 291 ? -9.855 -5.055 21.233 1.00 85.44 291 ILE A O 1
ATOM 2058 N N . VAL A 1 292 ? -10.355 -4.931 23.423 1.00 87.94 292 VAL A N 1
ATOM 2059 C CA . VAL A 1 292 ? -9.203 -4.122 23.835 1.00 87.94 292 VAL A CA 1
ATOM 2060 C C . VAL A 1 292 ? -8.552 -4.810 25.036 1.00 87.94 292 VAL A C 1
ATOM 2062 O O . VAL A 1 292 ? -9.206 -4.985 26.068 1.00 87.94 292 VAL A O 1
ATOM 2065 N N . ASP A 1 293 ? -7.305 -5.251 24.905 1.00 88.31 293 ASP A N 1
ATOM 2066 C CA . ASP A 1 293 ? -6.515 -5.856 25.986 1.00 88.31 293 ASP A CA 1
ATOM 2067 C C . ASP A 1 293 ? -5.256 -5.016 26.213 1.00 88.31 293 ASP A C 1
ATOM 2069 O O . ASP A 1 293 ? -4.455 -4.833 25.307 1.00 88.31 293 ASP A O 1
ATOM 2073 N N . GLY A 1 294 ? -5.113 -4.457 27.414 1.00 85.12 294 GLY A N 1
ATOM 2074 C CA . GLY A 1 294 ? -3.991 -3.593 27.767 1.00 85.12 294 GLY A CA 1
ATOM 2075 C C . GLY A 1 294 ? -3.420 -3.939 29.138 1.00 85.12 294 GLY A C 1
ATOM 2076 O O . GLY A 1 294 ? -4.065 -3.642 30.151 1.00 85.12 294 GLY A O 1
ATOM 2077 N N . GLU A 1 295 ? -2.218 -4.533 29.243 1.00 83.19 295 GLU A N 1
ATOM 2078 C CA . GLU A 1 295 ? -1.757 -5.033 30.556 1.00 83.19 295 GLU A CA 1
ATOM 2079 C C . GLU A 1 295 ? -1.624 -3.904 31.598 1.00 83.19 295 GLU A C 1
ATOM 2081 O O . GLU A 1 295 ? -2.020 -4.084 32.759 1.00 83.19 295 GLU A O 1
ATOM 2086 N N . GLU A 1 296 ? -1.087 -2.734 31.223 1.00 83.81 296 GLU A N 1
ATOM 2087 C CA . GLU A 1 296 ? -0.981 -1.571 32.122 1.00 83.81 296 GLU A CA 1
ATOM 2088 C C . GLU A 1 296 ? -2.208 -0.640 32.099 1.00 83.81 296 GLU A C 1
ATOM 2090 O O . GLU A 1 296 ? -2.518 -0.017 33.129 1.00 83.81 296 GLU A O 1
ATOM 2095 N N . GLY A 1 297 ? -2.946 -0.583 30.991 1.00 84.00 297 GLY A N 1
ATOM 2096 C CA . GLY A 1 297 ? -4.165 0.209 30.864 1.00 84.00 297 GLY A CA 1
ATOM 2097 C C . GLY A 1 297 ? -4.874 -0.002 29.530 1.00 84.00 297 GLY A C 1
ATOM 2098 O O . GLY A 1 297 ? -4.216 -0.247 28.530 1.00 84.00 297 GLY A O 1
ATOM 2099 N N . ALA A 1 298 ? -6.200 0.100 29.536 1.00 84.75 298 ALA A N 1
ATOM 2100 C CA . ALA A 1 298 ? -7.014 -0.018 28.336 1.00 84.75 298 ALA A CA 1
ATOM 2101 C C . ALA A 1 298 ? -8.135 1.029 28.333 1.00 84.75 298 ALA A C 1
ATOM 2103 O O . ALA A 1 298 ? -9.005 1.002 29.216 1.00 84.75 298 ALA A O 1
ATOM 2104 N N . ASP A 1 299 ? -8.140 1.929 27.352 1.00 84.75 299 ASP A N 1
ATOM 2105 C CA . ASP A 1 299 ? -9.227 2.886 27.164 1.00 84.75 299 ASP A CA 1
ATOM 2106 C C . ASP A 1 299 ? -10.032 2.528 25.908 1.00 84.75 299 ASP A C 1
ATOM 2108 O O . ASP A 1 299 ? -9.493 2.258 24.839 1.00 84.75 299 ASP A O 1
ATOM 2112 N N . SER A 1 300 ? -11.363 2.535 26.018 1.00 83.38 300 SER A N 1
ATOM 2113 C CA . SER A 1 300 ? -12.224 2.367 24.850 1.00 83.38 300 SER A CA 1
ATOM 2114 C C . SER A 1 300 ? -13.394 3.339 24.811 1.00 83.38 300 SER A C 1
ATOM 2116 O O . SER A 1 300 ? -14.037 3.663 25.822 1.00 83.38 300 SER A O 1
ATOM 2118 N N . ILE A 1 301 ? -13.681 3.820 23.606 1.00 80.62 301 ILE A N 1
ATOM 2119 C CA . ILE A 1 301 ? -14.835 4.659 23.304 1.00 80.62 301 ILE A CA 1
ATOM 2120 C C . ILE A 1 301 ? -15.582 4.004 22.156 1.00 80.62 301 ILE A C 1
ATOM 2122 O O . ILE A 1 301 ? -15.019 3.839 21.084 1.00 80.62 301 ILE A O 1
ATOM 2126 N N . VAL A 1 302 ? -16.850 3.668 22.381 1.00 77.81 302 VAL A N 1
ATOM 2127 C CA . VAL A 1 302 ? -17.713 3.096 21.345 1.00 77.81 302 VAL A CA 1
ATOM 2128 C C . VAL A 1 302 ? -18.994 3.920 21.247 1.00 77.81 302 VAL A C 1
ATOM 2130 O O . VAL A 1 302 ? -19.742 4.027 22.233 1.00 77.81 302 VAL A O 1
ATOM 2133 N N . ASP A 1 303 ? -19.235 4.507 20.077 1.00 76.94 303 ASP A N 1
ATOM 2134 C CA . ASP A 1 303 ? -20.511 5.125 19.694 1.00 76.94 303 ASP A CA 1
ATOM 2135 C C . ASP A 1 303 ? -21.227 4.214 18.695 1.00 76.94 303 ASP A C 1
ATOM 2137 O O . ASP A 1 303 ? -20.585 3.718 17.777 1.00 76.94 303 ASP A O 1
ATOM 2141 N N . ARG A 1 304 ? -22.510 3.895 18.935 1.00 69.81 304 ARG A N 1
ATOM 2142 C CA . ARG A 1 304 ? -23.238 2.898 18.127 1.00 69.81 304 ARG A CA 1
ATOM 2143 C C . ARG A 1 304 ? -24.755 3.032 18.122 1.00 69.81 304 ARG A C 1
ATOM 2145 O O . ARG A 1 304 ? -25.348 3.385 19.148 1.00 69.81 304 ARG A O 1
ATOM 2152 N N . GLU A 1 305 ? -25.403 2.654 17.012 1.00 66.12 305 GLU A N 1
ATOM 2153 C CA . GLU A 1 305 ? -26.874 2.633 16.925 1.00 66.12 305 GLU A CA 1
ATOM 2154 C C . GLU A 1 305 ? -27.525 1.284 17.321 1.00 66.12 305 GLU A C 1
ATOM 2156 O O . GLU A 1 305 ? -28.565 1.313 17.987 1.00 66.12 305 GLU A O 1
ATOM 2161 N N . GLU A 1 306 ? -26.947 0.111 17.004 1.00 63.81 306 GLU A N 1
ATOM 2162 C CA . GLU A 1 306 ? -27.517 -1.208 17.372 1.00 63.81 306 GLU A CA 1
ATOM 2163 C C . GLU A 1 306 ? -26.472 -2.260 17.819 1.00 63.81 306 GLU A C 1
ATOM 2165 O O . GLU A 1 306 ? -25.598 -2.646 17.059 1.00 63.81 306 GLU A O 1
ATOM 2170 N N . GLY A 1 307 ? -26.642 -2.811 19.036 1.00 64.69 307 GLY A N 1
ATOM 2171 C CA . GLY A 1 307 ? -26.185 -4.145 19.481 1.00 64.69 307 GLY A CA 1
ATOM 2172 C C . GLY A 1 307 ? -24.793 -4.626 19.038 1.00 64.69 307 GLY A C 1
ATOM 2173 O O . GLY A 1 307 ? -24.668 -5.233 17.984 1.00 64.69 307 GLY A O 1
ATOM 2174 N N . ALA A 1 308 ? -23.801 -4.504 19.922 1.00 63.31 308 ALA A N 1
ATOM 2175 C CA . ALA A 1 308 ? -22.414 -4.944 19.734 1.00 63.31 308 ALA A CA 1
ATOM 2176 C C . ALA A 1 308 ? -21.897 -5.660 20.995 1.00 63.31 308 ALA A C 1
ATOM 2178 O O . ALA A 1 308 ? -22.332 -5.309 22.097 1.00 63.31 308 ALA A O 1
ATOM 2179 N N . ASP A 1 309 ? -20.966 -6.608 20.865 1.00 73.56 309 ASP A N 1
ATOM 2180 C CA . ASP A 1 309 ? -20.286 -7.200 22.023 1.00 73.56 309 ASP A CA 1
ATOM 2181 C C . ASP A 1 309 ? -18.916 -6.524 22.208 1.00 73.56 309 ASP A C 1
ATOM 2183 O O . ASP A 1 309 ? -18.094 -6.484 21.297 1.00 73.56 309 ASP A O 1
ATOM 2187 N N . SER A 1 310 ? -18.638 -5.995 23.404 1.00 76.19 310 SER A N 1
ATOM 2188 C CA . SER A 1 310 ? -17.336 -5.369 23.703 1.00 76.19 310 SER A CA 1
ATOM 2189 C C . SER A 1 310 ? -16.641 -6.029 24.890 1.00 76.19 310 SER A C 1
ATOM 2191 O O . SER A 1 310 ? -17.267 -6.245 25.935 1.00 76.19 310 SER A O 1
ATOM 2193 N N . ILE A 1 311 ? -15.342 -6.289 24.771 1.00 78.75 311 ILE A N 1
ATOM 2194 C CA . ILE A 1 311 ? -14.495 -6.792 25.855 1.00 78.75 311 ILE A CA 1
ATOM 2195 C C . ILE A 1 311 ? -13.334 -5.827 26.060 1.00 78.75 311 ILE A C 1
ATOM 2197 O O . ILE A 1 311 ? -12.587 -5.571 25.125 1.00 78.75 311 ILE A O 1
ATOM 2201 N N . VAL A 1 312 ? -13.163 -5.341 27.288 1.00 81.25 312 VAL A N 1
ATOM 2202 C CA . VAL A 1 312 ? -12.018 -4.510 27.672 1.00 81.25 312 VAL A CA 1
ATOM 2203 C C . VAL A 1 312 ? -11.359 -5.095 28.920 1.00 81.25 312 VAL A C 1
ATOM 2205 O O . VAL A 1 312 ? -12.007 -5.190 29.969 1.00 81.25 312 VAL A O 1
ATOM 2208 N N . ASP A 1 313 ? -10.105 -5.532 28.800 1.00 80.38 313 ASP A N 1
ATOM 2209 C CA . ASP A 1 313 ? -9.276 -6.064 29.895 1.00 80.38 313 ASP A CA 1
ATOM 2210 C C . ASP A 1 313 ? -8.068 -5.145 30.103 1.00 80.38 313 ASP A C 1
ATOM 2212 O O . ASP A 1 313 ? -7.441 -4.697 29.149 1.00 80.38 313 ASP A O 1
ATOM 2216 N N . GLY A 1 314 ? -7.751 -4.836 31.358 1.00 74.75 314 GLY A N 1
ATOM 2217 C CA . GLY A 1 314 ? -6.523 -4.122 31.672 1.00 74.75 314 GLY A CA 1
ATOM 2218 C C . GLY A 1 314 ? -6.346 -3.779 33.140 1.00 74.75 314 GLY A C 1
ATOM 2219 O O . GLY A 1 314 ? -7.216 -3.991 33.985 1.00 74.75 314 GLY A O 1
ATOM 2220 N N . ARG A 1 315 ? -5.183 -3.243 33.521 1.00 72.12 315 ARG A N 1
ATOM 2221 C CA . ARG A 1 315 ? -4.965 -2.862 34.929 1.00 72.12 315 ARG A CA 1
ATOM 2222 C C . ARG A 1 315 ? -5.798 -1.643 35.327 1.00 72.12 315 ARG A C 1
ATOM 2224 O O . ARG A 1 315 ? -6.346 -1.625 36.432 1.00 72.12 315 ARG A O 1
ATOM 2231 N N . ILE A 1 316 ? -5.867 -0.640 34.458 1.00 66.94 316 ILE A N 1
ATOM 2232 C CA . ILE A 1 316 ? -6.705 0.556 34.587 1.00 66.94 316 ILE A CA 1
ATOM 2233 C C . ILE A 1 316 ? -7.582 0.592 33.348 1.00 66.94 316 ILE A C 1
ATOM 2235 O O . ILE A 1 316 ? -7.051 0.514 32.250 1.00 66.94 316 ILE A O 1
ATOM 2239 N N . VAL A 1 317 ? -8.896 0.705 33.523 1.00 69.56 317 VAL A N 1
ATOM 2240 C CA . VAL A 1 317 ? -9.817 0.651 32.388 1.00 69.56 317 VAL A CA 1
ATOM 2241 C C . VAL A 1 317 ? -10.747 1.851 32.381 1.00 69.56 317 VAL A C 1
ATOM 2243 O O . VAL A 1 317 ? -11.363 2.158 33.408 1.00 69.56 317 VAL A O 1
ATOM 2246 N N . LEU A 1 318 ? -10.894 2.495 31.226 1.00 64.25 318 LEU A N 1
ATOM 2247 C CA . LEU A 1 318 ? -11.925 3.500 31.001 1.00 64.25 318 LEU A CA 1
ATOM 2248 C C . LEU A 1 318 ? -12.757 3.125 29.782 1.00 64.25 318 LEU A C 1
ATOM 2250 O O . LEU A 1 318 ? -12.261 3.082 28.668 1.00 64.25 318 LEU A O 1
ATOM 2254 N N . THR A 1 319 ? -14.051 2.891 29.991 1.00 68.00 319 THR A N 1
ATOM 2255 C CA . THR A 1 319 ? -14.971 2.543 28.899 1.00 68.00 319 THR A CA 1
ATOM 2256 C C . THR A 1 319 ? -16.120 3.532 28.811 1.00 68.00 319 THR A C 1
ATOM 2258 O O . THR A 1 319 ? -16.811 3.816 29.800 1.00 68.00 319 THR A O 1
ATOM 2261 N N . LEU A 1 320 ? -16.341 4.063 27.610 1.00 62.00 320 LEU A N 1
ATOM 2262 C CA . LEU A 1 320 ? -17.486 4.904 27.278 1.00 62.00 320 LEU A CA 1
ATOM 2263 C C . LEU A 1 320 ? -18.317 4.219 26.198 1.00 62.00 320 LEU A C 1
ATOM 2265 O O . LEU A 1 320 ? -17.857 4.069 25.074 1.00 62.00 320 LEU A O 1
ATOM 2269 N N . LEU A 1 321 ? -19.549 3.847 26.544 1.00 66.62 321 LEU A N 1
ATOM 2270 C CA . LEU A 1 321 ? -20.492 3.212 25.625 1.00 66.62 321 LEU A CA 1
ATOM 2271 C C . LEU A 1 321 ? -21.726 4.098 25.435 1.00 66.62 321 LEU A C 1
ATOM 2273 O O . LEU A 1 321 ? -22.433 4.415 26.407 1.00 66.62 321 LEU A O 1
ATOM 2277 N N . LEU A 1 322 ? -21.992 4.482 24.189 1.00 55.69 322 LEU A N 1
ATOM 2278 C CA . LEU A 1 322 ? -23.137 5.298 23.792 1.00 55.69 322 LEU A CA 1
ATOM 2279 C C . LEU A 1 322 ? -24.177 4.422 23.051 1.00 55.69 322 LEU A C 1
ATOM 2281 O O . LEU A 1 322 ? -23.903 3.855 22.007 1.00 55.69 322 LEU A O 1
ATOM 2285 N N . GLU A 1 323 ? -25.359 4.292 23.664 1.00 59.50 323 GLU A N 1
ATOM 2286 C CA . GLU A 1 323 ? -26.644 3.729 23.184 1.00 59.50 323 GLU A CA 1
ATOM 2287 C C . GLU A 1 323 ? -26.748 2.200 22.899 1.00 59.50 323 GLU A C 1
ATOM 2289 O O . GLU A 1 323 ? -26.051 1.420 23.541 1.00 59.50 323 GLU A O 1
ATOM 2294 N N . GLU A 1 324 ? -27.815 1.740 22.222 1.00 55.97 324 GLU A N 1
ATOM 2295 C CA . GLU A 1 324 ? -28.683 0.586 22.590 1.00 55.97 324 GLU A CA 1
ATOM 2296 C C . GLU A 1 324 ? -28.087 -0.852 22.536 1.00 55.97 324 GLU A C 1
ATOM 2298 O O . GLU A 1 324 ? -27.398 -1.245 21.603 1.00 55.97 324 GLU A O 1
ATOM 2303 N N . GLY A 1 325 ? -28.497 -1.712 23.490 1.00 57.47 325 GLY A N 1
ATOM 2304 C CA . GLY A 1 325 ? -28.611 -3.174 23.286 1.00 57.47 325 GLY A CA 1
ATOM 2305 C C . GLY A 1 325 ? -27.337 -4.035 23.281 1.00 57.47 325 GLY A C 1
ATOM 2306 O O . GLY A 1 325 ? -27.429 -5.199 22.901 1.00 57.47 325 GLY A O 1
ATOM 2307 N N . ALA A 1 326 ? -26.194 -3.490 23.689 1.00 61.25 326 ALA A N 1
ATOM 2308 C CA . ALA A 1 326 ? -24.883 -4.150 23.669 1.00 61.25 326 ALA A CA 1
ATOM 2309 C C . ALA A 1 326 ? -24.506 -4.850 24.986 1.00 61.25 326 ALA A C 1
ATOM 2311 O O . ALA A 1 326 ? -24.717 -4.282 26.063 1.00 61.25 326 ALA A O 1
ATOM 2312 N N . ASP A 1 327 ? -23.875 -6.022 24.901 1.00 68.06 327 ASP A N 1
ATOM 2313 C CA . ASP A 1 327 ? -23.273 -6.688 26.058 1.00 68.06 327 ASP A CA 1
ATOM 2314 C C . ASP A 1 327 ? -21.810 -6.238 26.201 1.00 68.06 327 ASP A C 1
ATOM 2316 O O . ASP A 1 327 ? -21.051 -6.174 25.233 1.00 68.06 327 ASP A O 1
ATOM 2320 N N . SER A 1 328 ? -21.391 -5.894 27.421 1.00 69.88 328 SER A N 1
ATOM 2321 C CA . SER A 1 328 ? -20.009 -5.471 27.666 1.00 69.88 328 SER A CA 1
ATOM 2322 C C . SER A 1 328 ? -19.372 -6.183 28.845 1.00 69.88 328 SER A C 1
ATOM 2324 O O . SER A 1 328 ? -19.997 -6.416 29.882 1.00 69.88 328 SER A O 1
ATOM 2326 N N . ILE A 1 329 ? -18.096 -6.529 28.693 1.00 70.38 329 ILE A N 1
ATOM 2327 C CA . ILE A 1 329 ? -17.269 -7.103 29.750 1.00 70.38 329 ILE A CA 1
ATOM 2328 C C . ILE A 1 329 ? -16.112 -6.148 30.006 1.00 70.38 329 ILE A C 1
ATOM 2330 O O . ILE A 1 329 ? -15.340 -5.862 29.099 1.00 70.38 329 ILE A O 1
ATOM 2334 N N . VAL A 1 330 ? -15.993 -5.687 31.249 1.00 73.44 330 VAL A N 1
ATOM 2335 C CA . VAL A 1 330 ? -14.927 -4.781 31.686 1.00 73.44 330 VAL A CA 1
ATOM 2336 C C . VAL A 1 330 ? -14.195 -5.429 32.861 1.00 73.44 330 VAL A C 1
ATOM 2338 O O . VAL A 1 330 ? -14.787 -5.642 33.926 1.00 73.44 330 VAL A O 1
ATOM 2341 N N . ASP A 1 331 ? -12.924 -5.781 32.680 1.00 71.50 331 ASP A N 1
ATOM 2342 C CA . ASP A 1 331 ? -12.080 -6.365 33.731 1.00 71.50 331 ASP A CA 1
ATOM 2343 C C . ASP A 1 331 ? -10.938 -5.408 34.083 1.00 71.50 331 ASP A C 1
ATOM 2345 O O . ASP A 1 331 ? -10.130 -5.069 33.230 1.00 71.50 331 ASP A O 1
ATOM 2349 N N . GLY A 1 332 ? -10.901 -4.940 35.337 1.00 64.50 332 GLY A N 1
ATOM 2350 C CA . GLY A 1 332 ? -9.945 -3.930 35.789 1.00 64.50 332 GLY A CA 1
ATOM 2351 C C . GLY A 1 332 ? -9.369 -4.209 37.174 1.00 64.50 332 GLY A C 1
ATOM 2352 O O . GLY A 1 332 ? -10.117 -4.350 38.144 1.00 64.50 332 GLY A O 1
ATOM 2353 N N . GLU A 1 333 ? -8.036 -4.240 37.313 1.00 63.94 333 GLU A N 1
ATOM 2354 C CA . GLU A 1 333 ? -7.397 -4.461 38.625 1.00 63.94 333 GLU A CA 1
ATOM 2355 C C . GLU A 1 333 ? -7.511 -3.242 39.570 1.00 63.94 333 GLU A C 1
ATOM 2357 O O . GLU A 1 333 ? -7.669 -3.412 40.784 1.00 63.94 333 GLU A O 1
ATOM 2362 N N . GLU A 1 334 ? -7.395 -2.013 39.051 1.00 61.16 334 GLU A N 1
ATOM 2363 C CA . GLU A 1 334 ? -7.401 -0.763 39.822 1.00 61.16 334 GLU A CA 1
ATOM 2364 C C . GLU A 1 334 ? -8.171 0.358 39.090 1.00 61.16 334 GLU A C 1
ATOM 2366 O O . GLU A 1 334 ? -7.659 0.970 38.161 1.00 61.16 334 GLU A O 1
ATOM 2371 N N . GLY A 1 335 ? -9.366 0.720 39.581 1.00 55.53 335 GLY A N 1
ATOM 2372 C CA . GLY A 1 335 ? -10.054 1.952 39.158 1.00 55.53 335 GLY A CA 1
ATOM 2373 C C . GLY A 1 335 ? -10.714 1.906 37.778 1.00 55.53 335 GLY A C 1
ATOM 2374 O O . GLY A 1 335 ? -10.657 2.904 37.069 1.00 55.53 335 GLY A O 1
ATOM 2375 N N . ALA A 1 336 ? -11.339 0.779 37.426 1.00 58.34 336 ALA A N 1
ATOM 2376 C CA . ALA A 1 336 ? -12.165 0.679 36.228 1.00 58.34 336 ALA A CA 1
ATOM 2377 C C . ALA A 1 336 ? -13.358 1.646 36.296 1.00 58.34 336 ALA A C 1
ATOM 2379 O O . ALA A 1 336 ? -14.248 1.474 37.128 1.00 58.34 336 ALA A O 1
ATOM 2380 N N . ASP A 1 337 ? -13.392 2.648 35.426 1.00 60.84 337 ASP A N 1
ATOM 2381 C CA . ASP A 1 337 ? -14.528 3.556 35.300 1.00 60.84 337 ASP A CA 1
ATOM 2382 C C . ASP A 1 337 ? -15.277 3.208 34.009 1.00 60.84 337 ASP A C 1
ATOM 2384 O O . ASP A 1 337 ? -14.759 3.366 32.904 1.00 60.84 337 ASP A O 1
ATOM 2388 N N . SER A 1 338 ? -16.515 2.733 34.145 1.00 60.03 338 SER A N 1
ATOM 2389 C CA . SER A 1 338 ? -17.398 2.461 33.006 1.00 60.03 338 SER A CA 1
ATOM 2390 C C . SER A 1 338 ? -18.597 3.402 33.026 1.00 60.03 338 SER A C 1
ATOM 2392 O O . SER A 1 338 ? -19.271 3.588 34.050 1.00 60.03 338 SER A O 1
ATOM 2394 N N . ILE A 1 339 ? -18.879 4.022 31.883 1.00 58.94 339 ILE A N 1
ATOM 2395 C CA . ILE A 1 339 ? -20.076 4.838 31.688 1.00 58.94 339 ILE A CA 1
ATOM 2396 C C . ILE A 1 339 ? -20.854 4.256 30.518 1.00 58.94 339 ILE A C 1
ATOM 2398 O O . ILE A 1 339 ? -20.399 4.296 29.379 1.00 58.94 339 ILE A O 1
ATOM 2402 N N . VAL A 1 340 ? -22.055 3.760 30.812 1.00 60.62 340 VAL A N 1
ATOM 2403 C CA . VAL A 1 340 ? -22.960 3.175 29.819 1.00 60.62 340 VAL A CA 1
ATOM 2404 C C . VAL A 1 340 ? -24.263 3.967 29.811 1.00 60.62 340 VAL A C 1
ATOM 2406 O O . VAL A 1 340 ? -24.964 4.051 30.828 1.00 60.62 340 VAL A O 1
ATOM 2409 N N . GLY A 1 341 ? -24.582 4.587 28.674 1.00 49.78 341 GLY A N 1
ATOM 2410 C CA . GLY A 1 341 ? -25.837 5.316 28.464 1.00 49.78 341 GLY A CA 1
ATOM 2411 C C . GLY A 1 341 ? -26.700 4.658 27.388 1.00 49.78 341 GLY A C 1
ATOM 2412 O O . GLY A 1 341 ? -26.193 4.396 26.314 1.00 49.78 341 GLY A O 1
ATOM 2413 N N . GLY A 1 342 ? -27.994 4.421 27.645 1.00 49.25 342 GLY A N 1
ATOM 2414 C CA . GLY A 1 342 ? -28.946 3.870 26.661 1.00 49.25 342 GLY A CA 1
ATOM 2415 C C . GLY A 1 342 ? -30.366 3.699 27.230 1.00 49.25 342 GLY A C 1
ATOM 2416 O O . GLY A 1 342 ? -30.540 3.655 28.448 1.00 49.25 342 GLY A O 1
ATOM 2417 N N . GLU A 1 343 ? -31.408 3.660 26.383 1.00 42.69 343 GLU A N 1
ATOM 2418 C CA . GLU A 1 343 ? -32.819 3.573 26.828 1.00 42.69 343 GLU A CA 1
ATOM 2419 C C . GLU A 1 343 ? -33.345 2.124 27.017 1.00 42.69 343 GLU A C 1
ATOM 2421 O O . GLU A 1 343 ? -34.306 1.933 27.777 1.00 42.69 343 GLU A O 1
ATOM 2426 N N . GLU A 1 344 ? -32.721 1.103 26.407 1.00 46.50 344 GLU A N 1
ATOM 2427 C CA . GLU A 1 344 ? -33.034 -0.331 26.582 1.00 46.50 344 GLU A CA 1
ATOM 2428 C C . GLU A 1 344 ? -31.776 -1.207 26.816 1.00 46.50 344 GLU A C 1
ATOM 2430 O O . GLU A 1 344 ? -30.645 -0.795 26.583 1.00 46.50 344 GLU A O 1
ATOM 2435 N N . CYS A 1 345 ? -32.005 -2.392 27.394 1.00 41.34 345 CYS A N 1
ATOM 2436 C CA . CYS A 1 345 ? -31.067 -3.240 28.142 1.00 41.34 345 CYS A CA 1
ATOM 2437 C C . CYS A 1 345 ? -29.957 -3.920 27.320 1.00 41.34 345 CYS A C 1
ATOM 2439 O O . CYS A 1 345 ? -30.267 -4.720 26.439 1.00 41.34 345 CYS A O 1
ATOM 2441 N N . GLY A 1 346 ? -28.710 -3.696 27.735 1.00 50.06 346 GLY A N 1
ATOM 2442 C CA . GLY A 1 346 ? -27.556 -4.574 27.527 1.00 50.06 346 GLY A CA 1
ATOM 2443 C C . GLY A 1 346 ? -26.967 -4.998 28.881 1.00 50.06 346 GLY A C 1
ATOM 2444 O O . GLY A 1 346 ? -27.160 -4.279 29.874 1.00 50.06 346 GLY A O 1
ATOM 2445 N N . ASP A 1 347 ? -26.336 -6.171 28.960 1.00 56.44 347 ASP A N 1
ATOM 2446 C CA . ASP A 1 347 ? -25.760 -6.690 30.204 1.00 56.44 347 ASP A CA 1
ATOM 2447 C C . ASP A 1 347 ? -24.282 -6.267 30.324 1.00 56.44 347 ASP A C 1
ATOM 2449 O O . ASP A 1 347 ? -23.416 -6.690 29.563 1.00 56.44 347 ASP A O 1
ATOM 2453 N N . THR A 1 348 ? -23.978 -5.418 31.311 1.00 58.69 348 THR A N 1
ATOM 2454 C CA . THR A 1 348 ? -22.605 -4.984 31.619 1.00 58.69 348 THR A CA 1
ATOM 2455 C C . THR A 1 348 ? -22.037 -5.830 32.757 1.00 58.69 348 THR A C 1
ATOM 2457 O O . THR A 1 348 ? -22.558 -5.801 33.880 1.00 58.69 348 THR A O 1
ATOM 2460 N N . ILE A 1 349 ? -20.953 -6.557 32.508 1.00 59.91 349 ILE A N 1
ATOM 2461 C CA . ILE A 1 349 ? -20.271 -7.398 33.492 1.00 59.91 349 ILE A CA 1
ATOM 2462 C C . ILE A 1 349 ? -18.938 -6.746 33.870 1.00 59.91 349 ILE A C 1
ATOM 2464 O O . ILE A 1 349 ? -17.965 -6.835 33.127 1.00 59.91 349 ILE A O 1
ATOM 2468 N N . GLY A 1 350 ? -18.889 -6.128 35.054 1.00 58.62 350 GLY A N 1
ATOM 2469 C CA . GLY A 1 350 ? -17.673 -5.549 35.634 1.00 58.62 350 GLY A CA 1
ATOM 2470 C C . GLY A 1 350 ? -17.149 -6.344 36.832 1.00 58.62 350 GLY A C 1
ATOM 2471 O O . GLY A 1 350 ? -17.933 -6.740 37.702 1.00 58.62 350 GLY A O 1
ATOM 2472 N N . ASP A 1 351 ? -15.835 -6.558 36.919 1.00 56.19 351 ASP A N 1
ATOM 2473 C CA . ASP A 1 351 ? -15.172 -7.026 38.149 1.00 56.19 351 ASP A CA 1
ATOM 2474 C C . ASP A 1 351 ? -14.325 -5.886 38.720 1.00 56.19 351 ASP A C 1
ATOM 2476 O O . ASP A 1 351 ? -13.193 -5.644 38.323 1.00 56.19 351 ASP A O 1
ATOM 2480 N N . GLU A 1 352 ? -14.936 -5.128 39.623 1.00 51.66 352 GLU A N 1
ATOM 2481 C CA . GLU A 1 352 ? -14.360 -3.924 40.210 1.00 51.66 352 GLU A CA 1
ATOM 2482 C C . GLU A 1 352 ? -13.638 -4.245 41.538 1.00 51.66 352 GLU A C 1
ATOM 2484 O O . GLU A 1 352 ? -14.277 -4.433 42.584 1.00 51.66 352 GLU A O 1
ATOM 2489 N N . GLU A 1 353 ? -12.299 -4.272 41.552 1.00 51.72 353 GLU A N 1
ATOM 2490 C CA . GLU A 1 353 ? -11.517 -4.157 42.800 1.00 51.72 353 GLU A CA 1
ATOM 2491 C C . GLU A 1 353 ? -11.295 -2.664 43.177 1.00 51.72 353 GLU A C 1
ATOM 2493 O O . GLU A 1 353 ? -11.607 -1.752 42.418 1.00 51.72 353 GLU A O 1
ATOM 2498 N N . GLU A 1 354 ? -10.880 -2.385 44.426 1.00 46.94 354 GLU A N 1
ATOM 2499 C CA . GLU A 1 354 ? -10.991 -1.072 45.112 1.00 46.94 354 GLU A CA 1
ATOM 2500 C C . GLU A 1 354 ? -10.917 0.203 44.226 1.00 46.94 354 GLU A C 1
ATOM 2502 O O . GLU A 1 354 ? -9.834 0.638 43.849 1.00 46.94 354 GLU A O 1
ATOM 2507 N N . GLY A 1 355 ? -12.037 0.932 44.094 1.00 47.28 355 GLY A N 1
ATOM 2508 C CA . GLY A 1 355 ? -12.038 2.341 43.661 1.00 47.28 355 GLY A CA 1
ATOM 2509 C C . GLY A 1 355 ? -12.702 2.654 42.321 1.00 47.28 355 GLY A C 1
ATOM 2510 O O . GLY A 1 355 ? -12.717 3.828 41.972 1.00 47.28 355 GLY A O 1
ATOM 2511 N N . ALA A 1 356 ? -13.252 1.653 41.644 1.00 51.25 356 ALA A N 1
ATOM 2512 C CA . ALA A 1 356 ? -14.085 1.798 40.455 1.00 51.25 356 ALA A CA 1
ATOM 2513 C C . ALA A 1 356 ? -15.447 2.466 40.741 1.00 51.25 356 ALA A C 1
ATOM 2515 O O . ALA A 1 356 ? -16.033 2.256 41.814 1.00 51.25 356 ALA A O 1
ATOM 2516 N N . ASP A 1 357 ? -15.933 3.268 39.790 1.00 53.50 357 ASP A N 1
ATOM 2517 C CA . ASP A 1 357 ? -17.278 3.846 39.774 1.00 53.50 357 ASP A CA 1
ATOM 2518 C C . ASP A 1 357 ? -17.974 3.514 38.428 1.00 53.50 357 ASP A C 1
ATOM 2520 O O . ASP A 1 357 ? -17.757 4.188 37.424 1.00 53.50 357 ASP A O 1
ATOM 2524 N N . SER A 1 358 ? -18.888 2.536 38.403 1.00 54.66 358 SER A N 1
ATOM 2525 C CA . SER A 1 358 ? -19.779 2.301 37.252 1.00 54.66 358 SER A CA 1
ATOM 2526 C C . SER A 1 358 ? -21.021 3.204 37.281 1.00 54.66 358 SER A C 1
ATOM 2528 O O . SER A 1 358 ? -21.733 3.328 38.289 1.00 54.66 358 SER A O 1
ATOM 2530 N N . ILE A 1 359 ? -21.312 3.856 36.151 1.00 52.94 359 ILE A N 1
ATOM 2531 C CA . ILE A 1 359 ? -22.540 4.634 35.938 1.00 52.94 359 ILE A CA 1
ATOM 2532 C C . ILE A 1 359 ? -23.311 4.013 34.775 1.00 52.94 359 ILE A C 1
ATOM 2534 O O . ILE A 1 359 ? -23.059 4.325 33.616 1.00 52.94 359 ILE A O 1
ATOM 2538 N N . VAL A 1 360 ? -24.294 3.177 35.112 1.00 54.00 360 VAL A N 1
ATOM 2539 C CA . VAL A 1 360 ? -25.251 2.595 34.161 1.00 54.00 360 VAL A CA 1
ATOM 2540 C C . VAL A 1 360 ? -26.605 3.286 34.332 1.00 54.00 360 VAL A C 1
ATOM 2542 O O . VAL A 1 360 ? -27.175 3.283 35.429 1.00 54.00 360 VAL A O 1
ATOM 2545 N N . ASP A 1 361 ? -27.146 3.887 33.270 1.00 43.75 361 ASP A N 1
ATOM 2546 C CA . ASP A 1 361 ? -28.519 4.423 33.266 1.00 43.75 361 ASP A CA 1
ATOM 2547 C C . ASP A 1 361 ? -29.492 3.351 32.704 1.00 43.75 361 ASP A C 1
ATOM 2549 O O . ASP A 1 361 ? -30.041 3.500 31.623 1.00 43.75 361 ASP A O 1
ATOM 2553 N N . GLY A 1 362 ? -29.698 2.236 33.433 1.00 43.88 362 GLY A N 1
ATOM 2554 C CA . GLY A 1 362 ? -30.522 1.072 33.023 1.00 43.88 362 GLY A CA 1
ATOM 2555 C C . GLY A 1 362 ? -30.842 0.089 34.178 1.00 43.88 362 GLY A C 1
ATOM 2556 O O . GLY A 1 362 ? -30.289 0.225 35.268 1.00 43.88 362 GLY A O 1
ATOM 2557 N N . GLU A 1 363 ? -31.780 -0.867 34.019 1.00 40.22 363 GLU A N 1
ATOM 2558 C CA . GLU A 1 363 ? -32.024 -1.925 35.037 1.00 40.22 363 GLU A CA 1
ATOM 2559 C C . GLU A 1 363 ? -30.965 -3.044 34.903 1.00 40.22 363 GLU A C 1
ATOM 2561 O O . GLU A 1 363 ? -31.002 -3.767 33.918 1.00 40.22 363 GLU A O 1
ATOM 2566 N N . GLU A 1 364 ? -30.072 -3.211 35.894 1.00 43.69 364 GLU A N 1
ATOM 2567 C CA . GLU A 1 364 ? -29.072 -4.304 35.956 1.00 43.69 364 GLU A CA 1
ATOM 2568 C C . GLU A 1 364 ? -29.710 -5.701 35.772 1.00 43.69 364 GLU A C 1
ATOM 2570 O O . GLU A 1 364 ? -30.624 -6.084 36.522 1.00 43.69 364 GLU A O 1
ATOM 2575 N N . GLY A 1 365 ? -29.191 -6.484 34.820 1.00 46.03 365 GLY A N 1
ATOM 2576 C CA . GLY A 1 365 ? -29.373 -7.933 34.754 1.00 46.03 365 GLY A CA 1
ATOM 2577 C C . GLY A 1 365 ? -28.693 -8.625 35.942 1.00 46.03 365 GLY A C 1
ATOM 2578 O O . GLY A 1 365 ? -27.552 -8.347 36.291 1.00 46.03 365 GLY A O 1
ATOM 2579 N N . ASP A 1 366 ? -29.419 -9.505 36.636 1.00 42.78 366 ASP A N 1
ATOM 2580 C CA . ASP A 1 366 ? -28.982 -10.168 37.880 1.00 42.78 366 ASP A CA 1
ATOM 2581 C C . ASP A 1 366 ? -28.189 -11.450 37.534 1.00 42.78 366 ASP A C 1
ATOM 2583 O O . ASP A 1 366 ? -28.632 -12.565 37.841 1.00 42.78 366 ASP A O 1
ATOM 2587 N N . ASP A 1 367 ? -27.056 -11.301 36.840 1.00 49.88 367 ASP A N 1
ATOM 2588 C CA . ASP A 1 367 ? -26.192 -12.420 36.453 1.00 49.88 367 ASP A CA 1
ATOM 2589 C C . ASP A 1 367 ? -25.260 -12.860 37.586 1.00 49.88 367 ASP A C 1
ATOM 2591 O O . ASP A 1 367 ? -24.831 -12.105 38.463 1.00 49.88 367 ASP A O 1
ATOM 2595 N N . SER A 1 368 ? -25.008 -14.168 37.648 1.00 45.88 368 SER A N 1
ATOM 2596 C CA . SER A 1 368 ? -24.343 -14.773 38.798 1.00 45.88 368 SER A CA 1
ATOM 2597 C C . SER A 1 368 ? -22.818 -14.734 38.664 1.00 45.88 368 SER A C 1
ATOM 2599 O O . SER A 1 368 ? -22.271 -15.120 37.639 1.00 45.88 368 SER A O 1
ATOM 2601 N N . ALA A 1 369 ? -22.105 -14.400 39.747 1.00 43.41 369 ALA A N 1
ATOM 2602 C CA . ALA A 1 369 ? -20.631 -14.379 39.794 1.00 43.41 369 ALA A CA 1
ATOM 2603 C C . ALA A 1 369 ? -19.925 -15.676 39.328 1.00 43.41 369 ALA A C 1
ATOM 2605 O O . ALA A 1 369 ? -18.728 -15.672 39.073 1.00 43.41 369 ALA A O 1
ATOM 2606 N N . GLU A 1 370 ? -20.639 -16.805 39.242 1.00 46.88 370 GLU A N 1
ATOM 2607 C CA . GLU A 1 370 ? -20.100 -18.090 38.771 1.00 46.88 370 GLU A CA 1
ATOM 2608 C C . GLU A 1 370 ? -20.120 -18.210 37.227 1.00 46.88 370 GLU A C 1
ATOM 2610 O O . GLU A 1 370 ? -19.314 -18.957 36.670 1.00 46.88 370 GLU A O 1
ATOM 2615 N N . GLU A 1 371 ? -21.016 -17.483 36.545 1.00 47.31 371 GLU A N 1
ATOM 2616 C CA . GLU A 1 371 ? -21.054 -17.341 35.078 1.00 47.31 371 GLU A CA 1
ATOM 2617 C C . GLU A 1 371 ? -19.957 -16.389 34.590 1.00 47.31 371 GLU A C 1
ATOM 2619 O O . GLU A 1 371 ? -19.203 -16.764 33.692 1.00 47.31 371 GLU A 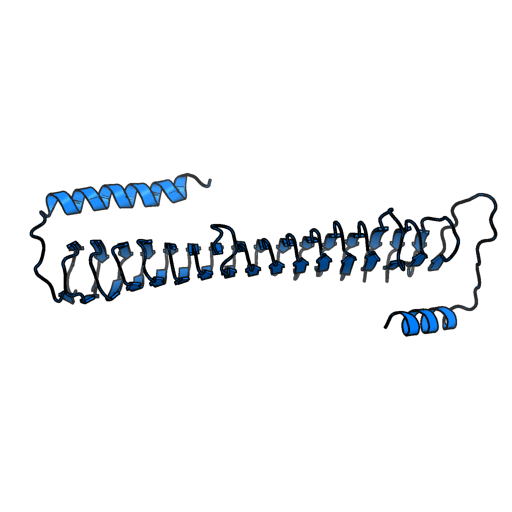O 1
ATOM 2624 N N . ILE A 1 372 ? -19.773 -15.259 35.281 1.00 47.62 372 ILE A N 1
ATOM 2625 C CA . ILE A 1 372 ? -18.714 -14.261 35.033 1.00 47.62 372 ILE A CA 1
ATOM 2626 C C . ILE A 1 372 ? -17.324 -14.922 35.006 1.00 47.62 372 ILE A C 1
ATOM 2628 O O . ILE A 1 372 ? -16.596 -14.869 34.016 1.00 47.62 372 ILE A O 1
ATOM 2632 N N . ASP A 1 373 ? -16.999 -15.676 36.060 1.00 48.56 373 ASP A N 1
ATOM 2633 C CA . ASP A 1 373 ? -15.736 -16.414 36.211 1.00 48.56 373 ASP A CA 1
ATOM 2634 C C . ASP A 1 373 ? -15.508 -17.474 35.111 1.00 48.56 373 ASP A C 1
ATOM 2636 O O . ASP A 1 373 ? -14.393 -17.975 34.914 1.00 48.56 373 ASP A O 1
ATOM 2640 N N . SER A 1 374 ? -16.578 -17.933 34.456 1.00 55.53 374 SER A N 1
ATOM 2641 C CA . SER A 1 374 ? -16.499 -18.910 33.372 1.00 55.53 374 SER A CA 1
ATOM 2642 C C . SER A 1 374 ? -16.176 -18.250 32.041 1.00 55.53 374 SER A C 1
ATOM 2644 O O . SER A 1 374 ? -15.302 -18.769 31.346 1.00 55.53 374 SER A O 1
ATOM 2646 N N . VAL A 1 375 ? -16.843 -17.135 31.729 1.00 51.66 375 VAL A N 1
ATOM 2647 C CA . VAL A 1 375 ? -16.655 -16.368 30.490 1.00 51.66 375 VAL A CA 1
ATOM 2648 C C . VAL A 1 375 ? -15.239 -15.794 30.428 1.00 51.66 375 VAL A C 1
ATOM 2650 O O . VAL A 1 375 ? -14.520 -16.091 29.476 1.00 51.66 375 VAL A O 1
ATOM 2653 N N . LYS A 1 376 ? -14.755 -15.158 31.507 1.00 49.66 376 LYS A N 1
ATOM 2654 C CA . LYS A 1 376 ? -13.363 -14.667 31.618 1.00 49.66 376 LYS A CA 1
ATOM 2655 C C . LYS A 1 376 ? -12.319 -15.722 31.254 1.00 49.66 376 LYS A C 1
ATOM 2657 O O . LYS A 1 376 ? -11.337 -15.478 30.562 1.00 49.66 376 LYS A O 1
ATOM 2662 N N . ARG A 1 377 ? -12.530 -16.956 31.718 1.00 55.69 377 ARG A N 1
ATOM 2663 C CA . ARG A 1 377 ? -11.593 -18.065 31.490 1.00 55.69 377 ARG A CA 1
ATOM 2664 C C . ARG A 1 377 ? -11.611 -18.572 30.047 1.00 55.69 377 ARG A C 1
ATOM 2666 O O . ARG A 1 377 ? -10.670 -19.255 29.646 1.00 55.69 377 ARG A O 1
ATOM 2673 N N . GLU A 1 378 ? -12.699 -18.333 29.326 1.00 50.41 378 GLU A N 1
ATOM 2674 C CA . GLU A 1 378 ? -12.860 -18.700 27.923 1.00 50.41 378 GLU A CA 1
ATOM 2675 C C . GLU A 1 378 ? -12.253 -17.624 27.016 1.00 50.41 378 GLU A C 1
ATOM 2677 O O . GLU A 1 378 ? -11.442 -17.986 26.167 1.00 50.41 378 GLU A O 1
ATOM 2682 N N . VAL A 1 379 ? -12.502 -16.341 27.304 1.00 49.34 379 VAL A N 1
ATOM 2683 C CA . VAL A 1 379 ? -11.901 -15.169 26.631 1.00 49.34 379 VAL A CA 1
ATOM 2684 C C . VAL A 1 379 ? -10.381 -15.141 26.796 1.00 49.34 379 VAL A C 1
ATOM 2686 O O . VAL A 1 379 ? -9.659 -15.219 25.808 1.00 49.34 379 VAL A O 1
ATOM 2689 N N . LYS A 1 380 ? -9.866 -15.236 28.030 1.00 48.19 380 LYS A N 1
ATOM 2690 C CA . LYS A 1 380 ? -8.414 -15.325 28.289 1.00 48.19 380 LYS A CA 1
ATOM 2691 C C . LYS A 1 380 ? -7.759 -16.536 27.618 1.00 48.19 380 LYS A C 1
ATOM 2693 O O . LYS A 1 380 ? -6.554 -16.590 27.414 1.00 48.19 380 LYS A O 1
ATOM 2698 N N . ALA A 1 381 ? -8.538 -17.574 27.307 1.00 53.62 381 ALA A N 1
ATOM 2699 C CA . ALA A 1 381 ? -8.048 -18.732 26.571 1.00 53.62 381 ALA A CA 1
ATOM 2700 C C . ALA A 1 381 ? -8.178 -18.588 25.049 1.00 53.62 381 ALA A C 1
ATOM 2702 O O . ALA A 1 381 ? -7.649 -19.461 24.352 1.00 53.62 381 ALA A O 1
ATOM 2703 N N . LEU A 1 382 ? -8.919 -17.604 24.544 1.00 48.19 382 LEU A N 1
ATOM 2704 C CA . LEU A 1 382 ? -8.981 -17.227 23.136 1.00 48.19 382 LEU A CA 1
ATOM 2705 C C . LEU A 1 382 ? -7.853 -16.250 22.804 1.00 48.19 382 LEU A C 1
ATOM 2707 O O . LEU A 1 382 ? -7.093 -16.596 21.909 1.00 48.19 382 LEU A O 1
ATOM 2711 N N . LEU A 1 383 ? -7.639 -15.203 23.610 1.00 47.03 383 LEU A N 1
ATOM 2712 C CA . LEU A 1 383 ? -6.502 -14.268 23.500 1.00 47.03 383 LEU A CA 1
ATOM 2713 C C . LEU A 1 383 ? -5.157 -15.019 23.470 1.00 47.03 383 LEU A C 1
ATOM 2715 O O . LEU A 1 383 ? -4.482 -15.088 22.449 1.00 47.03 383 LEU A O 1
ATOM 2719 N N . VAL A 1 384 ? -4.885 -15.842 24.493 1.00 44.88 384 VAL A N 1
ATOM 2720 C CA . VAL A 1 384 ? -3.678 -16.703 24.557 1.00 44.88 384 VAL A CA 1
ATOM 2721 C C . VAL A 1 384 ? -3.578 -17.732 23.406 1.00 44.88 384 VAL A C 1
ATOM 2723 O O . VAL A 1 384 ? -2.522 -18.328 23.181 1.00 44.88 384 VAL A O 1
ATOM 2726 N N . LYS A 1 385 ? -4.676 -18.036 22.698 1.00 42.56 385 LYS A N 1
ATOM 2727 C CA . LYS A 1 385 ? -4.661 -18.945 21.535 1.00 42.56 385 LYS A CA 1
ATOM 2728 C C . LYS A 1 385 ? -4.595 -18.226 20.184 1.00 42.56 385 LYS A C 1
ATOM 2730 O O . LYS A 1 385 ? -4.243 -18.928 19.234 1.00 42.56 385 LYS A O 1
ATOM 2735 N N . GLY A 1 386 ? -4.930 -16.938 20.102 1.00 34.03 386 GLY A N 1
ATOM 2736 C CA . GLY A 1 386 ? -4.711 -16.078 18.936 1.00 34.03 386 GLY A CA 1
ATOM 2737 C C . GLY A 1 386 ? -3.214 -15.901 18.712 1.00 34.03 386 GLY A C 1
ATOM 2738 O O . GLY A 1 386 ? -2.685 -16.474 17.761 1.00 34.03 386 GLY A O 1
ATOM 2739 N N . VAL A 1 387 ? -2.525 -15.357 19.720 1.00 39.28 387 VAL A N 1
ATOM 2740 C CA . VAL A 1 387 ? -1.055 -15.206 19.790 1.00 39.28 387 VAL A CA 1
ATOM 2741 C C . VAL A 1 387 ? -0.311 -16.530 19.531 1.00 39.28 387 VAL A C 1
ATOM 2743 O O . VAL A 1 387 ? 0.720 -16.612 18.874 1.00 39.28 387 VAL A O 1
ATOM 2746 N N . GLY A 1 388 ? -0.859 -17.661 19.991 1.00 28.94 388 GLY A N 1
ATOM 2747 C CA . GLY A 1 388 ? -0.225 -18.976 19.829 1.00 28.94 388 GLY A CA 1
ATOM 2748 C C . GLY A 1 388 ? -0.346 -19.626 18.442 1.00 28.94 388 GLY A C 1
ATOM 2749 O O . GLY A 1 388 ? 0.084 -20.779 18.297 1.00 28.94 388 GLY A O 1
ATOM 2750 N N . ARG A 1 389 ? -0.997 -18.986 17.462 1.00 29.11 389 ARG A N 1
ATOM 2751 C CA . ARG A 1 389 ? -1.271 -19.576 16.138 1.00 29.11 389 ARG A CA 1
ATOM 2752 C C . ARG A 1 389 ? -0.567 -18.894 14.965 1.00 29.11 389 ARG A C 1
ATOM 2754 O O . ARG A 1 389 ? -0.648 -19.467 13.879 1.00 29.11 389 ARG A O 1
ATOM 2761 N N . PHE A 1 390 ? 0.143 -17.799 15.217 1.00 33.28 390 PHE A N 1
ATOM 2762 C CA . PHE A 1 390 ? 0.917 -17.051 14.224 1.00 33.28 390 PHE A CA 1
ATOM 2763 C C . PHE A 1 390 ? 2.442 -17.290 14.293 1.00 33.28 390 PHE A C 1
ATOM 2765 O O . PHE A 1 390 ? 3.174 -16.760 13.473 1.00 33.28 390 PHE A O 1
ATOM 2772 N N . ALA A 1 391 ? 2.918 -18.197 15.163 1.00 28.22 391 ALA A N 1
ATOM 2773 C CA . ALA A 1 391 ? 4.316 -18.673 15.188 1.00 28.22 391 ALA A CA 1
ATOM 2774 C C . ALA A 1 391 ? 4.610 -19.924 14.332 1.00 28.22 391 ALA A C 1
ATOM 2776 O O . ALA A 1 391 ? 3.747 -20.843 14.260 1.00 28.22 391 ALA A O 1
#

pLDDT: mean 75.39, std 19.87, range [28.22, 98.25]